Protein AF-A0A932UEW8-F1 (afdb_monomer_lite)

Foldseek 3Di:
DPPPVRVLLVLLVVLCVLLVHDNPPPVSSVVSSVVCVVQPSVLLNVLSPVLSVVQVCCVVPVDDHDPDSSVSSVVQSLVLLVLLVVLVVLLVVLLVVLLVLVQQLQCVPPNFLSLVVLVVQFPPVLVVVLQVLCVVVVHHSVNDPGSSSSSVSDDLVSSLRSLLGNCVVDVPSVVSNFPPQPPPPPPDDGCDSVNLSVLSVLSVVSVVCSVVSHGQDPVSSVVNVVSSCVSQVSVVRPPVVVVVVVVVVVVVVLVVDPPVSVDPVNVLSVVPPPVVLVVQLLVLCLVLQVCCVVVQKDFQFKFWFSDVQIEIETAIEGPPDDCPVSGDDPPDPSQVSSCVSRVHPYYHYDYDDPPCVLRRLVRLQPPAHFPDWADPDPAEIETEHEQVCVVVVVPTRSQRRSCRSSVHHYHYHYD

Sequence (415 aa):
MTTGADLATHRALHIMGELNLDPGDAETLRRIRGFILVNGYPGVLHAAEITKNRSLDHVRRGRSPIRDRWHYCRSVNNRATGYASWAFLLLNLVEVSLRAWIDGAFGEYDGPDWHLRLRQHFRTDTVDRIEADLQLRKLSLAGFQSGADFLDALELGALRSMIRDGYNAAPHRARLLLPRLPTDKASGPYLEPKRLQSQLWRLNDVRNDVMHHRLLTTTQFQRFLGDVRDLLLRRDFDIDRTIERVETGRLQAVDDAPEWLRAPASRAVMTHTPNLLTQQLLRALRAEVPEIARGDVQIGGIGVTPASPPRVVVAVTARGVDPLPRCPSPGSAAMQKLLHATGVLDIRFVRRSFRDPIRLVNAILAPLRVTSLTAVDSDTVILTFPLTSRDAVLAHDGIEQVAQILQTRVQLEFL

pLDDT: mean 82.03, std 14.42, range [33.97, 98.19]

Structure (mmCIF, N/CA/C/O backbone):
data_AF-A0A932UEW8-F1
#
_entry.id   AF-A0A932UEW8-F1
#
loop_
_atom_site.group_PDB
_atom_site.id
_atom_site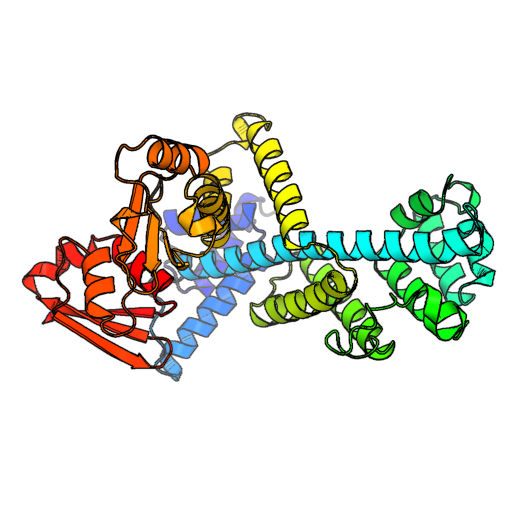.type_symbol
_atom_site.label_atom_id
_atom_site.label_alt_id
_atom_site.label_comp_id
_atom_site.label_asym_id
_atom_site.label_entity_id
_atom_site.label_seq_id
_atom_site.pdbx_PDB_ins_code
_atom_site.Cartn_x
_atom_site.Cartn_y
_atom_site.Cartn_z
_atom_site.occupancy
_atom_site.B_iso_or_equiv
_atom_site.auth_seq_id
_atom_site.auth_comp_id
_atom_site.auth_asym_id
_atom_site.auth_atom_id
_atom_site.pdbx_PDB_model_num
ATOM 1 N N . MET A 1 1 ? 19.575 26.192 24.443 1.00 48.09 1 MET A N 1
ATOM 2 C CA . MET A 1 1 ? 19.633 24.841 23.849 1.00 48.09 1 MET A CA 1
ATOM 3 C C . MET A 1 1 ? 18.652 23.964 24.604 1.00 48.09 1 MET A C 1
ATOM 5 O O . MET A 1 1 ? 18.963 23.534 25.704 1.00 48.09 1 MET A O 1
ATOM 9 N N . THR A 1 2 ? 17.444 23.778 24.080 1.00 49.12 2 THR A N 1
ATOM 10 C CA . THR A 1 2 ? 16.517 22.772 24.608 1.00 49.12 2 THR A CA 1
ATOM 11 C C . THR A 1 2 ? 17.099 21.397 24.298 1.00 49.12 2 THR A C 1
ATOM 13 O O . THR A 1 2 ? 17.494 21.114 23.167 1.00 49.12 2 THR A O 1
ATOM 16 N N . THR A 1 3 ? 17.263 20.568 25.324 1.00 69.75 3 THR A N 1
ATOM 17 C CA . THR A 1 3 ? 17.805 19.216 25.166 1.00 69.75 3 THR A CA 1
ATOM 18 C C . THR A 1 3 ? 16.851 18.391 24.291 1.00 69.75 3 THR A C 1
ATOM 20 O O . THR A 1 3 ? 15.642 18.616 24.289 1.00 69.75 3 THR A O 1
ATOM 23 N N . GLY A 1 4 ? 17.354 17.417 23.524 1.00 64.25 4 GLY A N 1
ATOM 24 C CA . GLY A 1 4 ? 16.503 16.602 22.635 1.00 64.25 4 GLY A CA 1
ATOM 25 C C . GLY A 1 4 ? 15.344 15.884 23.353 1.00 64.25 4 GLY A C 1
ATOM 26 O O . GLY A 1 4 ? 14.296 15.640 22.752 1.00 64.25 4 GLY A O 1
ATOM 27 N N . ALA A 1 5 ? 15.498 15.608 24.654 1.00 67.44 5 ALA A N 1
ATOM 28 C CA . ALA A 1 5 ? 14.455 15.048 25.515 1.00 67.44 5 ALA A CA 1
ATOM 29 C C . ALA A 1 5 ? 13.260 16.000 25.719 1.00 67.44 5 ALA A C 1
ATOM 31 O O . ALA A 1 5 ? 12.117 15.546 25.834 1.00 67.44 5 ALA A O 1
ATOM 32 N N . ASP A 1 6 ? 13.512 17.307 25.705 1.00 83.69 6 ASP A N 1
ATOM 33 C CA . ASP A 1 6 ? 12.499 18.345 25.875 1.00 83.69 6 ASP A CA 1
ATOM 34 C C . ASP A 1 6 ? 11.636 18.484 24.608 1.00 83.69 6 ASP A C 1
ATOM 36 O O . ASP A 1 6 ? 10.407 18.478 24.662 1.00 83.69 6 ASP A O 1
ATOM 40 N N . LEU A 1 7 ? 12.265 18.433 23.425 1.00 89.19 7 LEU A N 1
ATOM 41 C CA . LEU A 1 7 ? 11.550 18.502 22.145 1.00 89.19 7 LEU A CA 1
ATOM 42 C C . LEU A 1 7 ? 10.615 17.302 21.919 1.00 89.19 7 LEU A C 1
ATOM 44 O O . LEU A 1 7 ? 9.499 17.469 21.422 1.00 89.19 7 LEU A O 1
ATOM 48 N N . ALA A 1 8 ? 11.047 16.086 22.268 1.00 85.00 8 ALA A N 1
ATOM 49 C CA . ALA A 1 8 ? 10.214 14.891 22.129 1.00 85.00 8 ALA A CA 1
ATOM 50 C C . ALA A 1 8 ? 8.998 14.929 23.071 1.00 85.00 8 ALA A C 1
ATOM 52 O O . ALA A 1 8 ? 7.901 14.523 22.684 1.00 85.00 8 ALA A O 1
ATOM 53 N N . THR A 1 9 ? 9.186 15.453 24.283 1.00 93.44 9 THR A N 1
ATOM 54 C CA . THR A 1 9 ? 8.119 15.614 25.277 1.00 93.44 9 THR A CA 1
ATOM 55 C C . THR A 1 9 ? 7.124 16.689 24.842 1.00 93.44 9 THR A C 1
ATOM 57 O O . THR A 1 9 ? 5.925 16.425 24.819 1.00 93.44 9 THR A O 1
ATOM 60 N N . HIS A 1 10 ? 7.604 17.843 24.371 1.00 96.12 10 HIS A N 1
ATOM 61 C CA . HIS A 1 10 ? 6.759 18.896 23.803 1.00 96.12 10 HIS A CA 1
ATOM 62 C C . HIS A 1 10 ? 5.911 18.387 22.627 1.00 96.12 10 HIS A C 1
ATOM 64 O O . HIS A 1 10 ? 4.706 18.624 22.556 1.00 96.12 10 HIS A O 1
ATOM 70 N N . ARG A 1 11 ? 6.522 17.639 21.700 1.00 96.50 11 ARG A N 1
ATOM 71 C CA . ARG A 1 11 ? 5.811 17.026 20.567 1.00 96.50 11 ARG A CA 1
ATOM 72 C C . ARG A 1 11 ? 4.741 16.039 21.026 1.00 96.50 11 ARG A C 1
ATOM 74 O O . ARG A 1 11 ? 3.647 16.051 20.474 1.00 96.50 11 ARG A O 1
ATOM 81 N N . ALA A 1 12 ? 5.033 15.209 22.026 1.00 96.38 12 ALA A N 1
ATOM 82 C CA . ALA A 1 12 ? 4.059 14.268 22.568 1.00 96.38 12 ALA A CA 1
ATOM 83 C C . ALA A 1 12 ? 2.879 14.986 23.245 1.00 96.38 12 ALA A C 1
ATOM 85 O O . ALA A 1 12 ? 1.732 14.640 22.972 1.00 96.38 12 ALA A O 1
ATOM 86 N N . LEU A 1 13 ? 3.145 16.034 24.031 1.00 97.44 13 LEU A N 1
ATOM 87 C CA . LEU A 1 13 ? 2.106 16.879 24.629 1.00 97.44 13 LEU A CA 1
ATOM 88 C C . LEU A 1 13 ? 1.234 17.562 23.569 1.00 97.44 13 LEU A C 1
ATOM 90 O O . LEU A 1 13 ? 0.019 17.631 23.733 1.00 97.44 13 LEU A O 1
ATOM 94 N N . HIS A 1 14 ? 1.815 18.000 22.449 1.00 97.69 14 HIS A N 1
ATOM 95 C CA . HIS A 1 14 ? 1.031 18.551 21.344 1.00 97.69 14 HIS A CA 1
ATOM 96 C C . HIS A 1 14 ? 0.079 17.512 20.730 1.00 97.69 14 HIS A C 1
ATOM 98 O O . HIS A 1 14 ? -1.098 17.808 20.539 1.00 97.69 14 HIS A O 1
ATOM 104 N N . ILE A 1 15 ? 0.538 16.274 20.499 1.00 97.75 15 ILE A N 1
ATOM 105 C CA . ILE A 1 15 ? -0.341 15.179 20.048 1.00 97.75 15 ILE A CA 1
ATOM 106 C C . ILE A 1 15 ? -1.455 14.905 21.066 1.00 97.75 15 ILE A C 1
ATOM 108 O O . ILE A 1 15 ? -2.605 14.708 20.677 1.00 97.75 15 ILE A O 1
ATOM 112 N N . MET A 1 16 ? -1.145 14.918 22.366 1.00 98.19 16 MET A N 1
ATOM 113 C CA . MET A 1 16 ? -2.157 14.766 23.418 1.00 98.19 16 MET A CA 1
ATOM 114 C C . MET A 1 16 ? -3.196 15.888 23.371 1.00 98.19 16 MET A C 1
ATOM 116 O O . MET A 1 16 ? -4.386 15.599 23.468 1.00 98.19 16 MET A O 1
ATOM 120 N N . GLY A 1 17 ? -2.766 17.131 23.137 1.00 97.19 17 GLY A N 1
ATOM 121 C CA . GLY A 1 17 ? -3.653 18.277 22.940 1.00 97.19 17 GLY A CA 1
ATOM 122 C C . GLY A 1 17 ? -4.578 18.107 21.733 1.00 97.19 17 GLY A C 1
ATOM 123 O O . GLY A 1 17 ? -5.792 18.255 21.865 1.00 97.19 17 GLY A O 1
ATOM 124 N N . GLU A 1 18 ? -4.042 17.699 20.580 1.00 97.25 18 GLU A N 1
ATOM 125 C CA . GLU A 1 18 ? -4.843 17.429 19.376 1.00 97.25 18 GLU A CA 1
ATOM 126 C C . GLU A 1 18 ? -5.884 16.322 19.598 1.00 97.25 18 GLU A C 1
ATOM 128 O O . GLU A 1 18 ? -7.007 16.390 19.092 1.00 97.25 18 GLU A O 1
ATOM 133 N N . LEU A 1 19 ? -5.541 15.319 20.405 1.00 96.19 19 LEU A N 1
ATOM 134 C CA . LEU A 1 19 ? -6.432 14.217 20.748 1.00 96.19 19 LEU A CA 1
ATOM 135 C C . LEU A 1 19 ? -7.342 14.519 21.951 1.00 96.19 19 LEU A C 1
ATOM 137 O O . LEU A 1 19 ? -8.266 13.742 22.199 1.00 96.19 19 LEU A O 1
ATOM 141 N N . ASN A 1 20 ? -7.161 15.646 22.649 1.00 96.06 20 ASN A N 1
ATOM 142 C CA . ASN A 1 20 ? -7.815 15.974 23.924 1.00 96.06 20 ASN A CA 1
ATOM 143 C C . ASN A 1 20 ? -7.648 14.854 24.972 1.00 96.06 20 ASN A C 1
ATOM 145 O O . ASN A 1 20 ? -8.626 14.387 25.561 1.00 96.06 20 ASN A O 1
ATOM 149 N N . LEU A 1 21 ? -6.415 14.374 25.125 1.00 96.12 21 LEU A N 1
ATOM 150 C CA . LEU A 1 21 ? -6.003 13.424 26.159 1.00 96.12 21 LEU A CA 1
ATOM 151 C C . LEU A 1 21 ? -5.498 14.188 27.385 1.00 96.12 21 LEU A C 1
ATOM 153 O O . LEU A 1 21 ? -5.005 15.306 27.248 1.00 96.12 21 LEU A O 1
ATOM 157 N N . ASP A 1 22 ? -5.599 13.580 28.566 1.00 96.56 22 ASP A N 1
ATOM 158 C CA . ASP A 1 22 ? -5.108 14.181 29.809 1.00 96.56 22 ASP A CA 1
ATOM 159 C C . ASP A 1 22 ? -3.575 14.327 29.773 1.00 96.56 22 ASP A C 1
ATOM 161 O O . ASP A 1 22 ? -2.888 13.304 29.794 1.00 96.56 22 ASP A O 1
ATOM 165 N N . PRO A 1 23 ? -3.010 15.553 29.741 1.00 94.94 23 PRO A N 1
ATOM 166 C CA . PRO A 1 23 ? -1.561 15.752 29.720 1.00 94.94 23 PRO A CA 1
ATOM 167 C C . PRO A 1 23 ? -0.858 15.237 30.990 1.00 94.94 23 PRO A C 1
ATOM 169 O O . PRO A 1 23 ? 0.359 15.055 30.963 1.00 94.94 23 PRO A O 1
ATOM 172 N N . GLY A 1 24 ? -1.597 14.994 32.081 1.00 95.19 24 GLY A N 1
ATOM 173 C CA . GLY A 1 24 ? -1.095 14.379 33.311 1.00 95.19 24 GLY A CA 1
ATOM 174 C C . GLY A 1 24 ? -0.889 12.861 33.225 1.00 95.19 24 GLY A C 1
ATOM 175 O O . GLY A 1 24 ? -0.195 12.295 34.073 1.00 95.19 24 GLY A O 1
ATOM 176 N N . ASP A 1 25 ? -1.424 12.190 32.198 1.00 96.44 25 ASP A N 1
ATOM 177 C CA . ASP A 1 25 ? -1.238 10.751 31.996 1.00 96.44 25 ASP A CA 1
ATOM 178 C C . ASP A 1 25 ? 0.184 10.446 31.495 1.00 96.44 25 ASP A C 1
ATOM 180 O O . ASP A 1 25 ? 0.482 10.398 30.295 1.00 96.44 25 ASP A O 1
ATOM 184 N N . ALA A 1 26 ? 1.080 10.212 32.455 1.00 94.00 26 ALA A N 1
ATOM 185 C CA . ALA A 1 26 ? 2.489 9.935 32.212 1.00 94.00 26 ALA A CA 1
ATOM 186 C C . ALA A 1 26 ? 2.733 8.671 31.366 1.00 94.00 26 ALA A C 1
ATOM 188 O O . ALA A 1 26 ? 3.743 8.593 30.660 1.00 94.00 26 ALA A O 1
ATOM 189 N N . GLU A 1 27 ? 1.842 7.677 31.422 1.00 94.06 27 GLU A N 1
ATOM 190 C CA . GLU A 1 27 ? 1.974 6.447 30.638 1.00 94.06 27 GLU A CA 1
ATOM 191 C C . GLU A 1 27 ? 1.584 6.693 29.178 1.00 94.06 27 GLU A C 1
ATOM 193 O O . GLU A 1 27 ? 2.331 6.322 28.266 1.00 94.06 27 GLU A O 1
ATOM 198 N N . THR A 1 28 ? 0.473 7.390 28.932 1.00 93.25 28 THR A N 1
ATOM 199 C CA . THR A 1 28 ? 0.081 7.799 27.575 1.00 93.25 28 THR A CA 1
ATOM 200 C C . THR A 1 28 ? 1.119 8.732 26.951 1.00 93.25 28 THR A C 1
ATOM 202 O O . THR A 1 28 ? 1.534 8.506 25.810 1.00 93.25 28 THR A O 1
ATOM 205 N N . LEU A 1 29 ? 1.635 9.706 27.707 1.00 95.25 29 LEU A N 1
ATOM 206 C CA . LEU A 1 29 ? 2.713 10.591 27.258 1.00 95.25 29 LEU A CA 1
ATOM 207 C C . LEU A 1 29 ? 3.959 9.798 26.835 1.00 95.25 29 LEU A C 1
ATOM 209 O O . LEU A 1 29 ? 4.522 10.027 25.760 1.00 95.25 29 LEU A O 1
ATOM 213 N N . ARG A 1 30 ? 4.376 8.819 27.651 1.00 91.56 30 ARG A N 1
ATOM 214 C CA . ARG A 1 30 ? 5.518 7.940 27.357 1.00 91.56 30 ARG A CA 1
ATOM 215 C C . ARG A 1 30 ? 5.290 7.121 26.086 1.00 91.56 30 ARG A C 1
ATOM 217 O O . ARG A 1 30 ? 6.195 7.044 25.251 1.00 91.56 30 ARG A O 1
ATOM 224 N N . ARG A 1 31 ? 4.091 6.553 25.911 1.00 90.12 31 ARG A N 1
ATOM 225 C CA . ARG A 1 31 ? 3.701 5.787 24.713 1.00 90.12 31 ARG A CA 1
ATOM 226 C C . ARG A 1 31 ? 3.732 6.645 23.454 1.00 90.12 31 ARG A C 1
ATOM 228 O O . ARG A 1 31 ? 4.317 6.225 22.459 1.00 90.12 31 ARG A O 1
ATOM 235 N N . ILE A 1 32 ? 3.161 7.848 23.499 1.00 92.94 32 ILE A N 1
ATOM 236 C CA . ILE A 1 32 ? 3.152 8.787 22.368 1.00 92.94 32 ILE A CA 1
ATOM 237 C C . ILE A 1 32 ? 4.578 9.205 22.014 1.00 92.94 32 ILE A C 1
ATOM 239 O O . ILE A 1 32 ? 4.950 9.181 20.842 1.00 92.94 32 ILE A O 1
ATOM 243 N N . ARG A 1 33 ? 5.410 9.520 23.014 1.00 92.06 33 ARG A N 1
ATOM 244 C CA . ARG A 1 33 ? 6.819 9.869 22.797 1.00 92.06 33 ARG A CA 1
ATOM 245 C C . ARG A 1 33 ? 7.581 8.737 22.108 1.00 92.06 33 ARG A C 1
ATOM 247 O O . ARG A 1 33 ? 8.261 8.985 21.116 1.00 92.06 33 ARG A O 1
ATOM 254 N N . GLY A 1 34 ? 7.435 7.502 22.595 1.00 82.06 34 GLY A N 1
ATOM 255 C CA . GLY A 1 34 ? 8.018 6.316 21.960 1.00 82.06 34 GLY A CA 1
ATOM 256 C C . GLY A 1 34 ? 7.524 6.124 20.525 1.00 82.06 34 GLY A C 1
ATOM 257 O O . GLY A 1 34 ? 8.311 5.864 19.621 1.00 82.06 34 GLY A O 1
ATOM 258 N N . PHE A 1 35 ? 6.232 6.337 20.285 1.00 85.00 35 PHE A N 1
ATOM 259 C CA . PHE A 1 35 ? 5.643 6.202 18.957 1.00 85.00 35 PHE A CA 1
ATOM 260 C C . PHE A 1 35 ? 6.138 7.268 17.967 1.00 85.00 35 PHE A C 1
ATOM 262 O O . PHE A 1 35 ? 6.421 6.931 16.819 1.00 85.00 35 PHE A O 1
ATOM 269 N N . ILE A 1 36 ? 6.300 8.521 18.410 1.00 85.56 36 ILE A N 1
ATOM 270 C CA . ILE A 1 36 ? 6.891 9.619 17.625 1.00 85.56 36 ILE A CA 1
ATOM 271 C C . ILE A 1 36 ? 8.349 9.321 17.270 1.00 85.56 36 ILE A C 1
ATOM 273 O O . ILE A 1 36 ? 8.766 9.617 16.152 1.00 85.56 36 ILE A O 1
ATOM 277 N N . LEU A 1 37 ? 9.120 8.744 18.197 1.00 77.44 37 LEU A N 1
ATOM 278 C CA . LEU A 1 37 ? 10.509 8.359 17.936 1.00 77.44 37 LEU A CA 1
ATOM 279 C C . LEU A 1 37 ? 10.608 7.314 16.817 1.00 77.44 37 LEU A C 1
ATOM 281 O O . LEU A 1 37 ? 11.505 7.408 15.989 1.00 77.44 37 LEU A O 1
ATOM 285 N N . VAL A 1 38 ? 9.674 6.359 16.773 1.00 72.69 38 VAL A N 1
ATOM 286 C CA . VAL A 1 38 ? 9.658 5.291 15.759 1.00 72.69 38 VAL A CA 1
ATOM 287 C C . VAL A 1 38 ? 9.081 5.763 14.421 1.00 72.69 38 VAL A C 1
ATOM 289 O O . VAL A 1 38 ? 9.621 5.433 13.373 1.00 72.69 38 VAL A O 1
ATOM 292 N N . ASN A 1 39 ? 7.982 6.522 14.436 1.00 73.81 39 ASN A N 1
ATOM 293 C CA . ASN A 1 39 ? 7.201 6.827 13.227 1.00 73.81 39 ASN A CA 1
ATOM 294 C C . ASN A 1 39 ? 7.444 8.232 12.661 1.00 73.81 39 ASN A C 1
ATOM 296 O O . ASN A 1 39 ? 6.933 8.563 11.594 1.00 73.81 39 ASN A O 1
ATOM 300 N N . GLY A 1 40 ? 8.191 9.071 13.377 1.00 81.19 40 GLY A N 1
ATOM 301 C CA . GLY A 1 40 ? 8.363 10.476 13.039 1.00 81.19 40 GLY A CA 1
ATOM 302 C C . GLY A 1 40 ? 7.162 11.332 13.450 1.00 81.19 40 GLY A C 1
ATOM 303 O O . GLY A 1 40 ? 5.998 10.956 13.340 1.00 81.19 40 GLY A O 1
ATOM 304 N N . TYR A 1 41 ? 7.450 12.541 13.925 1.00 88.44 41 TYR A N 1
ATOM 305 C CA . TYR A 1 41 ? 6.431 13.467 14.420 1.00 88.44 41 TYR A CA 1
ATOM 306 C C . TYR A 1 41 ? 5.387 13.909 13.370 1.00 88.44 41 TYR A C 1
ATOM 308 O O . TYR A 1 41 ? 4.206 13.903 13.716 1.00 88.44 41 TYR A O 1
ATOM 316 N N . PRO A 1 42 ? 5.747 14.246 12.112 1.00 84.88 42 PRO A N 1
ATOM 317 C CA . PRO A 1 42 ? 4.767 14.720 11.129 1.00 84.88 42 PRO A CA 1
ATOM 318 C C . PRO A 1 42 ? 3.645 13.716 10.827 1.00 84.88 42 PRO A C 1
ATOM 320 O O . PRO A 1 42 ? 2.483 14.108 10.753 1.00 84.88 42 PRO A O 1
ATOM 323 N N . GLY A 1 43 ? 3.971 12.422 10.708 1.00 78.00 43 GLY A N 1
ATOM 324 C CA . GLY A 1 43 ? 2.976 11.371 10.461 1.00 78.00 43 GLY A CA 1
ATOM 325 C C . GLY A 1 43 ? 2.013 11.203 11.636 1.00 78.00 43 GLY A C 1
ATOM 326 O O . GLY A 1 43 ? 0.795 11.189 11.455 1.00 78.00 43 GLY A O 1
ATOM 327 N N . VAL A 1 44 ? 2.551 11.182 12.860 1.00 86.38 44 VAL A N 1
ATOM 328 C CA . VAL A 1 44 ? 1.739 11.088 14.084 1.00 86.38 44 VAL A CA 1
ATOM 329 C C . VAL A 1 44 ? 0.837 12.314 14.249 1.00 86.38 44 VAL A C 1
ATOM 331 O O . VAL A 1 44 ? -0.330 12.155 14.602 1.00 86.38 44 VAL A O 1
ATOM 334 N N . LEU A 1 45 ? 1.338 13.518 13.951 1.00 93.44 45 LEU A N 1
ATOM 335 C CA . LEU A 1 45 ? 0.548 14.751 14.004 1.00 93.44 45 LEU A CA 1
ATOM 336 C C . LEU A 1 45 ? -0.612 14.720 13.015 1.00 93.44 45 LEU A C 1
ATOM 338 O O . LEU A 1 45 ? -1.752 14.945 13.406 1.00 93.44 45 LEU A O 1
ATOM 342 N N . HIS A 1 46 ? -0.354 14.356 11.763 1.00 85.19 46 HIS A N 1
ATOM 343 C CA . HIS A 1 46 ? -1.417 14.280 10.771 1.00 85.19 46 HIS A CA 1
ATOM 344 C C . HIS A 1 46 ? -2.462 13.200 11.114 1.00 85.19 46 HIS A C 1
ATOM 346 O O . HIS A 1 46 ? -3.668 13.407 10.959 1.00 85.19 46 HIS A O 1
ATOM 352 N N . ALA A 1 47 ? -2.036 12.056 11.662 1.00 86.00 47 ALA A N 1
ATOM 353 C CA . ALA A 1 47 ? -2.961 11.050 12.183 1.00 86.00 47 ALA A CA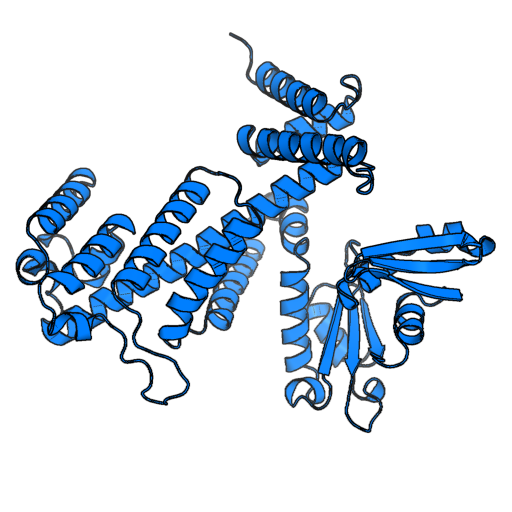 1
ATOM 354 C C . ALA A 1 47 ? -3.808 11.587 13.355 1.00 86.00 47 ALA A C 1
ATOM 356 O O . ALA A 1 47 ? -5.003 11.273 13.449 1.00 86.00 47 ALA A O 1
ATOM 357 N N . ALA A 1 48 ? -3.227 12.427 14.217 1.00 94.50 48 ALA A N 1
ATOM 358 C CA . ALA A 1 48 ? -3.941 13.086 15.305 1.00 94.50 48 ALA A CA 1
ATOM 359 C C . ALA A 1 48 ? -4.974 14.097 14.783 1.00 94.50 48 ALA A C 1
ATOM 361 O O . ALA A 1 48 ? -6.126 14.053 15.214 1.00 94.50 48 ALA A O 1
ATOM 362 N N . GLU A 1 49 ? -4.627 14.908 13.781 1.00 93.06 49 GLU A N 1
ATOM 363 C CA . GLU A 1 49 ? -5.545 15.840 13.107 1.00 93.06 49 GLU A CA 1
ATOM 364 C C . GLU A 1 49 ? -6.742 15.110 12.475 1.00 93.06 49 GLU A C 1
ATOM 366 O O . GLU A 1 49 ? -7.896 15.509 12.653 1.00 93.06 49 GLU A O 1
ATOM 371 N N . ILE A 1 50 ? -6.501 13.991 11.776 1.00 85.94 50 ILE A N 1
ATOM 372 C CA . ILE A 1 50 ? -7.569 13.142 11.221 1.00 85.94 50 ILE A CA 1
ATOM 373 C C . ILE A 1 50 ? -8.478 12.627 12.343 1.00 85.94 50 ILE A C 1
ATOM 375 O O . ILE A 1 50 ? -9.706 12.640 12.214 1.00 85.94 50 ILE A O 1
ATOM 379 N N . THR A 1 51 ? -7.889 12.181 13.452 1.00 90.50 51 THR A N 1
ATOM 380 C CA . THR A 1 51 ? -8.619 11.657 14.615 1.00 90.50 51 THR A CA 1
ATOM 381 C C . THR A 1 51 ? -9.474 12.737 15.282 1.00 90.50 51 THR A C 1
ATOM 383 O O . THR A 1 51 ? -10.643 12.496 15.608 1.00 90.50 51 THR A O 1
ATOM 386 N N . LYS A 1 52 ? -8.933 13.950 15.425 1.00 94.00 52 LYS A N 1
ATOM 387 C CA . LYS A 1 52 ? -9.632 15.135 15.929 1.00 94.00 52 LYS A CA 1
ATOM 388 C C . LYS A 1 52 ? -10.809 15.505 15.036 1.00 94.00 52 LYS A C 1
ATOM 390 O O . LYS A 1 52 ? -11.942 15.557 15.510 1.00 94.00 52 LYS A O 1
ATOM 395 N N . ASN A 1 53 ? -10.578 15.652 13.732 1.00 89.00 53 ASN A N 1
ATOM 396 C CA . ASN A 1 53 ? -11.625 15.969 12.758 1.00 89.00 53 ASN A CA 1
ATOM 397 C C . ASN A 1 53 ? -12.733 14.909 12.749 1.00 89.00 53 ASN A C 1
ATOM 399 O O . ASN A 1 53 ? -13.918 15.238 12.731 1.00 89.00 53 ASN A O 1
ATOM 403 N N . ARG A 1 54 ? -12.368 13.626 12.850 1.00 84.50 54 ARG A N 1
ATOM 404 C CA . ARG A 1 54 ? -13.333 12.523 12.947 1.00 84.50 54 ARG A CA 1
ATOM 405 C C . ARG A 1 54 ? -14.177 12.590 14.222 1.00 84.50 54 ARG A C 1
ATOM 407 O O . ARG A 1 54 ? -15.362 12.257 14.163 1.00 84.50 54 ARG A O 1
ATOM 414 N N . SER A 1 55 ? -13.575 13.011 15.336 1.00 87.06 55 SER A N 1
ATOM 415 C CA . SER A 1 55 ? -14.256 13.213 16.621 1.00 87.06 55 SER A CA 1
ATOM 416 C C . SER A 1 55 ? -15.224 14.398 16.561 1.00 87.06 55 SER A C 1
ATOM 418 O O . SER A 1 55 ? -16.335 14.302 17.071 1.00 87.06 55 SER A O 1
ATOM 420 N N . LEU A 1 56 ? -14.853 15.483 15.873 1.00 85.88 56 LEU A N 1
ATOM 421 C CA . LEU A 1 56 ? -15.739 16.627 15.625 1.00 85.88 56 LEU A CA 1
ATOM 422 C C . LEU A 1 56 ? -16.913 16.259 14.702 1.00 85.88 56 LEU A C 1
ATOM 424 O O . LEU A 1 56 ? -18.044 16.689 14.922 1.00 85.88 56 LEU A O 1
ATOM 428 N N . ASP A 1 57 ? -16.673 15.411 13.701 1.00 80.31 57 ASP A N 1
ATOM 429 C CA . ASP A 1 57 ? -17.711 14.906 12.798 1.00 80.31 57 ASP A CA 1
ATOM 430 C C . ASP A 1 57 ? -18.761 14.038 13.511 1.00 80.31 57 ASP A C 1
ATOM 432 O O . ASP A 1 57 ? -19.911 14.016 13.077 1.00 80.31 57 ASP A O 1
ATOM 436 N N . HIS A 1 58 ? -18.408 13.329 14.594 1.00 75.50 58 HIS A N 1
ATOM 437 C CA . HIS A 1 58 ? -19.397 12.634 15.434 1.00 75.50 58 HIS A CA 1
ATOM 438 C C . HIS A 1 58 ? -20.412 13.628 16.001 1.00 75.50 58 HIS A C 1
ATOM 440 O O . HIS A 1 58 ? -21.613 13.442 15.819 1.00 75.50 58 HIS A O 1
ATOM 446 N N . VAL A 1 59 ? -19.915 14.713 16.603 1.00 73.88 59 VAL A N 1
ATOM 447 C CA . VAL A 1 59 ? -20.746 15.759 17.215 1.00 73.88 59 VAL A CA 1
ATOM 448 C C . VAL A 1 59 ? -21.659 16.412 16.176 1.00 73.88 59 VAL A C 1
ATOM 450 O O . VAL A 1 59 ? -22.816 16.694 16.459 1.00 73.88 59 VAL A O 1
ATOM 453 N N . ARG A 1 60 ? -21.157 16.626 14.953 1.00 77.50 60 ARG A N 1
ATOM 454 C CA . ARG A 1 60 ? -21.898 17.329 13.893 1.00 77.50 60 ARG A CA 1
ATOM 455 C C . ARG A 1 60 ? -22.846 16.447 13.079 1.00 77.50 60 ARG A C 1
ATOM 457 O O . ARG A 1 60 ? -23.834 16.954 12.565 1.00 77.50 60 ARG A O 1
ATOM 464 N N . ARG A 1 61 ? -22.515 15.168 12.872 1.00 77.38 61 ARG A N 1
ATOM 465 C CA . ARG A 1 61 ? -23.178 14.290 11.882 1.00 77.38 61 ARG A CA 1
ATOM 466 C C . ARG A 1 61 ? -23.680 12.963 12.461 1.00 77.38 61 ARG A C 1
ATOM 468 O O . ARG A 1 61 ? -24.007 12.064 11.693 1.00 77.38 61 ARG A O 1
ATOM 475 N N . GLY A 1 62 ? -23.663 12.784 13.783 1.00 74.75 62 GLY A N 1
ATOM 476 C CA . GLY A 1 62 ? -24.187 11.584 14.451 1.00 74.75 62 GLY A CA 1
ATOM 477 C C . GLY A 1 62 ? -23.412 10.284 14.185 1.00 74.75 62 GLY A C 1
ATOM 478 O O . GLY A 1 62 ? -23.874 9.204 14.533 1.00 74.75 62 GLY A O 1
ATOM 479 N N . ARG A 1 63 ? -22.220 10.340 13.576 1.00 75.25 63 ARG A N 1
ATOM 480 C CA . ARG A 1 63 ? -21.378 9.146 13.339 1.00 75.25 63 ARG A CA 1
ATOM 481 C C . ARG A 1 63 ? -20.849 8.593 14.657 1.00 75.25 63 ARG A C 1
ATOM 483 O O . ARG A 1 63 ? -20.420 9.408 15.437 1.00 75.25 63 ARG A O 1
ATOM 490 N N . SER A 1 64 ? -20.729 7.284 14.879 1.00 73.81 64 SER A N 1
ATOM 491 C CA . SER A 1 64 ? -20.302 6.712 16.178 1.00 73.81 64 SER A CA 1
ATOM 492 C C . SER A 1 64 ? -19.056 7.371 16.821 1.00 73.81 64 SER A C 1
ATOM 494 O O . SER A 1 64 ? -18.090 7.663 16.102 1.00 73.81 64 SER A O 1
ATOM 496 N N . PRO A 1 65 ? -19.047 7.571 18.157 1.00 83.50 65 PRO A N 1
ATOM 497 C CA . PRO A 1 65 ? -17.933 8.194 18.869 1.00 83.50 65 PRO A CA 1
ATOM 498 C C . PRO A 1 65 ? -16.670 7.328 18.834 1.00 83.50 65 PRO A C 1
ATOM 500 O O . PRO A 1 65 ? -16.730 6.100 18.923 1.00 83.50 65 PRO A O 1
ATOM 503 N N . ILE A 1 66 ? -15.507 7.979 18.763 1.00 87.75 66 ILE A N 1
ATOM 504 C CA . ILE A 1 66 ? -14.214 7.321 18.974 1.00 87.75 66 ILE A CA 1
ATOM 505 C C . ILE A 1 66 ? -14.026 7.130 20.484 1.00 87.75 66 ILE A C 1
ATOM 507 O O . ILE A 1 66 ? -13.845 8.110 21.202 1.00 87.75 66 ILE A O 1
ATOM 511 N N . ARG A 1 67 ? -14.083 5.875 20.953 1.00 85.88 67 ARG A N 1
ATOM 512 C CA . ARG A 1 67 ? -13.942 5.526 22.381 1.00 85.88 67 ARG A CA 1
ATOM 513 C C . ARG A 1 67 ? -12.533 5.775 22.917 1.00 85.88 67 ARG A C 1
ATOM 515 O O . ARG A 1 67 ? -12.383 6.315 24.002 1.00 85.88 67 ARG A O 1
ATOM 522 N N . ASP A 1 68 ? -11.522 5.410 22.133 1.00 89.19 68 ASP A N 1
ATOM 523 C CA . ASP A 1 68 ? -10.110 5.624 22.450 1.00 89.19 68 ASP A CA 1
ATOM 524 C C . ASP A 1 68 ? -9.441 6.347 21.276 1.00 89.19 68 ASP A C 1
ATOM 526 O O . ASP A 1 68 ? -9.215 5.784 20.198 1.00 89.19 68 ASP A O 1
ATOM 530 N N . ARG A 1 69 ? -9.169 7.637 21.480 1.00 92.06 69 ARG A N 1
ATOM 531 C CA . ARG A 1 69 ? -8.591 8.515 20.459 1.00 92.06 69 ARG A CA 1
ATOM 532 C C . ARG A 1 69 ? -7.124 8.200 20.201 1.00 92.06 69 ARG A C 1
ATOM 534 O O . ARG A 1 69 ? -6.689 8.306 19.057 1.00 92.06 69 ARG A O 1
ATOM 541 N N . TRP A 1 70 ? -6.377 7.768 21.216 1.00 93.38 70 TRP A N 1
ATOM 542 C CA . TRP A 1 70 ? -4.986 7.370 21.026 1.00 93.38 70 TRP A CA 1
ATOM 543 C C . TRP A 1 70 ? -4.895 6.088 20.202 1.00 93.38 70 TRP A C 1
ATOM 545 O O . TRP A 1 70 ? -4.171 6.045 19.205 1.00 93.38 70 TRP A O 1
ATOM 555 N N . HIS A 1 71 ? -5.688 5.074 20.551 1.00 83.19 71 HIS A N 1
ATOM 556 C CA . HIS A 1 71 ? -5.747 3.834 19.787 1.00 83.19 71 HIS A CA 1
ATOM 557 C C . HIS A 1 71 ? -6.140 4.089 18.327 1.00 83.19 71 HIS A C 1
ATOM 559 O O . HIS A 1 71 ? -5.480 3.591 17.414 1.00 83.19 71 HIS A O 1
ATOM 565 N N . TYR A 1 72 ? -7.169 4.911 18.090 1.00 82.56 72 TYR A N 1
ATOM 566 C CA . TYR A 1 72 ? -7.592 5.270 16.735 1.00 82.56 72 TYR A CA 1
ATOM 567 C C . TYR A 1 72 ? -6.493 6.017 15.961 1.00 82.56 72 TYR A C 1
ATOM 569 O O . TYR A 1 72 ? -6.204 5.649 14.823 1.00 82.56 72 TYR A O 1
ATOM 577 N N . CYS A 1 73 ? -5.833 7.005 16.576 1.00 89.06 73 CYS A N 1
ATOM 578 C CA . CYS A 1 73 ? -4.706 7.730 15.979 1.00 89.06 73 CYS A CA 1
ATOM 579 C C . CYS A 1 73 ? -3.571 6.781 15.575 1.00 89.06 73 CYS A C 1
ATOM 581 O O . CYS A 1 73 ? -3.075 6.834 14.447 1.00 89.06 73 CYS A O 1
ATOM 583 N N . ARG A 1 74 ? -3.201 5.855 16.466 1.00 85.75 74 ARG A N 1
ATOM 584 C CA . ARG A 1 74 ? -2.203 4.817 16.190 1.00 85.75 74 ARG A CA 1
ATOM 585 C C . ARG A 1 74 ? -2.612 3.943 15.004 1.00 85.75 74 ARG A C 1
ATOM 587 O O . ARG A 1 74 ? -1.789 3.692 14.128 1.00 85.75 74 ARG A O 1
ATOM 594 N N . SER A 1 75 ? -3.873 3.512 14.938 1.00 70.62 75 SER A N 1
ATOM 595 C CA . SER A 1 75 ? -4.395 2.733 13.808 1.00 70.62 75 SER A CA 1
ATOM 596 C C . SER A 1 75 ? -4.373 3.517 12.493 1.00 70.62 75 SER A C 1
ATOM 598 O O . SER A 1 75 ? -4.027 2.941 11.463 1.00 70.62 75 SER A O 1
ATOM 600 N N . VAL A 1 76 ? -4.702 4.815 12.510 1.00 74.19 76 VAL A N 1
ATOM 601 C CA . VAL A 1 76 ? -4.618 5.692 11.329 1.00 74.19 76 VAL A CA 1
ATOM 602 C C . VAL A 1 76 ? -3.177 5.777 10.827 1.00 74.19 76 VAL A C 1
ATOM 604 O O . VAL A 1 76 ? -2.944 5.529 9.644 1.00 74.19 76 VAL A O 1
ATOM 607 N N . ASN A 1 77 ? -2.220 6.053 11.719 1.00 82.50 77 ASN A N 1
ATOM 608 C CA . ASN A 1 77 ? -0.808 6.134 11.351 1.00 82.50 77 ASN A CA 1
ATOM 609 C C . ASN A 1 77 ? -0.291 4.792 10.818 1.00 82.50 77 ASN A C 1
ATOM 611 O O . ASN A 1 77 ? 0.190 4.732 9.694 1.00 82.50 77 ASN A O 1
ATOM 615 N N . ASN A 1 78 ? -0.476 3.699 11.566 1.00 72.56 78 ASN A N 1
ATOM 616 C CA . ASN A 1 78 ? -0.001 2.370 11.170 1.00 72.56 78 ASN A CA 1
ATOM 617 C C . ASN A 1 78 ? -0.586 1.916 9.829 1.00 72.56 78 ASN A C 1
ATOM 619 O O . ASN A 1 78 ? 0.114 1.305 9.024 1.00 72.56 78 ASN A O 1
ATOM 623 N N . ARG A 1 79 ? -1.861 2.224 9.562 1.00 71.00 79 ARG A N 1
ATOM 624 C CA . ARG A 1 79 ? -2.497 1.907 8.280 1.00 71.00 79 ARG A CA 1
ATOM 625 C C . ARG A 1 79 ? -1.857 2.680 7.133 1.00 71.00 79 ARG A C 1
ATOM 627 O O . ARG A 1 79 ? -1.602 2.098 6.085 1.00 71.00 79 ARG A O 1
ATOM 634 N N . ALA A 1 80 ? -1.599 3.969 7.323 1.00 69.94 80 ALA A N 1
ATOM 635 C CA . ALA A 1 80 ? -0.977 4.799 6.304 1.00 69.94 80 ALA A CA 1
ATOM 636 C C . ALA A 1 80 ? 0.510 4.457 6.095 1.00 69.94 80 ALA A C 1
ATOM 638 O O . ALA A 1 80 ? 0.952 4.417 4.949 1.00 69.94 80 ALA A O 1
ATOM 639 N N . THR A 1 81 ? 1.251 4.100 7.148 1.00 70.69 81 THR A N 1
ATOM 640 C CA . THR A 1 81 ? 2.600 3.522 7.028 1.00 70.69 81 THR A CA 1
ATOM 641 C C . THR A 1 81 ? 2.560 2.199 6.267 1.00 70.69 81 THR A C 1
ATOM 643 O O . THR A 1 81 ? 3.334 2.014 5.335 1.00 70.69 81 THR A O 1
ATOM 646 N N . GLY A 1 82 ? 1.609 1.313 6.584 1.00 71.69 82 GLY A N 1
ATOM 647 C CA . GLY A 1 82 ? 1.411 0.061 5.850 1.00 71.69 82 GLY A CA 1
ATOM 648 C C . GLY A 1 82 ? 1.118 0.292 4.365 1.00 71.69 82 GLY A C 1
ATOM 649 O O . GLY A 1 82 ? 1.701 -0.371 3.510 1.00 71.69 82 GLY A O 1
ATOM 650 N N . TYR A 1 83 ? 0.277 1.276 4.038 1.00 78.12 83 TYR A N 1
ATOM 651 C CA . TYR A 1 83 ? 0.043 1.685 2.652 1.00 78.12 83 TYR A CA 1
ATOM 652 C C . TYR A 1 83 ? 1.287 2.253 1.980 1.00 78.12 83 TYR A C 1
ATOM 654 O O . TYR A 1 83 ? 1.527 1.926 0.824 1.00 78.12 83 TYR A O 1
ATOM 662 N N . ALA A 1 84 ? 2.081 3.073 2.669 1.00 74.12 84 ALA A N 1
ATOM 663 C CA . ALA A 1 84 ? 3.307 3.631 2.112 1.00 74.12 84 ALA A CA 1
ATOM 664 C C . ALA A 1 84 ? 4.352 2.540 1.833 1.00 74.12 84 ALA A C 1
ATOM 666 O O . ALA A 1 84 ? 4.916 2.505 0.743 1.00 74.12 84 ALA A O 1
ATOM 667 N N . SER A 1 85 ? 4.554 1.600 2.762 1.00 75.12 85 SER A N 1
ATOM 668 C CA . SER A 1 85 ? 5.444 0.450 2.562 1.00 75.12 85 SER A CA 1
ATOM 669 C C . SER A 1 85 ? 4.983 -0.435 1.406 1.00 75.12 85 SER A C 1
ATOM 671 O O . SER A 1 85 ? 5.792 -0.851 0.578 1.00 75.12 85 SER A O 1
ATOM 673 N N . TRP A 1 86 ? 3.678 -0.691 1.300 1.00 78.75 86 TRP A N 1
ATOM 674 C CA . TRP A 1 86 ? 3.150 -1.476 0.189 1.00 78.75 86 TRP A CA 1
ATOM 675 C C . TRP A 1 86 ? 3.256 -0.718 -1.140 1.00 78.75 86 TRP A C 1
ATOM 677 O O . TRP A 1 86 ? 3.639 -1.294 -2.157 1.00 78.75 86 TRP A O 1
ATOM 687 N N . ALA A 1 87 ? 2.985 0.587 -1.137 1.00 83.38 87 ALA A N 1
ATOM 688 C CA . ALA A 1 87 ? 3.156 1.432 -2.309 1.00 83.38 87 ALA A CA 1
ATOM 689 C C . ALA A 1 87 ? 4.614 1.479 -2.772 1.00 83.38 87 ALA A C 1
ATOM 691 O O . ALA A 1 87 ? 4.852 1.385 -3.969 1.00 83.38 87 ALA A O 1
ATOM 692 N N . PHE A 1 88 ? 5.581 1.533 -1.852 1.00 82.88 88 PHE A N 1
ATOM 693 C CA . PHE A 1 88 ? 7.008 1.441 -2.166 1.00 82.88 88 PHE A CA 1
ATOM 694 C C . PHE A 1 88 ? 7.349 0.149 -2.918 1.00 82.88 88 PHE A C 1
ATOM 696 O O . PHE A 1 88 ? 7.974 0.188 -3.975 1.00 82.88 88 PHE A O 1
ATOM 703 N N . LEU A 1 89 ? 6.886 -0.997 -2.410 1.00 82.94 89 LEU A N 1
ATOM 704 C CA . LEU A 1 89 ? 7.100 -2.292 -3.056 1.00 82.94 89 LEU A CA 1
ATOM 705 C C . LEU A 1 89 ? 6.492 -2.320 -4.463 1.00 82.94 89 LEU A C 1
ATOM 707 O O . LEU A 1 89 ? 7.153 -2.710 -5.421 1.00 82.94 89 LEU A O 1
ATOM 711 N N . LEU A 1 90 ? 5.250 -1.856 -4.597 1.00 84.31 90 LEU A N 1
ATOM 712 C CA . LEU A 1 90 ? 4.550 -1.796 -5.877 1.00 84.31 90 LEU A CA 1
ATOM 713 C C . LEU A 1 90 ? 5.223 -0.836 -6.870 1.00 84.31 90 LEU A C 1
ATOM 715 O O . LEU A 1 90 ? 5.319 -1.157 -8.052 1.00 84.31 90 LEU A O 1
ATOM 719 N N . LEU A 1 91 ? 5.727 0.307 -6.401 1.00 87.44 91 LEU A N 1
ATOM 720 C CA . LEU A 1 91 ? 6.497 1.251 -7.211 1.00 87.44 91 LEU A CA 1
ATOM 721 C C . LEU A 1 91 ? 7.786 0.619 -7.723 1.00 87.44 91 LEU A C 1
ATOM 723 O O . LEU A 1 91 ? 8.059 0.731 -8.912 1.00 87.44 91 LEU A O 1
ATOM 727 N N . ASN A 1 92 ? 8.527 -0.103 -6.879 1.00 86.19 92 ASN A N 1
ATOM 728 C CA . ASN A 1 92 ? 9.728 -0.815 -7.317 1.00 86.19 92 ASN A CA 1
ATOM 729 C C . ASN A 1 92 ? 9.408 -1.855 -8.393 1.00 86.19 92 ASN A C 1
ATOM 731 O O . ASN A 1 92 ? 10.127 -1.942 -9.384 1.00 86.19 92 ASN A O 1
ATOM 735 N N . LEU A 1 93 ? 8.311 -2.607 -8.246 1.00 85.19 93 LEU A N 1
ATOM 736 C CA . LEU A 1 93 ? 7.882 -3.559 -9.276 1.00 85.19 93 LEU A CA 1
ATOM 737 C C . LEU A 1 93 ? 7.555 -2.864 -10.596 1.00 85.19 93 LEU A C 1
ATOM 739 O O . LEU A 1 93 ? 7.941 -3.356 -11.657 1.00 85.19 93 LEU A O 1
ATOM 743 N N . VAL A 1 94 ? 6.879 -1.714 -10.540 1.00 86.75 94 VAL A N 1
ATOM 744 C CA . VAL A 1 94 ? 6.641 -0.907 -11.737 1.00 86.75 94 VAL A CA 1
ATOM 745 C C . VAL A 1 94 ? 7.966 -0.441 -12.326 1.00 86.75 94 VAL A C 1
ATOM 747 O O . VAL A 1 94 ? 8.187 -0.674 -13.505 1.00 86.75 94 VAL A O 1
ATOM 750 N N . GLU A 1 95 ? 8.861 0.160 -11.545 1.00 89.69 95 GLU A N 1
ATOM 751 C CA . GLU A 1 95 ? 10.144 0.657 -12.045 1.00 89.69 95 GLU A CA 1
ATOM 752 C C . GLU A 1 95 ? 10.973 -0.448 -12.716 1.00 89.69 95 GLU A C 1
ATOM 754 O O . GLU A 1 95 ? 11.415 -0.267 -13.848 1.00 89.69 95 GLU A O 1
ATOM 759 N N . VAL A 1 96 ? 11.118 -1.611 -12.074 1.00 86.62 96 VAL A N 1
ATOM 760 C CA . VAL A 1 96 ? 11.795 -2.785 -12.653 1.00 86.62 96 VAL A CA 1
ATOM 761 C C . VAL A 1 96 ? 11.121 -3.215 -13.956 1.00 86.62 96 VAL A C 1
ATOM 763 O O . VAL A 1 96 ? 11.800 -3.473 -14.948 1.00 86.62 96 VAL A O 1
ATOM 766 N N . SER A 1 97 ? 9.787 -3.218 -13.997 1.00 84.31 97 SER A N 1
ATOM 767 C CA . SER A 1 97 ? 9.040 -3.541 -15.216 1.00 84.31 97 SER A CA 1
ATOM 768 C C . SER A 1 97 ? 9.262 -2.511 -16.328 1.00 84.31 97 SER A C 1
ATOM 770 O O . SER A 1 97 ? 9.351 -2.888 -17.493 1.00 84.31 97 SER A O 1
ATOM 772 N N . LEU A 1 98 ? 9.372 -1.217 -16.001 1.00 86.50 98 LEU A N 1
ATOM 773 C CA . LEU A 1 98 ? 9.679 -0.163 -16.974 1.00 86.50 98 LEU A CA 1
ATOM 774 C C . LEU A 1 98 ? 11.109 -0.295 -17.509 1.00 86.50 98 LEU A C 1
ATOM 776 O O . LEU A 1 98 ? 11.312 -0.103 -18.705 1.00 86.50 98 LEU A O 1
ATOM 780 N N . ARG A 1 99 ? 12.083 -0.644 -16.658 1.00 90.56 99 ARG A N 1
ATOM 781 C CA . ARG A 1 99 ? 13.470 -0.903 -17.080 1.00 90.56 99 ARG A CA 1
ATOM 782 C C . ARG A 1 99 ? 13.531 -2.088 -18.038 1.00 90.56 99 ARG A C 1
ATOM 784 O O . ARG A 1 99 ? 13.955 -1.917 -19.174 1.00 90.56 99 ARG A O 1
ATOM 791 N N . ALA A 1 100 ? 12.997 -3.241 -17.632 1.00 85.38 100 ALA A N 1
ATOM 792 C CA . ALA A 1 100 ? 12.938 -4.432 -18.482 1.00 85.38 100 ALA A CA 1
ATOM 793 C C . ALA A 1 100 ? 12.222 -4.157 -19.813 1.00 85.38 100 ALA A C 1
ATOM 795 O O . ALA A 1 100 ? 12.604 -4.671 -20.860 1.00 85.38 100 ALA A O 1
ATOM 796 N N . TRP A 1 101 ? 11.193 -3.310 -19.779 1.00 83.19 101 TRP A N 1
ATOM 797 C CA . TRP A 1 101 ? 10.491 -2.884 -20.975 1.00 83.19 101 TRP A CA 1
ATOM 798 C C . TRP A 1 101 ? 11.387 -2.060 -21.910 1.00 83.19 101 TRP A C 1
ATOM 800 O O . TRP A 1 101 ? 11.505 -2.399 -23.088 1.00 83.19 101 TRP A O 1
ATOM 810 N N . ILE A 1 102 ? 12.008 -0.992 -21.415 1.00 87.81 102 ILE A N 1
ATOM 811 C CA . ILE A 1 102 ? 12.884 -0.149 -22.234 1.00 87.81 102 ILE A CA 1
ATOM 812 C C . ILE A 1 102 ? 14.031 -0.993 -22.803 1.00 87.81 102 ILE A C 1
ATOM 814 O O . ILE A 1 102 ? 14.266 -0.946 -24.009 1.00 87.81 102 ILE A O 1
ATOM 818 N N . ASP A 1 103 ? 14.672 -1.815 -21.972 1.00 89.50 103 ASP A N 1
ATOM 819 C CA . ASP A 1 103 ? 15.791 -2.653 -22.401 1.00 89.50 103 ASP A CA 1
ATOM 820 C C . ASP A 1 103 ? 15.380 -3.660 -23.475 1.00 89.50 103 ASP A C 1
ATOM 822 O O . ASP A 1 103 ? 16.019 -3.735 -24.516 1.00 89.50 103 ASP A O 1
ATOM 826 N N . GLY A 1 104 ? 14.265 -4.375 -23.287 1.00 85.12 104 GLY A N 1
ATOM 827 C CA . GLY A 1 104 ? 13.775 -5.321 -24.289 1.00 85.12 104 GLY A CA 1
ATOM 828 C C . GLY A 1 104 ? 13.423 -4.642 -25.615 1.00 85.12 104 GLY A C 1
ATOM 829 O O . GLY A 1 104 ? 13.793 -5.132 -26.677 1.00 85.12 104 GLY A O 1
ATOM 830 N N . ALA A 1 105 ? 12.756 -3.485 -25.564 1.00 83.81 105 ALA A N 1
ATOM 831 C CA . ALA A 1 105 ? 12.304 -2.783 -26.763 1.00 83.81 105 ALA A CA 1
ATOM 832 C C . ALA A 1 105 ? 13.459 -2.246 -27.624 1.00 83.81 105 ALA A C 1
ATOM 834 O O . ALA A 1 105 ? 13.388 -2.314 -28.851 1.00 83.81 105 ALA A O 1
ATOM 835 N N . PHE A 1 106 ? 14.499 -1.689 -26.998 1.00 86.38 106 PHE A N 1
ATOM 836 C CA . PHE A 1 106 ? 15.648 -1.134 -27.720 1.00 86.38 106 PHE A CA 1
ATOM 837 C C . PHE A 1 106 ? 16.754 -2.168 -27.940 1.00 86.38 106 PHE A C 1
ATOM 839 O O . PHE A 1 106 ? 17.366 -2.176 -29.003 1.00 86.38 106 PHE A O 1
ATOM 846 N N . GLY A 1 107 ? 16.965 -3.085 -26.999 1.00 87.62 107 GLY A N 1
ATOM 847 C CA . GLY A 1 107 ? 17.934 -4.171 -27.118 1.00 87.62 107 GLY A CA 1
ATOM 848 C C . GLY A 1 107 ? 17.618 -5.127 -28.266 1.00 87.62 107 GLY A C 1
ATOM 849 O O . GLY A 1 107 ? 18.530 -5.518 -28.990 1.00 87.62 107 GLY A O 1
ATOM 850 N N . GLU A 1 108 ? 16.341 -5.449 -28.499 1.00 84.50 108 GLU A N 1
ATOM 851 C CA . GLU A 1 108 ? 15.930 -6.289 -29.636 1.00 84.50 108 GLU A CA 1
ATOM 852 C C . GLU A 1 108 ? 16.186 -5.605 -30.989 1.00 84.50 108 GLU A C 1
ATOM 854 O O . GLU A 1 108 ? 16.573 -6.261 -31.955 1.00 84.50 108 GLU A O 1
ATOM 859 N N . TYR A 1 109 ? 15.979 -4.288 -31.071 1.00 83.88 109 TYR A N 1
ATOM 860 C CA . TYR A 1 109 ? 16.038 -3.557 -32.338 1.00 83.88 109 TYR A CA 1
ATOM 861 C C . TYR A 1 109 ? 17.448 -3.060 -32.680 1.00 83.88 109 TYR A C 1
ATOM 863 O O . TYR A 1 109 ? 17.884 -3.150 -33.826 1.00 83.88 109 TYR A O 1
ATOM 871 N N . ASP A 1 110 ? 18.156 -2.519 -31.693 1.00 86.69 110 ASP A N 1
ATOM 872 C CA . ASP A 1 110 ? 19.441 -1.851 -31.877 1.00 86.69 110 ASP A CA 1
ATOM 873 C C . ASP A 1 110 ? 20.620 -2.688 -31.365 1.00 86.69 110 ASP A C 1
ATOM 875 O O . ASP A 1 110 ? 21.764 -2.389 -31.709 1.00 86.69 110 ASP A O 1
ATOM 879 N N . GLY A 1 111 ? 20.373 -3.746 -30.591 1.00 90.88 111 GLY A N 1
ATOM 880 C CA . GLY A 1 111 ? 21.407 -4.571 -29.969 1.00 90.88 111 GLY A CA 1
ATOM 881 C C . GLY A 1 111 ? 21.817 -4.089 -28.567 1.00 90.88 111 GLY A C 1
ATOM 882 O O . GLY A 1 111 ? 21.251 -3.128 -28.039 1.00 90.88 111 GLY A O 1
ATOM 883 N N . PRO A 1 112 ? 22.816 -4.740 -27.942 1.00 91.62 112 PRO A N 1
ATOM 884 C CA . PRO A 1 112 ? 23.172 -4.529 -26.530 1.00 91.62 112 PRO A CA 1
ATOM 885 C C . PRO A 1 112 ? 23.641 -3.096 -26.206 1.00 91.62 112 PRO A C 1
ATOM 887 O O . PRO A 1 112 ? 23.426 -2.598 -25.099 1.00 91.62 112 PRO A O 1
ATOM 890 N N . ASP A 1 113 ? 24.194 -2.393 -27.197 1.00 94.44 113 ASP A N 1
ATOM 891 C CA . ASP A 1 113 ? 24.738 -1.036 -27.058 1.00 94.44 113 ASP A CA 1
ATOM 892 C C . ASP A 1 113 ? 23.726 0.064 -27.428 1.00 94.44 113 ASP A C 1
ATOM 894 O O . ASP A 1 113 ? 24.095 1.163 -27.856 1.00 94.44 113 ASP A O 1
ATOM 898 N N . TRP A 1 114 ? 22.420 -0.213 -27.348 1.00 93.44 114 TRP A N 1
ATOM 899 C CA . TRP A 1 114 ? 21.379 0.780 -27.657 1.00 93.44 114 TRP A CA 1
ATOM 900 C C . TRP A 1 114 ? 21.491 2.033 -26.767 1.00 93.44 114 TRP A C 1
ATOM 902 O O . TRP A 1 114 ? 21.261 3.157 -27.218 1.00 93.44 114 TRP A O 1
ATOM 912 N N . HIS A 1 115 ? 21.923 1.855 -25.516 1.00 94.25 115 HIS A N 1
ATOM 913 C CA . HIS A 1 115 ? 22.062 2.919 -24.522 1.00 94.25 115 HIS A CA 1
ATOM 914 C C . HIS A 1 115 ? 23.146 3.953 -24.875 1.00 94.25 115 HIS A C 1
ATOM 916 O O . HIS A 1 115 ? 23.090 5.081 -24.398 1.00 94.25 115 HIS A O 1
ATOM 922 N N . LEU A 1 116 ? 24.096 3.631 -25.761 1.00 94.75 116 LEU A N 1
ATOM 923 C CA . LEU A 1 116 ? 25.085 4.593 -26.271 1.00 94.75 116 LEU A CA 1
ATOM 924 C C . LEU A 1 116 ? 24.520 5.484 -27.391 1.00 94.75 116 LEU A C 1
ATOM 926 O O . LEU A 1 116 ? 25.155 6.449 -27.814 1.00 94.75 116 LEU A O 1
ATOM 930 N N . ARG A 1 117 ? 23.311 5.183 -27.878 1.00 92.38 117 ARG A N 1
ATOM 931 C CA . ARG A 1 117 ? 22.657 5.848 -29.013 1.00 92.38 117 ARG A CA 1
ATOM 932 C C . ARG A 1 117 ? 21.380 6.587 -28.617 1.00 92.38 117 ARG A C 1
ATOM 934 O O . ARG A 1 117 ? 20.526 6.821 -29.465 1.00 92.38 117 ARG A O 1
ATOM 941 N N . LEU A 1 118 ? 21.252 7.044 -27.365 1.00 90.62 118 LEU A N 1
ATOM 942 C CA . LEU A 1 118 ? 20.034 7.703 -26.851 1.00 90.62 118 LEU A CA 1
ATOM 943 C C . LEU A 1 118 ? 19.481 8.805 -27.769 1.00 90.62 118 LEU A C 1
ATOM 945 O O . LEU A 1 118 ? 18.270 8.895 -27.954 1.00 90.62 118 LEU A O 1
ATOM 949 N N . ARG A 1 119 ? 20.350 9.613 -28.393 1.00 91.81 119 ARG A N 1
ATOM 950 C CA . ARG A 1 119 ? 19.951 10.707 -29.305 1.00 91.81 119 ARG A CA 1
ATOM 951 C C . ARG A 1 119 ? 19.257 10.222 -30.588 1.00 91.81 119 ARG A C 1
ATOM 953 O O . ARG A 1 119 ? 18.576 11.009 -31.233 1.00 91.81 119 ARG A O 1
ATOM 960 N N . GLN A 1 120 ? 19.396 8.945 -30.952 1.00 88.44 120 GLN A N 1
ATOM 961 C CA . GLN A 1 120 ? 18.667 8.319 -32.065 1.00 88.44 120 GLN A CA 1
ATOM 962 C C . GLN A 1 120 ? 17.235 7.910 -31.679 1.00 88.44 120 GLN A C 1
ATOM 964 O O . GLN A 1 120 ? 16.402 7.676 -32.558 1.00 88.44 120 GLN A O 1
ATOM 969 N N . HIS A 1 121 ? 16.947 7.803 -30.378 1.00 83.00 121 HIS A N 1
ATOM 970 C CA . HIS A 1 121 ? 15.687 7.265 -29.853 1.00 83.00 121 HIS A CA 1
ATOM 971 C C . HIS A 1 121 ? 14.846 8.310 -29.119 1.00 83.00 121 HIS A C 1
ATOM 973 O O . HIS A 1 121 ? 13.618 8.218 -29.111 1.00 83.00 121 HIS A O 1
ATOM 979 N N . PHE A 1 122 ? 15.491 9.308 -28.516 1.00 88.25 122 PHE A N 1
ATOM 980 C CA . PHE A 1 122 ? 14.854 10.282 -27.639 1.00 88.25 122 PHE A CA 1
ATOM 981 C C . PHE A 1 122 ? 15.165 11.710 -28.071 1.00 88.25 122 PHE A C 1
ATOM 983 O O . PHE A 1 122 ? 16.149 11.981 -28.758 1.00 88.25 122 PHE A O 1
ATOM 990 N N . ARG A 1 123 ? 14.315 12.648 -27.643 1.00 89.75 123 ARG A N 1
ATOM 991 C CA . ARG A 1 123 ? 14.536 14.068 -27.913 1.00 89.75 123 ARG A CA 1
ATOM 992 C C . ARG A 1 123 ? 15.799 14.548 -27.204 1.00 89.75 123 ARG A C 1
ATOM 994 O O . ARG A 1 123 ? 16.076 14.126 -26.080 1.00 89.75 123 ARG A O 1
ATOM 1001 N N . THR A 1 124 ? 16.494 15.501 -27.823 1.00 91.62 124 THR A N 1
ATOM 1002 C CA . THR A 1 124 ? 17.697 16.147 -27.277 1.00 91.62 124 THR A CA 1
ATOM 1003 C C . THR A 1 124 ? 17.510 16.595 -25.827 1.00 91.62 124 THR A C 1
ATOM 1005 O O . THR A 1 124 ? 18.322 16.248 -24.982 1.00 91.62 124 THR A O 1
ATOM 1008 N N . ASP A 1 125 ? 16.381 17.231 -25.495 1.00 92.31 125 ASP A N 1
ATOM 1009 C CA . ASP A 1 125 ? 16.109 17.721 -24.138 1.00 92.31 125 ASP A CA 1
ATOM 1010 C C . ASP A 1 125 ? 15.969 16.611 -23.083 1.00 92.31 125 ASP A C 1
ATOM 1012 O O . ASP A 1 125 ? 16.188 16.844 -21.895 1.00 92.31 125 ASP A O 1
ATOM 1016 N N . THR A 1 126 ? 15.567 15.403 -23.475 1.00 91.38 126 THR A N 1
ATOM 1017 C CA . THR A 1 126 ? 15.514 14.256 -22.560 1.00 91.38 126 THR A CA 1
ATOM 1018 C C . THR A 1 126 ? 16.882 13.621 -22.398 1.00 91.38 126 THR A C 1
ATOM 1020 O O . THR A 1 126 ? 17.241 13.295 -21.270 1.00 91.38 126 THR A O 1
ATOM 1023 N N . VAL A 1 127 ? 17.658 13.508 -23.478 1.00 93.56 127 VAL A N 1
ATOM 1024 C CA . VAL A 1 127 ? 19.036 13.004 -23.398 1.00 93.56 127 VAL A CA 1
ATOM 1025 C C . VAL A 1 127 ? 19.895 13.925 -22.540 1.00 93.56 127 VAL A C 1
ATOM 1027 O O . VAL A 1 127 ? 20.522 13.449 -21.602 1.00 93.56 127 VAL A O 1
ATOM 1030 N N . ASP A 1 128 ? 19.838 15.236 -22.776 1.00 93.12 128 ASP A N 1
ATOM 1031 C CA . ASP A 1 128 ? 20.630 16.212 -22.022 1.00 93.12 128 ASP A CA 1
ATOM 1032 C C . ASP A 1 128 ? 20.282 16.179 -20.520 1.00 93.12 128 ASP A C 1
ATOM 1034 O O . ASP A 1 128 ? 21.162 16.286 -19.668 1.00 93.12 128 ASP A O 1
ATOM 1038 N N . ARG A 1 129 ? 19.004 15.962 -20.166 1.00 92.56 129 ARG A N 1
ATOM 1039 C CA . ARG A 1 129 ? 18.579 15.792 -18.763 1.00 92.56 129 ARG A CA 1
ATOM 1040 C C . ARG A 1 129 ? 19.106 14.505 -18.131 1.00 92.56 129 ARG A C 1
ATOM 1042 O O . ARG A 1 129 ? 19.482 14.533 -16.964 1.00 92.56 129 ARG A O 1
ATOM 1049 N N . ILE A 1 130 ? 19.109 13.398 -18.873 1.00 92.88 130 ILE A N 1
ATOM 1050 C CA . ILE A 1 130 ? 19.663 12.122 -18.400 1.00 92.88 130 ILE A CA 1
ATOM 1051 C C . ILE A 1 130 ? 21.173 12.260 -18.191 1.00 92.88 130 ILE A C 1
ATOM 1053 O O . ILE A 1 130 ? 21.676 11.907 -17.131 1.00 92.88 130 ILE A O 1
ATOM 1057 N N . GLU A 1 131 ? 21.887 12.824 -19.167 1.00 92.94 131 GLU A N 1
ATOM 1058 C CA . GLU A 1 131 ? 23.329 13.064 -19.075 1.00 92.94 131 GLU A CA 1
ATOM 1059 C C . GLU A 1 131 ? 23.668 13.985 -17.894 1.00 92.94 131 GLU A C 1
ATOM 1061 O O . GLU A 1 131 ? 24.604 13.694 -17.152 1.00 92.94 131 GLU A O 1
ATOM 1066 N N . ALA A 1 132 ? 22.879 15.037 -17.652 1.00 91.44 132 ALA A N 1
ATOM 1067 C CA . ALA A 1 132 ? 23.057 15.914 -16.496 1.00 91.44 132 ALA A CA 1
ATOM 1068 C C . ALA A 1 132 ? 22.851 15.187 -15.150 1.00 91.44 132 ALA A C 1
ATOM 1070 O O . ALA A 1 132 ? 23.662 15.358 -14.240 1.00 91.44 132 ALA A O 1
ATOM 1071 N N . ASP A 1 133 ? 21.809 14.358 -15.007 1.00 89.38 133 ASP A N 1
ATOM 1072 C CA . ASP A 1 133 ? 21.573 13.574 -13.778 1.00 89.38 133 ASP A CA 1
ATOM 1073 C C . ASP A 1 133 ? 22.690 12.542 -13.536 1.00 89.38 133 ASP A C 1
ATOM 1075 O O . ASP A 1 133 ? 23.184 12.400 -12.417 1.00 89.38 133 ASP A O 1
ATOM 1079 N N . LEU A 1 134 ? 23.172 11.882 -14.594 1.00 89.88 134 LEU A N 1
ATOM 1080 C CA . LEU A 1 134 ? 24.322 10.979 -14.506 1.00 89.88 134 LEU A CA 1
ATOM 1081 C C . LEU A 1 134 ? 25.602 11.716 -14.097 1.00 89.88 134 LEU A C 1
ATOM 1083 O O . LEU A 1 134 ? 26.329 11.243 -13.222 1.00 89.88 134 LEU A O 1
ATOM 1087 N N . GLN A 1 135 ? 25.861 12.897 -14.663 1.00 90.25 135 GLN A N 1
ATOM 1088 C CA . GLN A 1 135 ? 27.018 13.719 -14.302 1.00 90.25 135 GLN A CA 1
ATOM 1089 C C . GLN A 1 135 ? 26.983 14.163 -12.837 1.00 90.25 135 GLN A C 1
ATOM 1091 O O . GLN A 1 135 ? 28.015 14.107 -12.166 1.00 90.25 135 GLN A O 1
ATOM 1096 N N . LEU A 1 136 ? 25.812 14.533 -12.304 1.00 87.56 136 LEU A N 1
ATOM 1097 C CA . LEU A 1 136 ? 25.648 14.835 -10.874 1.00 87.56 136 LEU A CA 1
ATOM 1098 C C . LEU A 1 136 ? 26.039 13.642 -9.983 1.00 87.56 136 LEU A C 1
ATOM 1100 O O . LEU A 1 136 ? 26.541 13.836 -8.875 1.00 87.56 136 LEU A O 1
ATOM 1104 N N . ARG A 1 137 ? 25.880 12.414 -10.488 1.00 84.50 137 ARG A N 1
ATOM 1105 C CA . ARG A 1 137 ? 26.284 11.157 -9.831 1.00 84.50 137 ARG A CA 1
ATOM 1106 C C . ARG A 1 137 ? 27.710 10.718 -10.176 1.00 84.50 137 ARG A C 1
ATOM 1108 O O . ARG A 1 137 ? 28.140 9.665 -9.714 1.00 84.50 137 ARG A O 1
ATOM 1115 N N . LYS A 1 138 ? 28.452 11.517 -10.952 1.00 91.94 138 LYS A N 1
ATOM 1116 C CA . LYS A 1 138 ? 29.794 11.207 -11.481 1.00 91.94 138 LYS A CA 1
ATOM 1117 C C . LYS A 1 138 ? 29.826 9.949 -12.360 1.00 91.94 138 LYS A C 1
ATOM 1119 O O . LYS A 1 138 ? 30.819 9.226 -12.374 1.00 91.94 138 LYS A O 1
ATOM 1124 N N . LEU A 1 139 ? 28.744 9.697 -13.091 1.00 90.81 139 LEU A N 1
ATOM 1125 C CA . LEU A 1 139 ? 28.612 8.605 -14.053 1.00 90.81 139 LEU A CA 1
ATOM 1126 C C . LEU A 1 139 ? 28.675 9.151 -15.486 1.00 90.81 139 LEU A C 1
ATOM 1128 O O . LEU A 1 139 ? 28.341 10.309 -15.740 1.00 90.81 139 LEU A O 1
ATOM 1132 N N . SER A 1 140 ? 29.090 8.313 -16.435 1.00 92.19 140 SER A N 1
ATOM 1133 C CA . SER A 1 140 ? 29.093 8.625 -17.868 1.00 92.19 140 SER A CA 1
ATOM 1134 C C . SER A 1 140 ? 28.433 7.496 -18.655 1.00 92.19 140 SER A C 1
ATOM 1136 O O . SER A 1 140 ? 28.480 6.342 -18.236 1.00 92.19 140 SER A O 1
ATOM 1138 N N . LEU A 1 141 ? 27.839 7.814 -19.812 1.00 89.25 141 LEU A N 1
ATOM 1139 C CA . LEU A 1 141 ? 27.177 6.808 -20.655 1.00 89.25 141 LEU A CA 1
ATOM 1140 C C . LEU A 1 141 ? 28.133 5.689 -21.092 1.00 89.25 141 LEU A C 1
ATOM 1142 O O . LEU A 1 141 ? 27.757 4.526 -21.068 1.00 89.25 141 LEU A O 1
ATOM 1146 N N . ALA A 1 142 ? 29.381 6.030 -21.424 1.00 90.44 142 ALA A N 1
ATOM 1147 C CA . ALA A 1 142 ? 30.401 5.058 -21.822 1.00 90.44 142 ALA A CA 1
ATOM 1148 C C . ALA A 1 142 ? 30.906 4.176 -20.662 1.00 90.44 142 ALA A C 1
ATOM 1150 O O . ALA A 1 142 ? 31.651 3.231 -20.898 1.00 90.44 142 ALA A O 1
ATOM 1151 N N . GLY A 1 143 ? 30.554 4.504 -19.413 1.00 90.50 143 GLY A N 1
ATOM 1152 C CA . GLY A 1 143 ? 30.927 3.725 -18.235 1.00 90.50 143 GLY A CA 1
ATOM 1153 C C . GLY A 1 143 ? 30.012 2.529 -17.957 1.00 90.50 143 GLY A C 1
ATOM 1154 O O . GLY A 1 143 ? 30.360 1.703 -17.116 1.00 90.50 143 GLY A O 1
ATOM 1155 N N . PHE A 1 144 ? 28.862 2.427 -18.629 1.00 93.56 144 PHE A N 1
ATOM 1156 C CA . PHE A 1 144 ? 27.942 1.299 -18.477 1.00 93.56 144 PHE A CA 1
ATOM 1157 C C . PHE A 1 144 ? 28.330 0.152 -19.413 1.00 93.56 144 PHE A C 1
ATOM 1159 O O . PHE A 1 144 ? 28.714 0.378 -20.557 1.00 93.56 144 PHE A O 1
ATOM 1166 N N . GLN A 1 145 ? 28.244 -1.085 -18.919 1.00 92.25 145 GLN A N 1
ATOM 1167 C CA . GLN A 1 145 ? 28.600 -2.280 -19.694 1.00 92.25 145 GLN A CA 1
ATOM 1168 C C . GLN A 1 145 ? 27.426 -2.799 -20.532 1.00 92.25 145 GLN A C 1
ATOM 1170 O O . GLN A 1 145 ? 27.632 -3.530 -21.498 1.00 92.25 145 GLN A O 1
ATOM 1175 N N . SER A 1 146 ? 26.196 -2.436 -20.165 1.00 93.00 146 SER A N 1
ATOM 1176 C CA . SER A 1 146 ? 24.974 -2.888 -20.821 1.00 93.00 146 SER A CA 1
ATOM 1177 C C . SER A 1 146 ? 23.842 -1.863 -20.698 1.00 93.00 146 SER A C 1
ATOM 1179 O O . SER A 1 146 ? 23.877 -0.956 -19.862 1.00 93.00 146 SER A O 1
ATOM 1181 N N . GLY A 1 147 ? 22.798 -2.036 -21.518 1.00 91.00 147 GLY A N 1
ATOM 1182 C CA . GLY A 1 147 ? 21.556 -1.267 -21.399 1.00 91.00 147 GLY A CA 1
ATOM 1183 C C . GLY A 1 147 ? 20.867 -1.439 -20.041 1.00 91.00 147 GLY A C 1
ATOM 1184 O O . GLY A 1 147 ? 20.374 -0.458 -19.484 1.00 91.00 147 GLY A O 1
ATOM 1185 N N . ALA A 1 148 ? 20.904 -2.646 -19.470 1.00 89.81 148 ALA A N 1
ATOM 1186 C CA . ALA A 1 148 ? 20.383 -2.928 -18.134 1.00 89.81 148 ALA A CA 1
ATOM 1187 C C . ALA A 1 148 ? 21.116 -2.124 -17.043 1.00 89.81 148 ALA A C 1
ATOM 1189 O O . ALA A 1 148 ? 20.461 -1.431 -16.264 1.00 89.81 148 ALA A O 1
ATOM 1190 N N . ASP A 1 149 ? 22.456 -2.125 -17.047 1.00 88.44 149 ASP A N 1
ATOM 1191 C CA . ASP A 1 149 ? 23.258 -1.373 -16.064 1.00 88.44 149 ASP A CA 1
ATOM 1192 C C . ASP A 1 149 ? 22.987 0.135 -16.147 1.00 88.44 149 ASP A C 1
ATOM 1194 O O . ASP A 1 149 ? 22.879 0.826 -15.131 1.00 88.44 149 ASP A O 1
ATOM 1198 N N . PHE A 1 150 ? 22.848 0.650 -17.372 1.00 94.88 150 PHE A N 1
ATOM 1199 C CA . PHE A 1 150 ? 22.468 2.039 -17.611 1.00 94.88 150 PHE A CA 1
ATOM 1200 C C . PHE A 1 150 ? 21.091 2.355 -17.013 1.00 94.88 150 PHE A C 1
ATOM 1202 O O . PHE A 1 150 ? 20.935 3.360 -16.319 1.00 94.88 150 PHE A O 1
ATOM 1209 N N . LEU A 1 151 ? 20.091 1.503 -17.251 1.00 92.88 151 LEU A N 1
ATOM 1210 C CA . LEU A 1 151 ? 18.728 1.713 -16.764 1.00 92.88 151 LEU A CA 1
ATOM 1211 C C . LEU A 1 151 ? 18.608 1.623 -15.240 1.00 92.88 151 LEU A C 1
ATOM 1213 O O . LEU A 1 151 ? 17.791 2.342 -14.657 1.00 92.88 151 LEU A O 1
ATOM 1217 N N . ASP A 1 152 ? 19.416 0.791 -14.588 1.00 89.81 152 ASP A N 1
ATOM 1218 C CA . ASP A 1 152 ? 19.465 0.686 -13.127 1.00 89.81 152 ASP A CA 1
ATOM 1219 C C . ASP A 1 152 ? 19.985 1.968 -12.462 1.00 89.81 152 ASP A C 1
ATOM 1221 O O . ASP A 1 152 ? 19.564 2.309 -11.354 1.00 89.81 152 ASP A O 1
ATOM 1225 N N . ALA A 1 153 ? 20.818 2.745 -13.161 1.00 90.06 153 ALA A N 1
ATOM 1226 C CA . ALA A 1 153 ? 21.279 4.047 -12.683 1.00 90.06 153 ALA A CA 1
ATOM 1227 C C . ALA A 1 153 ? 20.223 5.164 -12.804 1.00 90.06 153 ALA A C 1
ATOM 1229 O O . ALA A 1 153 ? 20.380 6.223 -12.183 1.00 90.06 153 ALA A O 1
ATOM 1230 N N . LEU A 1 154 ? 19.155 4.950 -13.584 1.00 91.56 154 LEU A N 1
ATOM 1231 C CA . LEU A 1 154 ? 18.126 5.956 -13.848 1.00 91.56 154 LEU A CA 1
ATOM 1232 C C . LEU A 1 154 ? 17.004 5.959 -12.806 1.00 91.56 154 LEU A C 1
ATOM 1234 O O . LEU A 1 154 ? 16.493 4.920 -12.385 1.00 91.56 154 LEU A O 1
ATOM 1238 N N . GLU A 1 155 ? 16.523 7.157 -12.475 1.00 89.31 155 GLU A N 1
ATOM 1239 C CA . GLU A 1 155 ? 15.307 7.331 -11.677 1.00 89.31 155 GLU A CA 1
ATOM 1240 C C . GLU A 1 155 ? 14.023 7.172 -12.501 1.00 89.31 155 GLU A C 1
ATOM 1242 O O . GLU A 1 155 ? 13.995 7.396 -13.715 1.00 89.31 155 GLU A O 1
ATOM 1247 N N . LEU A 1 156 ? 12.900 6.915 -11.818 1.00 87.56 156 LEU A N 1
ATOM 1248 C CA . LEU A 1 156 ? 11.565 6.854 -12.428 1.00 87.56 156 LEU A CA 1
ATOM 1249 C C . LEU A 1 156 ? 11.240 8.075 -13.308 1.00 87.56 156 LEU A C 1
ATOM 1251 O O . LEU A 1 156 ? 10.601 7.934 -14.352 1.00 87.56 156 LEU A O 1
ATOM 1255 N N . GLY A 1 157 ? 11.693 9.275 -12.928 1.00 88.31 157 GLY A N 1
ATOM 1256 C CA . GLY A 1 157 ? 11.495 10.493 -13.718 1.00 88.31 157 GLY A CA 1
ATOM 1257 C C . GLY A 1 157 ? 12.162 10.440 -15.101 1.00 88.31 157 GLY A C 1
ATOM 1258 O O . GLY A 1 157 ? 11.560 10.881 -16.092 1.00 88.31 157 GLY A O 1
ATOM 1259 N N . ALA A 1 158 ? 13.364 9.863 -15.181 1.00 91.00 158 ALA A N 1
ATOM 1260 C CA . ALA A 1 158 ? 14.095 9.638 -16.424 1.00 91.00 158 ALA A CA 1
ATOM 1261 C C . ALA A 1 158 ? 13.428 8.532 -17.254 1.00 91.00 158 ALA A C 1
ATOM 1263 O O . ALA A 1 158 ? 13.086 8.777 -18.411 1.00 91.00 158 ALA A O 1
ATOM 1264 N N . LEU A 1 159 ? 13.102 7.386 -16.638 1.00 91.31 159 LEU A N 1
ATOM 1265 C CA . LEU A 1 159 ? 12.386 6.279 -17.293 1.00 91.31 159 LEU A CA 1
ATOM 1266 C C . LEU A 1 159 ? 11.058 6.748 -17.912 1.00 91.31 159 LEU A C 1
ATOM 1268 O O . LEU A 1 159 ? 10.754 6.464 -19.071 1.00 91.31 159 LEU A O 1
ATOM 1272 N N . ARG A 1 160 ? 10.283 7.557 -17.179 1.00 90.12 160 ARG A N 1
ATOM 1273 C CA . ARG A 1 160 ? 9.043 8.168 -17.681 1.00 90.12 160 ARG A CA 1
ATOM 1274 C C . ARG A 1 160 ? 9.293 9.064 -18.892 1.00 90.12 160 ARG A C 1
ATOM 1276 O O . ARG A 1 160 ? 8.490 9.060 -19.825 1.00 90.12 160 ARG A O 1
ATOM 1283 N N . SER A 1 161 ? 10.360 9.861 -18.863 1.00 89.50 161 SER A N 1
ATOM 1284 C CA . SER A 1 161 ? 10.704 10.773 -19.960 1.00 89.50 161 SER A CA 1
ATOM 1285 C C . SER A 1 161 ? 11.119 9.995 -21.206 1.00 89.50 161 SER A C 1
ATOM 1287 O O . SER A 1 161 ? 10.652 10.325 -22.292 1.00 89.50 161 SER A O 1
ATOM 1289 N N . MET A 1 162 ? 11.887 8.914 -21.044 1.00 90.06 162 MET A N 1
ATOM 1290 C CA . MET A 1 162 ? 12.237 7.996 -22.132 1.00 90.06 162 MET A CA 1
ATOM 1291 C C . MET A 1 162 ? 10.994 7.359 -22.748 1.00 90.06 162 MET A C 1
ATOM 1293 O O . MET A 1 162 ? 10.832 7.387 -23.962 1.00 90.06 162 MET A O 1
ATOM 1297 N N . ILE A 1 163 ? 10.066 6.860 -21.928 1.00 86.50 163 ILE A N 1
ATOM 1298 C CA . ILE A 1 163 ? 8.811 6.278 -22.417 1.00 86.50 163 ILE A CA 1
ATOM 1299 C C . ILE A 1 163 ? 8.001 7.324 -23.187 1.00 86.50 163 ILE A C 1
ATOM 1301 O O . ILE A 1 163 ? 7.615 7.089 -24.330 1.00 86.50 163 ILE A O 1
ATOM 1305 N N . ARG A 1 164 ? 7.773 8.502 -22.592 1.00 86.19 164 ARG A N 1
ATOM 1306 C CA . ARG A 1 164 ? 7.050 9.618 -23.224 1.00 86.19 164 ARG A CA 1
ATOM 1307 C C . ARG A 1 164 ? 7.669 10.011 -24.566 1.00 86.19 164 ARG A C 1
ATOM 1309 O O . ARG A 1 164 ? 6.941 10.251 -25.526 1.00 86.19 164 ARG A O 1
ATOM 1316 N N . ASP A 1 165 ? 8.988 10.105 -24.631 1.00 84.38 165 ASP A N 1
ATOM 1317 C CA . ASP A 1 165 ? 9.685 10.548 -25.830 1.00 84.38 165 ASP A CA 1
ATOM 1318 C C . ASP A 1 165 ? 9.756 9.450 -26.884 1.00 84.38 165 ASP A C 1
ATOM 1320 O O . ASP A 1 165 ? 9.525 9.744 -28.050 1.00 84.38 165 ASP A O 1
ATOM 1324 N N . GLY A 1 166 ? 9.945 8.191 -26.488 1.00 78.50 166 GLY A N 1
ATOM 1325 C CA . GLY A 1 166 ? 9.852 7.047 -27.393 1.00 78.50 166 GLY A CA 1
ATOM 1326 C C . GLY A 1 166 ? 8.474 6.941 -28.060 1.00 78.50 166 GLY A C 1
ATOM 1327 O O . GLY A 1 166 ? 8.385 6.572 -29.230 1.00 78.50 166 GLY A O 1
ATOM 1328 N N . TYR A 1 167 ? 7.403 7.361 -27.371 1.00 75.50 167 TYR A N 1
ATOM 1329 C CA . TYR A 1 167 ? 6.078 7.526 -27.984 1.00 75.50 167 TYR A CA 1
ATOM 1330 C C . TYR A 1 167 ? 6.027 8.630 -29.037 1.00 75.50 167 TYR A C 1
ATOM 1332 O O . TYR A 1 167 ? 5.453 8.437 -30.109 1.00 75.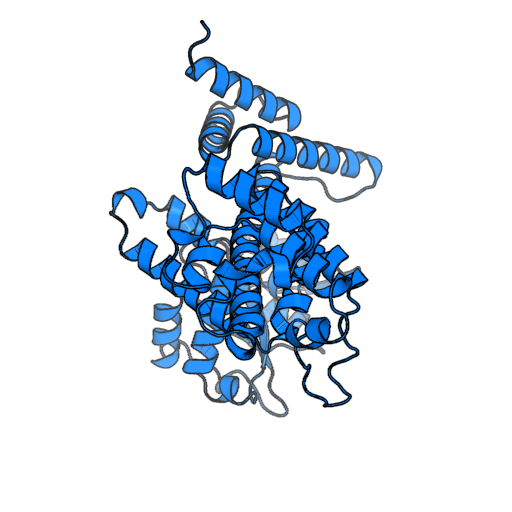50 167 TYR A O 1
ATOM 1340 N N . ASN A 1 168 ? 6.574 9.800 -28.712 1.00 74.88 168 ASN A N 1
ATOM 1341 C CA . ASN A 1 168 ? 6.396 11.010 -29.510 1.00 74.88 168 ASN A CA 1
ATOM 1342 C C . ASN A 1 168 ? 7.377 11.107 -30.689 1.00 74.88 168 ASN A C 1
ATOM 1344 O O . ASN A 1 168 ? 7.018 11.641 -31.733 1.00 74.88 168 ASN A O 1
ATOM 1348 N N . ALA A 1 169 ? 8.610 10.625 -30.524 1.00 68.56 169 ALA A N 1
ATOM 1349 C CA . ALA A 1 169 ? 9.695 10.802 -31.486 1.00 68.56 169 ALA A CA 1
ATOM 1350 C C . ALA A 1 169 ? 9.604 9.836 -32.676 1.00 68.56 169 ALA A C 1
ATOM 1352 O O . ALA A 1 169 ? 10.039 10.170 -33.775 1.00 68.56 169 ALA A O 1
ATOM 1353 N N . ALA A 1 170 ? 9.017 8.651 -32.487 1.00 65.56 170 ALA A N 1
ATOM 1354 C CA . ALA A 1 170 ? 8.918 7.650 -33.542 1.00 65.56 170 ALA A CA 1
ATOM 1355 C C . ALA A 1 170 ? 7.627 6.825 -33.403 1.00 65.56 170 ALA A C 1
ATOM 1357 O O . ALA A 1 170 ? 7.662 5.727 -32.854 1.00 65.56 170 ALA A O 1
ATOM 1358 N N . PRO A 1 171 ? 6.482 7.280 -33.949 1.00 64.75 171 PRO A N 1
ATOM 1359 C CA . PRO A 1 171 ? 5.192 6.584 -33.830 1.00 64.75 171 PRO A CA 1
ATOM 1360 C C . PRO A 1 171 ? 5.203 5.120 -34.307 1.00 64.75 171 PRO A C 1
ATOM 1362 O O . PRO A 1 171 ? 4.431 4.294 -33.826 1.00 64.75 171 PRO A O 1
ATOM 1365 N N . HIS A 1 172 ? 6.098 4.774 -35.236 1.00 66.31 172 HIS A N 1
ATOM 1366 C CA . HIS A 1 172 ? 6.303 3.400 -35.698 1.00 66.31 172 HIS A CA 1
ATOM 1367 C C . HIS A 1 172 ? 7.095 2.546 -34.687 1.00 66.31 172 HIS A C 1
ATOM 1369 O O . HIS A 1 172 ? 6.814 1.357 -34.560 1.00 66.31 172 HIS A O 1
ATOM 1375 N N . ARG A 1 173 ? 8.010 3.150 -33.913 1.00 62.31 173 ARG A N 1
ATOM 1376 C CA . ARG A 1 173 ? 8.767 2.515 -32.814 1.00 62.31 173 ARG A CA 1
ATOM 1377 C C . ARG A 1 173 ? 8.048 2.586 -31.469 1.00 62.31 173 ARG A C 1
ATOM 1379 O O . ARG A 1 173 ? 8.299 1.760 -30.605 1.00 62.31 173 ARG A O 1
ATOM 1386 N N . ALA A 1 174 ? 7.070 3.475 -31.309 1.00 61.06 174 ALA A N 1
ATOM 1387 C CA . ALA A 1 174 ? 6.150 3.477 -30.174 1.00 61.06 174 ALA A CA 1
ATOM 1388 C C . ALA A 1 174 ? 5.421 2.127 -30.005 1.00 61.06 174 ALA A C 1
ATOM 1390 O O . ALA A 1 174 ? 5.003 1.780 -28.903 1.00 61.06 174 ALA A O 1
ATOM 1391 N N . ARG A 1 175 ? 5.308 1.345 -31.091 1.00 62.25 175 ARG A N 1
ATOM 1392 C CA . ARG A 1 175 ? 4.828 -0.046 -31.087 1.00 62.25 175 ARG A CA 1
ATOM 1393 C C . ARG A 1 175 ? 5.801 -1.046 -30.454 1.00 62.25 175 ARG A C 1
ATOM 1395 O O . ARG A 1 175 ? 5.340 -2.092 -30.024 1.00 62.25 175 ARG A O 1
ATOM 1402 N N . LEU A 1 176 ? 7.105 -0.753 -30.431 1.00 62.16 176 LEU A N 1
ATOM 1403 C CA . LEU A 1 176 ? 8.116 -1.541 -29.710 1.00 62.16 176 LEU A CA 1
ATOM 1404 C C . LEU A 1 176 ? 7.989 -1.300 -28.213 1.00 62.16 176 LEU A C 1
ATOM 1406 O O . LEU A 1 176 ? 8.159 -2.208 -27.404 1.00 62.16 176 LEU A O 1
ATOM 1410 N N . LEU A 1 177 ? 7.629 -0.066 -27.846 1.00 66.50 177 LEU A N 1
ATOM 1411 C CA . LEU A 1 177 ? 7.301 0.222 -26.473 1.00 66.50 177 LEU A CA 1
ATOM 1412 C C . LEU A 1 177 ? 5.946 -0.444 -26.127 1.00 66.50 177 LEU A C 1
ATOM 1414 O O . LEU A 1 177 ? 5.896 -1.307 -25.263 1.00 66.50 177 LEU A O 1
ATOM 1418 N N . LEU A 1 178 ? 4.822 -0.152 -26.770 1.00 61.44 178 LEU A N 1
ATOM 1419 C CA . LEU A 1 178 ? 3.544 -0.735 -26.320 1.00 61.44 178 LEU A CA 1
ATOM 1420 C C . LEU A 1 178 ? 3.576 -2.274 -26.320 1.00 61.44 178 LEU A C 1
ATOM 1422 O O . LEU A 1 178 ? 3.805 -2.857 -27.380 1.00 61.44 178 LEU A O 1
ATOM 1426 N N . PRO A 1 179 ? 3.323 -2.950 -25.174 1.00 54.34 179 PRO A N 1
ATOM 1427 C CA . PRO A 1 179 ? 3.136 -4.391 -25.203 1.00 54.34 179 PRO A CA 1
ATOM 1428 C C . PRO A 1 179 ? 2.055 -4.695 -26.234 1.00 54.34 179 PRO A C 1
ATOM 1430 O O . PRO A 1 179 ? 0.976 -4.091 -26.203 1.00 54.34 179 PRO A O 1
ATOM 1433 N N . ARG A 1 180 ? 2.330 -5.629 -27.148 1.00 53.12 180 ARG A N 1
ATOM 1434 C CA . ARG A 1 180 ? 1.254 -6.286 -27.882 1.00 53.12 180 ARG A CA 1
ATOM 1435 C C . ARG A 1 180 ? 0.424 -7.010 -26.830 1.00 53.12 180 ARG A C 1
ATOM 1437 O O . ARG A 1 180 ? 0.815 -8.078 -26.378 1.00 53.12 180 ARG A O 1
ATOM 1444 N N . LEU A 1 181 ? -0.677 -6.397 -26.396 1.00 46.72 181 LEU A N 1
ATOM 1445 C CA . LEU A 1 181 ? -1.674 -7.118 -25.615 1.00 46.72 181 LEU A CA 1
ATOM 1446 C C . LEU A 1 181 ? -2.082 -8.352 -26.432 1.00 46.72 181 LEU A C 1
ATOM 1448 O O . LEU A 1 181 ? -2.214 -8.225 -27.660 1.00 46.72 181 LEU A O 1
ATOM 1452 N N . PRO A 1 182 ? -2.258 -9.521 -25.794 1.00 45.84 182 PRO A N 1
ATOM 1453 C CA . PRO A 1 182 ? -2.805 -10.691 -26.459 1.00 45.84 182 PRO A CA 1
ATOM 1454 C C . PRO A 1 182 ? -4.048 -10.266 -27.239 1.00 45.84 182 PRO A C 1
ATOM 1456 O O . PRO A 1 182 ? -4.947 -9.627 -26.690 1.00 45.84 182 PRO A O 1
ATOM 1459 N N . THR A 1 183 ? -4.058 -10.564 -28.536 1.00 44.31 183 THR A N 1
ATOM 1460 C CA . THR A 1 183 ? -5.075 -10.124 -29.508 1.00 44.31 183 THR A CA 1
ATOM 1461 C C . THR A 1 183 ? -6.450 -10.749 -29.278 1.00 44.31 183 THR A C 1
ATOM 1463 O O . THR A 1 183 ? -7.383 -10.486 -30.042 1.00 44.31 183 THR A O 1
ATOM 1466 N N . ASP A 1 184 ? -6.610 -11.519 -28.203 1.00 47.19 184 ASP A N 1
ATOM 1467 C CA . ASP A 1 184 ? -7.910 -11.929 -27.713 1.00 47.19 184 ASP A CA 1
ATOM 1468 C C . ASP A 1 184 ? -8.734 -10.685 -27.395 1.00 47.19 184 ASP A C 1
ATOM 1470 O O . ASP A 1 184 ? -8.438 -9.911 -26.485 1.00 47.19 184 ASP A O 1
ATOM 1474 N N . LYS A 1 185 ? -9.811 -10.513 -28.165 1.00 49.03 185 LYS A N 1
ATOM 1475 C CA . LYS A 1 185 ? -10.769 -9.395 -28.124 1.00 49.03 185 LYS A CA 1
ATOM 1476 C C . LYS A 1 185 ? -11.334 -9.077 -26.723 1.00 49.03 185 LYS A C 1
ATOM 1478 O O . LYS A 1 185 ? -12.025 -8.074 -26.572 1.00 49.03 185 LYS A O 1
ATOM 1483 N N . ALA A 1 186 ? -11.050 -9.899 -25.713 1.00 49.66 186 ALA A N 1
ATOM 1484 C CA . ALA A 1 186 ? -11.444 -9.730 -24.319 1.00 49.66 186 ALA A CA 1
ATOM 1485 C C . ALA A 1 186 ? -10.484 -8.862 -23.471 1.00 49.66 186 ALA A C 1
ATOM 1487 O O . ALA A 1 186 ? -10.916 -8.345 -22.444 1.00 49.66 186 ALA A O 1
ATOM 1488 N N . SER A 1 187 ? -9.220 -8.654 -23.869 1.00 49.47 187 SER A N 1
ATOM 1489 C CA . SER A 1 187 ? -8.206 -7.965 -23.036 1.00 49.47 187 SER A CA 1
ATOM 1490 C C . SER A 1 187 ? -8.243 -6.422 -23.102 1.00 49.47 187 SER A C 1
ATOM 1492 O O . SER A 1 187 ? -7.526 -5.735 -22.370 1.00 49.47 187 SER A O 1
ATOM 1494 N N . GLY A 1 188 ? -9.148 -5.856 -23.906 1.00 46.84 188 GLY A N 1
ATOM 1495 C CA . GLY A 1 188 ? -9.406 -4.416 -23.983 1.00 46.84 188 GLY A CA 1
ATOM 1496 C C . GLY A 1 188 ? -8.413 -3.637 -24.861 1.00 46.84 188 GLY A C 1
ATOM 1497 O O . GLY A 1 188 ? -7.359 -4.141 -25.244 1.00 46.84 188 GLY A O 1
ATOM 1498 N N . PRO A 1 189 ? -8.753 -2.390 -25.234 1.00 51.84 189 PRO A N 1
ATOM 1499 C CA . PRO A 1 189 ? -7.985 -1.620 -26.203 1.00 51.84 189 PRO A CA 1
ATOM 1500 C C . PRO A 1 189 ? -6.574 -1.287 -25.693 1.00 51.84 189 PRO A C 1
ATOM 1502 O O . PRO A 1 189 ? -6.334 -1.147 -24.485 1.00 51.84 189 PRO A O 1
ATOM 1505 N N . TYR A 1 190 ? -5.662 -1.133 -26.661 1.00 61.50 190 TYR A N 1
ATOM 1506 C CA . TYR A 1 190 ? -4.356 -0.474 -26.552 1.00 61.50 190 TYR A CA 1
ATOM 1507 C C . TYR A 1 190 ? -4.366 0.597 -25.449 1.00 61.50 190 TYR A C 1
ATOM 1509 O O . TYR A 1 190 ? -5.267 1.440 -25.413 1.00 61.50 190 TYR A O 1
ATOM 1517 N N . LEU A 1 191 ? -3.379 0.581 -24.545 1.00 64.19 191 LEU A N 1
ATOM 1518 C CA . LEU A 1 191 ? -3.272 1.648 -23.553 1.00 64.19 191 LEU A CA 1
ATOM 1519 C C . LEU A 1 191 ? -2.901 2.935 -24.296 1.00 64.19 191 LEU A C 1
ATOM 1521 O O . LEU A 1 191 ? -1.795 3.062 -24.818 1.00 64.19 191 LEU A O 1
ATOM 1525 N N . GLU A 1 192 ? -3.847 3.868 -24.384 1.00 75.25 192 GLU A N 1
ATOM 1526 C CA . GLU A 1 192 ? -3.612 5.145 -25.048 1.00 75.25 192 GLU A CA 1
ATOM 1527 C C . GLU A 1 192 ? -2.394 5.836 -24.400 1.00 75.25 192 GLU A C 1
ATOM 1529 O O . GLU A 1 192 ? -2.342 5.930 -23.167 1.00 75.25 192 GLU A O 1
ATOM 1534 N N . PRO A 1 193 ? -1.425 6.358 -25.179 1.00 78.12 193 PRO A N 1
ATOM 1535 C CA . PRO A 1 193 ? -0.216 6.982 -24.635 1.00 78.12 193 PRO A CA 1
ATOM 1536 C C . PRO A 1 193 ? -0.501 8.056 -23.579 1.00 78.12 193 PRO A C 1
ATOM 1538 O O . PRO A 1 193 ? 0.212 8.157 -22.582 1.00 78.12 193 PRO A O 1
ATOM 1541 N N . LYS A 1 194 ? -1.593 8.817 -23.742 1.00 81.94 194 LYS A N 1
ATOM 1542 C CA . LYS A 1 194 ? -2.046 9.814 -22.761 1.00 81.94 194 LYS A CA 1
ATOM 1543 C C . LYS A 1 194 ? -2.440 9.188 -21.421 1.00 81.94 194 LYS A C 1
ATOM 1545 O O . LYS A 1 194 ? -2.088 9.726 -20.372 1.00 81.94 194 LYS A O 1
ATOM 1550 N N . ARG A 1 195 ? -3.134 8.043 -21.436 1.00 84.06 195 ARG A N 1
ATOM 1551 C CA . ARG A 1 195 ? -3.513 7.314 -20.216 1.00 84.06 195 ARG A CA 1
ATOM 1552 C C . ARG A 1 195 ? -2.278 6.771 -19.505 1.00 84.06 195 ARG A C 1
ATOM 1554 O O . ARG A 1 195 ? -2.162 6.975 -18.301 1.00 84.06 195 ARG A O 1
ATOM 1561 N N . LEU A 1 196 ? -1.339 6.173 -20.241 1.00 82.81 196 LEU A N 1
ATOM 1562 C CA . LEU A 1 196 ? -0.067 5.700 -19.685 1.00 82.81 196 LEU A CA 1
ATOM 1563 C C . LEU A 1 196 ? 0.727 6.837 -19.034 1.00 82.81 196 LEU A C 1
ATOM 1565 O O . LEU A 1 196 ? 1.164 6.716 -17.894 1.00 82.81 196 LEU A O 1
ATOM 1569 N N . GLN A 1 197 ? 0.878 7.964 -19.734 1.00 83.88 197 GLN A N 1
ATOM 1570 C CA . GLN A 1 197 ? 1.564 9.136 -19.189 1.00 83.88 197 GLN A CA 1
ATOM 1571 C C . GLN A 1 197 ? 0.882 9.640 -17.917 1.00 83.88 197 GLN A C 1
ATOM 1573 O O . GLN A 1 197 ? 1.567 9.917 -16.937 1.00 83.88 197 GLN A O 1
ATOM 1578 N N . SER A 1 198 ? -0.453 9.707 -17.906 1.00 87.62 198 SER A N 1
ATOM 1579 C CA . SER A 1 198 ? -1.228 10.090 -16.723 1.00 87.62 198 SER A CA 1
ATOM 1580 C C . SER A 1 198 ? -0.996 9.133 -15.548 1.00 87.62 198 SER A C 1
ATOM 1582 O O . SER A 1 198 ? -0.788 9.591 -14.427 1.00 87.62 198 SER A O 1
ATOM 1584 N N . GLN A 1 199 ? -0.967 7.820 -15.797 1.00 88.50 199 GLN A N 1
ATOM 1585 C CA . GLN A 1 199 ? -0.674 6.811 -14.775 1.00 88.50 199 GLN A CA 1
ATOM 1586 C C . GLN A 1 199 ? 0.749 6.956 -14.228 1.00 88.50 199 GLN A C 1
ATOM 1588 O O . GLN A 1 199 ? 0.922 7.062 -13.019 1.00 88.50 199 GLN A O 1
ATOM 1593 N N . LEU A 1 200 ? 1.763 7.056 -15.094 1.00 87.06 200 LEU A N 1
ATOM 1594 C CA . LEU A 1 200 ? 3.159 7.250 -14.680 1.00 87.06 200 LEU A CA 1
ATOM 1595 C C . LEU A 1 200 ? 3.366 8.556 -13.899 1.00 87.06 200 LEU A C 1
ATOM 1597 O O . LEU A 1 200 ? 4.196 8.614 -12.995 1.00 87.06 200 LEU A O 1
ATOM 1601 N N . TRP A 1 201 ? 2.616 9.610 -14.229 1.00 88.62 201 TRP A N 1
ATOM 1602 C CA . TRP A 1 201 ? 2.638 10.865 -13.476 1.00 88.62 201 TRP A CA 1
ATOM 1603 C C . TRP A 1 201 ? 2.098 10.668 -12.056 1.00 88.62 201 TRP A C 1
ATOM 1605 O O . TRP A 1 201 ? 2.784 11.008 -11.098 1.00 88.62 201 TRP A O 1
ATOM 1615 N N . ARG A 1 202 ? 0.937 10.013 -11.916 1.00 88.50 202 ARG A N 1
ATOM 1616 C CA . ARG A 1 202 ? 0.354 9.682 -10.605 1.00 88.50 202 ARG A CA 1
ATOM 1617 C C . ARG A 1 202 ? 1.247 8.761 -9.774 1.00 88.50 202 ARG A C 1
ATOM 1619 O O . ARG A 1 202 ? 1.343 8.940 -8.565 1.00 88.50 202 ARG A O 1
ATOM 1626 N N . LEU A 1 203 ? 1.919 7.797 -10.403 1.00 87.62 203 LEU A N 1
ATOM 1627 C CA . LEU A 1 203 ? 2.896 6.944 -9.722 1.00 87.62 203 LEU A CA 1
ATOM 1628 C C . LEU A 1 203 ? 4.063 7.756 -9.164 1.00 87.62 203 LEU A C 1
ATOM 1630 O O . LEU A 1 203 ? 4.485 7.517 -8.038 1.00 87.62 203 LEU A O 1
ATOM 1634 N N . ASN A 1 204 ? 4.558 8.736 -9.920 1.00 87.50 204 ASN A N 1
ATOM 1635 C CA . ASN A 1 204 ? 5.619 9.619 -9.454 1.00 87.50 204 ASN A CA 1
ATOM 1636 C C . ASN A 1 204 ? 5.171 10.487 -8.265 1.00 87.50 204 ASN A C 1
ATOM 1638 O O . ASN A 1 204 ? 5.951 10.687 -7.338 1.00 87.50 204 ASN A O 1
ATOM 1642 N N . ASP A 1 205 ? 3.920 10.952 -8.253 1.00 87.25 205 ASP A N 1
ATOM 1643 C CA . ASP A 1 205 ? 3.362 11.682 -7.106 1.00 87.25 205 ASP A CA 1
ATOM 1644 C C . ASP A 1 205 ? 3.305 10.796 -5.859 1.00 87.25 205 ASP A C 1
ATOM 1646 O O . ASP A 1 205 ? 3.789 11.185 -4.798 1.00 87.25 205 ASP A O 1
ATOM 1650 N N . VAL A 1 206 ? 2.796 9.567 -6.000 1.00 85.69 206 VAL A N 1
ATOM 1651 C CA . VAL A 1 206 ? 2.752 8.600 -4.895 1.00 85.69 206 VAL A CA 1
ATOM 1652 C C . VAL A 1 206 ? 4.160 8.228 -4.437 1.00 85.69 206 VAL A C 1
ATOM 1654 O O . VAL A 1 206 ? 4.391 8.117 -3.239 1.00 85.69 206 VAL A O 1
ATOM 1657 N N . ARG A 1 207 ? 5.124 8.089 -5.354 1.00 86.25 207 ARG A N 1
ATOM 1658 C CA . ARG A 1 207 ? 6.536 7.876 -5.011 1.00 86.25 207 ARG A CA 1
ATOM 1659 C C . ARG A 1 207 ? 7.071 9.025 -4.174 1.00 86.25 207 ARG A C 1
ATOM 1661 O O . ARG A 1 207 ? 7.668 8.771 -3.137 1.00 86.25 207 ARG A O 1
ATOM 1668 N N . ASN A 1 208 ? 6.837 10.268 -4.582 1.00 82.19 208 ASN A N 1
ATOM 1669 C CA . ASN A 1 208 ? 7.250 11.431 -3.802 1.00 82.19 208 ASN A CA 1
ATOM 1670 C C . ASN A 1 208 ? 6.594 11.432 -2.418 1.00 82.19 208 ASN A C 1
ATOM 1672 O O . ASN A 1 208 ? 7.273 11.666 -1.421 1.00 82.19 208 ASN A O 1
ATOM 1676 N N . ASP A 1 209 ? 5.301 11.116 -2.335 1.00 80.69 209 ASP A N 1
ATOM 1677 C CA . ASP A 1 209 ? 4.607 11.012 -1.054 1.00 80.69 209 ASP A CA 1
ATOM 1678 C C . ASP A 1 209 ? 5.230 9.930 -0.161 1.00 80.69 209 ASP A C 1
ATOM 1680 O O . ASP A 1 209 ? 5.538 10.196 0.998 1.00 80.69 209 ASP A O 1
ATOM 1684 N N . VAL A 1 210 ? 5.520 8.750 -0.709 1.00 77.75 210 VAL A N 1
ATOM 1685 C CA . VAL A 1 210 ? 6.175 7.647 0.008 1.00 77.75 210 VAL A CA 1
ATOM 1686 C C . VAL A 1 210 ? 7.589 8.027 0.468 1.00 77.75 210 VAL A C 1
ATOM 1688 O O . VAL A 1 210 ? 7.912 7.847 1.641 1.00 77.75 210 VAL A O 1
ATOM 1691 N N . MET A 1 211 ? 8.417 8.595 -0.416 1.00 73.81 211 MET A N 1
ATOM 1692 C CA . MET A 1 211 ? 9.813 8.965 -0.127 1.00 73.81 211 MET A CA 1
ATOM 1693 C C . MET A 1 211 ? 9.925 10.117 0.878 1.00 73.81 211 MET A C 1
ATOM 1695 O O . MET A 1 211 ? 10.912 10.220 1.601 1.00 73.81 211 MET A O 1
ATOM 1699 N N . HIS A 1 212 ? 8.905 10.974 0.958 1.00 72.12 212 HIS A N 1
ATOM 1700 C CA . HIS A 1 212 ? 8.819 12.046 1.948 1.00 72.12 212 HIS A CA 1
ATOM 1701 C C . HIS A 1 212 ? 7.993 11.666 3.186 1.00 72.12 212 HIS A C 1
ATOM 1703 O O . HIS A 1 212 ? 7.628 12.550 3.963 1.00 72.12 212 HIS A O 1
ATOM 1709 N N . HIS A 1 213 ? 7.696 10.375 3.381 1.00 64.25 213 HIS A N 1
ATOM 1710 C CA . HIS A 1 213 ? 6.919 9.855 4.512 1.00 64.25 213 HIS A CA 1
ATOM 1711 C C . HIS A 1 213 ? 5.554 10.539 4.700 1.00 64.25 213 HIS A C 1
ATOM 1713 O O . HIS A 1 213 ? 5.065 10.703 5.821 1.00 64.25 213 HIS A O 1
ATOM 1719 N N . ARG A 1 214 ? 4.919 10.955 3.603 1.00 71.44 214 ARG A N 1
ATOM 1720 C CA . ARG A 1 214 ? 3.565 11.506 3.613 1.00 71.44 214 ARG A CA 1
ATOM 1721 C C . ARG A 1 214 ? 2.553 10.367 3.678 1.00 71.44 214 ARG A C 1
ATOM 1723 O O . ARG A 1 214 ? 2.719 9.317 3.059 1.00 71.44 214 ARG A O 1
ATOM 1730 N N . LEU A 1 215 ? 1.490 10.573 4.452 1.00 72.56 215 LEU A N 1
ATOM 1731 C CA . LEU A 1 215 ? 0.473 9.550 4.663 1.00 72.56 215 LEU A CA 1
ATOM 1732 C C . LEU A 1 215 ? -0.412 9.413 3.419 1.00 72.56 215 LEU A C 1
ATOM 1734 O O . LEU A 1 215 ? -1.052 10.371 2.990 1.00 72.56 215 LEU A O 1
ATOM 1738 N N . LEU A 1 216 ? -0.488 8.197 2.876 1.00 74.12 216 LEU A N 1
ATOM 1739 C CA . LEU A 1 216 ? -1.428 7.868 1.809 1.00 74.12 216 LEU A CA 1
ATOM 1740 C C . LEU A 1 216 ? -2.815 7.619 2.408 1.00 74.12 216 LEU A C 1
ATOM 1742 O O . LEU A 1 216 ? -3.007 6.731 3.244 1.00 74.12 216 LEU A O 1
ATOM 1746 N N . THR A 1 217 ? -3.817 8.370 1.956 1.00 76.75 217 THR A N 1
ATOM 1747 C CA . THR A 1 217 ? -5.215 8.069 2.292 1.00 76.75 217 THR A CA 1
ATOM 1748 C C . THR A 1 217 ? -5.649 6.745 1.654 1.00 76.75 217 THR A C 1
ATOM 1750 O O . THR A 1 217 ? -5.094 6.310 0.646 1.00 76.75 217 THR A O 1
ATOM 1753 N N . THR A 1 218 ? -6.702 6.108 2.187 1.00 73.81 218 THR A N 1
ATOM 1754 C CA . THR A 1 218 ? -7.249 4.875 1.577 1.00 73.81 218 THR A CA 1
ATOM 1755 C C . THR A 1 218 ? -7.658 5.109 0.123 1.00 73.81 218 THR A C 1
ATOM 1757 O O . THR A 1 218 ? -7.374 4.274 -0.726 1.00 73.81 218 THR A O 1
ATOM 1760 N N . THR A 1 219 ? -8.269 6.253 -0.191 1.00 79.38 219 THR A N 1
ATOM 1761 C CA . THR A 1 219 ? -8.677 6.586 -1.561 1.00 79.38 219 THR A CA 1
ATOM 1762 C C . THR A 1 219 ? -7.477 6.761 -2.492 1.00 79.38 219 THR A C 1
ATOM 1764 O O . THR A 1 219 ? -7.496 6.228 -3.599 1.00 79.38 219 THR A O 1
ATOM 1767 N N . GLN A 1 220 ? -6.424 7.464 -2.051 1.00 82.38 220 GLN A N 1
ATOM 1768 C CA . GLN A 1 220 ? -5.180 7.587 -2.822 1.00 82.38 220 GLN A CA 1
ATOM 1769 C C . GLN A 1 220 ? -4.538 6.219 -3.049 1.00 82.38 220 GLN A C 1
ATOM 1771 O O . GLN A 1 220 ? -4.217 5.891 -4.186 1.00 82.38 220 GLN A O 1
ATOM 1776 N N . PHE A 1 221 ? -4.423 5.400 -1.999 1.00 83.69 221 PHE A N 1
ATOM 1777 C CA . PHE A 1 221 ? -3.829 4.070 -2.091 1.00 83.69 221 PHE A CA 1
ATOM 1778 C C . PHE A 1 221 ? -4.619 3.135 -3.017 1.00 83.69 221 PHE A C 1
ATOM 1780 O O . PHE A 1 221 ? -4.025 2.462 -3.848 1.00 83.69 221 PHE A O 1
ATOM 1787 N N . GLN A 1 222 ? -5.954 3.113 -2.938 1.00 83.25 222 GLN A N 1
ATOM 1788 C CA . GLN A 1 222 ? -6.779 2.280 -3.824 1.00 83.25 222 GLN A CA 1
ATOM 1789 C C . GLN A 1 222 ? -6.711 2.737 -5.285 1.00 83.25 222 GLN A C 1
ATOM 1791 O O . GLN A 1 222 ? -6.632 1.906 -6.186 1.00 83.25 222 GLN A O 1
ATOM 1796 N N . ARG A 1 223 ? -6.688 4.055 -5.532 1.00 85.50 223 ARG A N 1
ATOM 1797 C CA . ARG A 1 223 ? -6.479 4.598 -6.882 1.00 85.50 223 ARG A CA 1
ATOM 1798 C C . ARG A 1 223 ? -5.103 4.204 -7.425 1.00 85.50 223 ARG A C 1
ATOM 1800 O O . ARG A 1 223 ? -5.020 3.710 -8.544 1.00 85.50 223 ARG A O 1
ATOM 1807 N N . PHE A 1 224 ? -4.060 4.368 -6.613 1.00 89.00 224 PHE A N 1
ATOM 1808 C CA . PHE A 1 224 ? -2.701 3.931 -6.924 1.00 89.00 224 PHE A CA 1
ATOM 1809 C C . PHE A 1 224 ? -2.640 2.430 -7.231 1.00 89.00 224 PHE A C 1
ATOM 1811 O O . PHE A 1 224 ? -2.081 2.037 -8.247 1.00 89.00 224 PHE A O 1
ATOM 1818 N N . LEU A 1 225 ? -3.268 1.593 -6.402 1.00 84.81 225 LEU A N 1
ATOM 1819 C CA . LEU A 1 225 ? -3.314 0.147 -6.603 1.00 84.81 225 LEU A CA 1
ATOM 1820 C C . LEU A 1 225 ? -3.999 -0.217 -7.926 1.00 84.81 225 LEU A C 1
ATOM 1822 O O . LEU A 1 225 ? -3.534 -1.119 -8.618 1.00 84.81 225 LEU A O 1
ATOM 1826 N N . GLY A 1 226 ? -5.071 0.492 -8.293 1.00 84.81 226 GLY A N 1
ATOM 1827 C CA . GLY A 1 226 ? -5.712 0.359 -9.601 1.00 84.81 226 GLY A CA 1
ATOM 1828 C C . GLY A 1 226 ? -4.768 0.708 -10.753 1.00 84.81 226 GLY A C 1
ATOM 1829 O O . GLY A 1 226 ? -4.637 -0.079 -11.685 1.00 84.81 226 GLY A O 1
ATOM 1830 N N . ASP A 1 227 ? -4.053 1.834 -10.661 1.00 86.75 227 ASP A N 1
ATOM 1831 C CA . ASP A 1 227 ? -3.085 2.255 -11.682 1.00 86.75 227 ASP A CA 1
ATOM 1832 C C . ASP A 1 227 ? -1.914 1.269 -11.828 1.00 86.75 227 ASP A C 1
ATOM 1834 O O . ASP A 1 227 ? -1.530 0.931 -12.946 1.00 86.75 227 ASP A O 1
ATOM 1838 N N . VAL A 1 228 ? -1.368 0.769 -10.715 1.00 85.88 228 VAL A N 1
ATOM 1839 C CA . VAL A 1 228 ? -0.293 -0.234 -10.724 1.00 85.88 228 VAL A CA 1
ATOM 1840 C C . VAL A 1 228 ? -0.775 -1.554 -11.312 1.00 85.88 228 VAL A C 1
ATOM 1842 O O . VAL A 1 228 ? -0.096 -2.124 -12.163 1.00 85.88 228 VAL A O 1
ATOM 1845 N N . ARG A 1 229 ? -1.943 -2.049 -10.881 1.00 81.81 229 ARG A N 1
ATOM 1846 C CA . ARG A 1 229 ? -2.511 -3.295 -11.410 1.00 81.81 229 ARG A CA 1
ATOM 1847 C C . ARG A 1 229 ? -2.759 -3.191 -12.903 1.00 81.81 229 ARG A C 1
ATOM 1849 O O . ARG A 1 229 ? -2.365 -4.096 -13.624 1.00 81.81 229 ARG A O 1
ATOM 1856 N N . ASP A 1 230 ? -3.330 -2.083 -1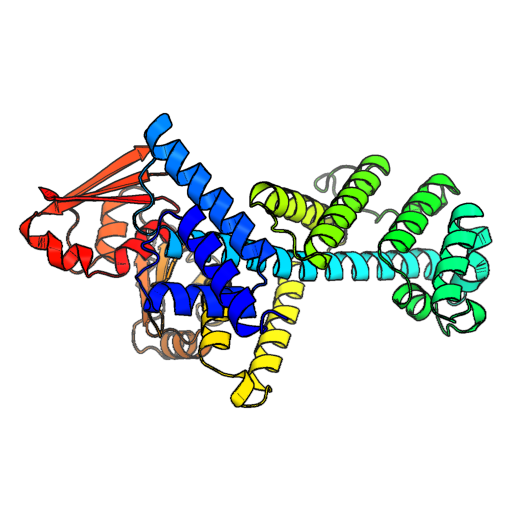3.368 1.00 79.81 230 ASP A N 1
ATOM 1857 C CA . ASP A 1 230 ? -3.525 -1.830 -14.795 1.00 79.81 230 ASP A CA 1
ATOM 1858 C C . ASP A 1 230 ? -2.201 -1.884 -15.575 1.00 79.81 230 ASP A C 1
ATOM 1860 O O . ASP A 1 230 ? -2.181 -2.398 -16.692 1.00 79.81 230 ASP A O 1
ATOM 1864 N N . LEU A 1 231 ? -1.103 -1.366 -15.013 1.00 81.06 231 LEU A N 1
ATOM 1865 C CA . LEU A 1 231 ? 0.211 -1.368 -15.664 1.00 81.06 231 LEU A CA 1
ATOM 1866 C C . LEU A 1 231 ? 0.876 -2.748 -15.665 1.00 81.06 231 LEU A C 1
ATOM 1868 O O . LEU A 1 231 ? 1.423 -3.155 -16.689 1.00 81.06 231 LEU A O 1
ATOM 1872 N N . LEU A 1 232 ? 0.823 -3.464 -14.540 1.00 77.25 232 LEU A N 1
ATOM 1873 C CA . LEU A 1 232 ? 1.482 -4.760 -14.373 1.00 77.25 232 LEU A CA 1
ATOM 1874 C C . LEU A 1 232 ? 0.684 -5.914 -15.018 1.00 77.25 232 LEU A C 1
ATOM 1876 O O . LEU A 1 232 ? 1.274 -6.742 -15.707 1.00 77.25 232 LEU A O 1
ATOM 1880 N N . LEU A 1 233 ? -0.652 -5.948 -14.893 1.00 68.50 233 LEU A N 1
ATOM 1881 C CA . LEU A 1 233 ? -1.496 -6.998 -15.500 1.00 68.50 233 LEU A CA 1
ATOM 1882 C C . LEU A 1 233 ? -1.378 -7.036 -17.027 1.00 68.50 233 LEU A C 1
ATOM 1884 O O . LEU A 1 233 ? -1.450 -8.098 -17.632 1.00 68.50 233 LEU A O 1
ATOM 1888 N N . ARG A 1 234 ? -1.158 -5.885 -17.669 1.00 67.25 234 ARG A N 1
ATOM 1889 C CA . ARG A 1 234 ? -1.027 -5.775 -19.133 1.00 67.25 234 ARG A CA 1
ATOM 1890 C C . ARG A 1 234 ? 0.275 -6.363 -19.694 1.00 67.25 234 ARG A C 1
ATOM 1892 O O . ARG A 1 234 ? 0.513 -6.266 -20.896 1.00 67.25 234 ARG A O 1
ATOM 1899 N N . ARG A 1 235 ? 1.124 -6.934 -18.838 1.00 61.84 235 ARG A N 1
ATOM 1900 C CA . ARG A 1 235 ? 2.409 -7.554 -19.186 1.00 61.84 235 ARG A CA 1
ATOM 1901 C C . ARG A 1 235 ? 2.465 -9.043 -18.861 1.00 61.84 235 ARG A C 1
ATOM 1903 O O . ARG A 1 235 ? 3.560 -9.590 -18.822 1.00 61.84 235 ARG A O 1
ATOM 1910 N N . ASP A 1 236 ? 1.321 -9.661 -18.560 1.00 64.00 236 ASP A N 1
ATOM 1911 C CA . ASP A 1 236 ? 1.263 -11.004 -17.970 1.00 64.00 236 ASP A CA 1
ATOM 1912 C C . ASP A 1 236 ? 2.154 -11.116 -16.716 1.00 64.00 236 ASP A C 1
ATOM 1914 O O . ASP A 1 236 ? 2.614 -12.194 -16.337 1.00 64.00 236 ASP A O 1
ATOM 1918 N N . PHE A 1 237 ? 2.425 -9.977 -16.061 1.00 65.88 237 PHE A N 1
ATOM 1919 C CA . PHE A 1 237 ? 3.226 -9.942 -14.853 1.00 65.88 237 PHE A CA 1
ATOM 1920 C C . PHE A 1 237 ? 2.371 -10.496 -13.723 1.00 65.88 237 PHE A C 1
ATOM 1922 O O . PHE A 1 237 ? 1.361 -9.901 -13.338 1.00 65.88 237 PHE A O 1
ATOM 1929 N N . ASP A 1 238 ? 2.777 -11.643 -13.190 1.00 67.69 238 ASP A N 1
ATOM 1930 C CA . ASP A 1 238 ? 2.107 -12.273 -12.060 1.00 67.69 238 ASP A CA 1
ATOM 1931 C C . ASP A 1 238 ? 2.427 -11.487 -10.778 1.00 67.69 238 ASP A C 1
ATOM 1933 O O . ASP A 1 238 ? 3.384 -11.768 -10.044 1.00 67.69 238 ASP A O 1
ATOM 1937 N N . ILE A 1 239 ? 1.650 -10.421 -10.564 1.00 65.12 239 ILE A N 1
ATOM 1938 C CA . ILE A 1 239 ? 1.767 -9.514 -9.417 1.00 65.12 239 ILE A CA 1
ATOM 1939 C C . ILE A 1 239 ? 1.681 -10.314 -8.121 1.00 65.12 239 ILE A C 1
ATOM 1941 O O . ILE A 1 239 ? 2.486 -10.101 -7.217 1.00 65.12 239 ILE A O 1
ATOM 1945 N N . ASP A 1 240 ? 0.731 -11.245 -8.038 1.00 65.31 240 ASP A N 1
ATOM 1946 C CA . ASP A 1 240 ? 0.461 -12.000 -6.821 1.00 65.31 240 ASP A CA 1
ATOM 1947 C C . ASP A 1 240 ? 1.634 -12.928 -6.483 1.00 65.31 240 ASP A C 1
ATOM 1949 O O . ASP A 1 240 ? 2.107 -12.925 -5.342 1.00 65.31 240 ASP A O 1
ATOM 1953 N N . ARG A 1 241 ? 2.182 -13.641 -7.476 1.00 70.19 241 ARG A N 1
ATOM 1954 C CA . ARG A 1 241 ? 3.379 -14.480 -7.303 1.00 70.19 241 ARG A CA 1
ATOM 1955 C C . ARG A 1 241 ? 4.638 -13.666 -7.013 1.00 70.19 241 ARG A C 1
ATOM 1957 O O . ARG A 1 241 ? 5.548 -14.137 -6.331 1.00 70.19 241 ARG A O 1
ATOM 1964 N N . THR A 1 242 ? 4.730 -12.446 -7.526 1.00 65.56 242 THR A N 1
ATOM 1965 C CA . THR A 1 242 ? 5.892 -11.587 -7.276 1.00 65.56 242 THR A CA 1
ATOM 1966 C C . THR A 1 242 ? 5.847 -10.995 -5.873 1.00 65.56 242 THR A C 1
ATOM 1968 O O . THR A 1 242 ? 6.840 -11.072 -5.153 1.00 65.56 242 THR A O 1
ATOM 1971 N N . ILE A 1 243 ? 4.690 -10.477 -5.450 1.00 64.81 243 ILE A N 1
ATOM 1972 C CA . ILE A 1 243 ? 4.456 -10.046 -4.065 1.00 64.81 243 ILE A CA 1
ATOM 1973 C C . ILE A 1 243 ? 4.726 -11.211 -3.113 1.00 64.81 243 ILE A C 1
ATOM 1975 O O . ILE A 1 243 ? 5.395 -11.024 -2.103 1.00 64.81 243 ILE A O 1
ATOM 1979 N N . GLU A 1 244 ? 4.280 -12.421 -3.457 1.00 65.06 244 GLU A N 1
ATOM 1980 C CA . GLU A 1 244 ? 4.604 -13.635 -2.710 1.00 65.06 244 GLU A CA 1
ATOM 1981 C C . GLU A 1 244 ? 6.107 -13.827 -2.523 1.00 65.06 244 GLU A C 1
ATOM 1983 O O . GLU A 1 244 ? 6.554 -13.947 -1.387 1.00 65.06 244 GLU A O 1
ATOM 1988 N N . ARG A 1 245 ? 6.889 -13.823 -3.607 1.00 68.00 245 ARG A N 1
ATOM 1989 C CA . ARG A 1 245 ? 8.344 -14.018 -3.527 1.00 68.00 245 ARG A CA 1
ATOM 1990 C C . ARG A 1 245 ? 9.021 -12.945 -2.682 1.00 68.00 245 ARG A C 1
ATOM 1992 O O . ARG A 1 245 ? 9.917 -13.272 -1.906 1.00 68.00 245 ARG A O 1
ATOM 1999 N N . VAL A 1 246 ? 8.600 -11.688 -2.826 1.00 62.94 246 VAL A N 1
ATOM 2000 C CA . VAL A 1 246 ? 9.166 -10.577 -2.051 1.00 62.94 246 VAL A CA 1
ATOM 2001 C C . VAL A 1 246 ? 8.819 -10.716 -0.570 1.00 62.94 246 VAL A C 1
ATOM 2003 O O . VAL A 1 246 ? 9.703 -10.571 0.269 1.00 62.94 246 VAL A O 1
ATOM 2006 N N . GLU A 1 247 ? 7.576 -11.059 -0.227 1.00 62.50 247 GLU A N 1
ATOM 2007 C CA . GLU A 1 247 ? 7.178 -11.291 1.166 1.00 62.50 247 GLU A CA 1
ATOM 2008 C C . GLU A 1 247 ? 7.872 -12.515 1.771 1.00 62.50 247 GLU A C 1
ATOM 2010 O O . GLU A 1 247 ? 8.333 -12.445 2.907 1.00 62.50 247 GLU A O 1
ATOM 2015 N N . THR A 1 248 ? 8.022 -13.612 1.024 1.00 65.81 248 THR A N 1
ATOM 2016 C CA . THR A 1 248 ? 8.785 -14.786 1.473 1.00 65.81 248 THR A CA 1
ATOM 2017 C C . THR A 1 248 ? 10.243 -14.422 1.746 1.00 65.81 248 THR A C 1
ATOM 2019 O O . THR A 1 248 ? 10.751 -14.738 2.819 1.00 65.81 248 THR A O 1
ATOM 2022 N N . GLY A 1 249 ? 10.899 -13.701 0.830 1.00 62.12 249 GLY A N 1
ATOM 2023 C CA . GLY A 1 249 ? 12.271 -13.229 1.035 1.00 62.12 249 GLY A CA 1
ATOM 2024 C C . GLY A 1 249 ? 12.392 -12.266 2.219 1.00 62.12 249 GLY A C 1
ATOM 2025 O O . GLY A 1 249 ? 13.352 -12.337 2.981 1.00 62.12 249 GLY A O 1
ATOM 2026 N N . ARG A 1 250 ? 11.389 -11.407 2.432 1.00 59.09 250 ARG A N 1
ATOM 2027 C CA . ARG A 1 250 ? 11.330 -10.493 3.579 1.00 59.09 250 ARG A CA 1
ATOM 2028 C C . ARG A 1 250 ? 11.181 -11.240 4.904 1.00 59.09 250 ARG A C 1
ATOM 2030 O O . ARG A 1 250 ? 11.839 -10.873 5.870 1.00 59.09 250 ARG A O 1
ATOM 2037 N N . LEU A 1 251 ? 10.325 -12.262 4.961 1.00 57.06 251 LEU A N 1
ATOM 2038 C CA . LEU A 1 251 ? 10.150 -13.105 6.148 1.00 57.06 251 LEU A CA 1
ATOM 2039 C C . LEU A 1 251 ? 11.434 -13.869 6.470 1.00 57.06 251 LEU A C 1
ATOM 2041 O O . LEU A 1 251 ? 11.884 -13.835 7.610 1.00 57.06 251 LEU A O 1
ATOM 2045 N N . GLN A 1 252 ? 12.068 -14.452 5.454 1.00 61.81 252 GLN A N 1
ATOM 2046 C CA . GLN A 1 252 ? 13.345 -15.139 5.605 1.00 61.81 252 GLN A CA 1
ATOM 2047 C C . GLN A 1 252 ? 14.439 -14.194 6.126 1.00 61.81 252 GLN A C 1
ATOM 2049 O O . GLN A 1 252 ? 15.101 -14.510 7.105 1.00 61.81 252 GLN A O 1
ATOM 2054 N N . ALA A 1 253 ? 14.544 -12.978 5.578 1.00 52.38 253 ALA A N 1
ATOM 2055 C CA . ALA A 1 253 ? 15.491 -11.970 6.059 1.00 52.38 253 ALA A CA 1
ATOM 2056 C C . ALA A 1 253 ? 15.247 -11.543 7.521 1.00 52.38 253 ALA A C 1
ATOM 2058 O O . ALA A 1 253 ? 16.185 -11.158 8.216 1.00 52.38 253 ALA A O 1
ATOM 2059 N N . VAL A 1 254 ? 13.999 -11.593 8.001 1.00 54.44 254 VAL A N 1
ATOM 2060 C CA . VAL A 1 254 ? 13.664 -11.333 9.411 1.00 54.44 254 VAL A CA 1
ATOM 2061 C C . VAL A 1 254 ? 14.074 -12.499 10.303 1.00 54.44 254 VAL A C 1
ATOM 2063 O O . VAL A 1 254 ? 14.577 -12.266 11.402 1.00 54.44 254 VAL A O 1
ATOM 2066 N N . ASP A 1 255 ? 13.885 -13.735 9.850 1.00 57.50 255 ASP A N 1
ATOM 2067 C CA . ASP A 1 255 ? 14.334 -14.916 10.589 1.00 57.50 255 ASP A CA 1
ATOM 2068 C C . ASP A 1 255 ? 15.871 -15.002 10.644 1.00 57.50 255 ASP A C 1
ATOM 2070 O O . ASP A 1 255 ? 16.428 -15.356 11.688 1.00 57.50 255 ASP A O 1
ATOM 2074 N N . ASP A 1 256 ? 16.544 -14.555 9.581 1.00 60.09 256 ASP A N 1
ATOM 2075 C CA . ASP A 1 256 ? 18.004 -14.458 9.476 1.00 60.09 256 ASP A CA 1
ATOM 2076 C C . ASP A 1 256 ? 18.589 -13.241 10.227 1.00 60.09 256 ASP A C 1
ATOM 2078 O O . ASP A 1 256 ? 19.798 -13.173 10.470 1.00 60.09 256 ASP A O 1
ATOM 2082 N N . ALA A 1 257 ? 17.760 -12.270 10.631 1.00 50.31 257 ALA A N 1
ATOM 2083 C CA . ALA A 1 257 ? 18.224 -11.069 11.322 1.00 50.31 257 ALA A CA 1
ATOM 2084 C C . ALA A 1 257 ? 18.814 -11.402 12.710 1.00 50.31 257 ALA A C 1
ATOM 2086 O O . ALA A 1 257 ? 18.422 -12.379 13.346 1.00 50.31 257 ALA A O 1
ATOM 2087 N N . PRO A 1 258 ? 19.729 -10.594 13.266 1.00 52.72 258 PRO A N 1
ATOM 2088 C CA . PRO A 1 258 ? 20.200 -10.762 14.642 1.00 52.72 258 PRO A CA 1
ATOM 2089 C C . PRO A 1 258 ? 19.053 -10.754 15.673 1.00 52.72 258 PRO A C 1
ATOM 2091 O O . PRO A 1 258 ? 18.051 -10.066 15.493 1.00 52.72 258 PRO A O 1
ATOM 2094 N N . GLU A 1 259 ? 19.193 -11.488 16.781 1.00 51.06 259 GLU A N 1
ATOM 2095 C CA . GLU A 1 259 ? 18.136 -11.669 17.798 1.00 51.06 259 GLU A CA 1
ATOM 2096 C C . GLU A 1 259 ? 17.575 -10.344 18.353 1.00 51.06 259 GLU A C 1
ATOM 2098 O O . GLU A 1 259 ? 16.372 -10.208 18.570 1.00 51.06 259 GLU A O 1
ATOM 2103 N N . TRP A 1 260 ? 18.419 -9.317 18.478 1.00 43.97 260 TRP A N 1
ATOM 2104 C CA . TRP A 1 260 ? 18.019 -7.982 18.935 1.00 43.97 260 TRP A CA 1
ATOM 2105 C C . TRP A 1 260 ? 17.118 -7.220 17.939 1.00 43.97 260 TRP A C 1
ATOM 2107 O O . TRP A 1 260 ? 16.368 -6.336 18.350 1.00 43.97 260 TRP A O 1
ATOM 2117 N N . LEU A 1 261 ? 17.138 -7.577 16.647 1.00 36.78 261 LEU A N 1
ATOM 2118 C CA . LEU A 1 261 ? 16.225 -7.079 15.602 1.00 36.78 261 LEU A CA 1
ATOM 2119 C C . LEU A 1 261 ? 14.932 -7.910 15.510 1.00 36.78 261 LEU A C 1
ATOM 2121 O O . LEU A 1 261 ? 13.889 -7.394 15.095 1.00 36.78 261 LEU A O 1
ATOM 2125 N N . ARG A 1 262 ? 14.969 -9.172 15.962 1.00 47.50 262 ARG A N 1
ATOM 2126 C CA . ARG A 1 262 ? 13.825 -10.104 16.033 1.00 47.50 262 ARG A CA 1
ATOM 2127 C C . ARG A 1 262 ? 12.852 -9.820 17.191 1.00 47.50 262 ARG A C 1
ATOM 2129 O O . ARG A 1 262 ? 11.970 -10.636 17.462 1.00 47.50 262 ARG A O 1
ATOM 2136 N N . ALA A 1 263 ? 12.988 -8.677 17.869 1.00 39.78 263 ALA A N 1
ATOM 2137 C CA . ALA A 1 263 ? 12.182 -8.305 19.030 1.00 39.78 263 ALA A CA 1
ATOM 2138 C C . ALA A 1 263 ? 10.655 -8.420 18.775 1.00 39.78 263 ALA A C 1
ATOM 2140 O O . ALA A 1 263 ? 10.190 -8.229 17.647 1.00 39.78 263 ALA A O 1
ATOM 2141 N N . PRO A 1 264 ? 9.832 -8.665 19.817 1.00 39.50 264 PRO A N 1
ATOM 2142 C CA . PRO A 1 264 ? 8.395 -8.938 19.673 1.00 39.50 264 PRO A CA 1
ATOM 2143 C C . PRO A 1 264 ? 7.610 -7.852 18.926 1.00 39.50 264 PRO A C 1
ATOM 2145 O O . PRO A 1 264 ? 6.635 -8.159 18.246 1.00 39.50 264 PRO A O 1
ATOM 2148 N N . ALA A 1 265 ? 8.051 -6.592 18.999 1.00 34.25 265 ALA A N 1
ATOM 2149 C CA . ALA A 1 265 ? 7.449 -5.476 18.272 1.00 34.25 265 ALA A CA 1
ATOM 2150 C C . ALA A 1 265 ? 7.591 -5.614 16.742 1.00 34.25 265 ALA A C 1
ATOM 2152 O O . ALA A 1 265 ? 6.661 -5.268 16.017 1.00 34.25 265 ALA A O 1
ATOM 2153 N N . SER A 1 266 ? 8.695 -6.182 16.248 1.00 33.97 266 SER A N 1
ATOM 2154 C CA . SER A 1 266 ? 8.948 -6.437 14.823 1.00 33.97 266 SER A CA 1
ATOM 2155 C C . SER A 1 266 ? 8.008 -7.522 14.279 1.00 33.97 266 SER A C 1
ATOM 2157 O O . SER A 1 266 ? 7.407 -7.357 13.219 1.00 33.97 266 SER A O 1
ATOM 2159 N N . ARG A 1 267 ? 7.794 -8.602 15.049 1.00 34.69 267 ARG A N 1
ATOM 2160 C CA . ARG A 1 267 ? 6.837 -9.676 14.712 1.00 34.69 267 ARG A CA 1
ATOM 2161 C C . ARG A 1 267 ? 5.375 -9.248 14.876 1.00 34.69 267 ARG A C 1
ATOM 2163 O O . ARG A 1 267 ? 4.545 -9.612 14.044 1.00 34.69 267 ARG A O 1
ATOM 2170 N N . ALA A 1 268 ? 5.052 -8.444 15.891 1.00 34.81 268 ALA A N 1
ATOM 2171 C CA . ALA A 1 268 ? 3.701 -7.929 16.126 1.00 34.81 268 ALA A CA 1
ATOM 2172 C C . ALA A 1 268 ? 3.263 -6.936 15.036 1.00 34.81 268 ALA A C 1
ATOM 2174 O O . ALA A 1 268 ? 2.152 -7.028 14.527 1.00 34.81 268 ALA A O 1
ATOM 2175 N N . VAL A 1 269 ? 4.150 -6.041 14.583 1.00 37.09 269 VAL A N 1
ATOM 2176 C CA . VAL A 1 269 ? 3.854 -5.130 13.458 1.00 37.09 269 VAL A CA 1
ATOM 2177 C C . VAL A 1 269 ? 3.621 -5.905 12.148 1.00 37.09 269 VAL A C 1
ATOM 2179 O O . VAL A 1 269 ? 2.830 -5.470 11.313 1.00 37.09 269 VAL A O 1
ATOM 2182 N N . MET A 1 270 ? 4.234 -7.084 11.991 1.00 36.31 270 MET A N 1
ATOM 2183 C CA . MET A 1 270 ? 4.148 -7.913 10.779 1.00 36.31 270 MET A CA 1
ATOM 2184 C C . MET A 1 270 ? 2.991 -8.926 10.767 1.00 36.31 270 MET A C 1
ATOM 2186 O O . MET A 1 270 ? 2.528 -9.293 9.691 1.00 36.31 270 MET A O 1
ATOM 2190 N N . THR A 1 271 ? 2.475 -9.330 11.929 1.00 36.25 271 THR A N 1
ATOM 2191 C CA . THR A 1 271 ? 1.274 -10.187 12.069 1.00 36.25 271 THR A CA 1
ATOM 2192 C C . THR A 1 271 ? -0.027 -9.381 12.175 1.00 36.25 271 THR A C 1
ATOM 2194 O O . THR A 1 271 ? -1.119 -9.935 12.076 1.00 36.25 271 THR A O 1
ATOM 2197 N N . HIS A 1 272 ? 0.065 -8.052 12.300 1.00 34.75 272 HIS A N 1
ATOM 2198 C CA . HIS A 1 272 ? -1.078 -7.139 12.416 1.00 34.75 272 HIS A CA 1
ATOM 2199 C C . HIS A 1 272 ? -1.692 -6.667 11.092 1.00 34.75 272 HIS A C 1
ATOM 2201 O O . HIS A 1 272 ? -2.546 -5.779 11.096 1.00 34.75 272 HIS A O 1
ATOM 2207 N N . THR A 1 273 ? -1.331 -7.264 9.956 1.00 41.16 273 THR A N 1
ATOM 2208 C CA . THR A 1 273 ? -2.173 -7.162 8.758 1.00 41.16 273 THR A CA 1
ATOM 2209 C C . THR A 1 273 ? -2.981 -8.448 8.621 1.00 41.16 273 THR A C 1
ATOM 2211 O O . THR A 1 273 ? -2.422 -9.457 8.192 1.00 41.16 273 THR A O 1
ATOM 2214 N N . PRO A 1 274 ? -4.301 -8.425 8.908 1.00 50.56 274 PRO A N 1
ATOM 2215 C CA . PRO A 1 274 ? -5.200 -9.550 8.645 1.00 50.56 274 PRO A CA 1
ATOM 2216 C C . PRO A 1 274 ? -5.000 -10.145 7.245 1.00 50.56 274 PRO A C 1
ATOM 2218 O O . PRO A 1 274 ? -5.132 -11.347 7.057 1.00 50.56 274 PRO A O 1
ATOM 2221 N N . ASN A 1 275 ? -4.586 -9.322 6.276 1.00 62.81 275 ASN A N 1
ATOM 2222 C CA . ASN A 1 275 ? -4.316 -9.727 4.902 1.00 62.81 275 ASN A CA 1
ATOM 2223 C C . ASN A 1 275 ? -3.146 -10.714 4.737 1.00 62.81 275 ASN A C 1
ATOM 2225 O O . ASN A 1 275 ? -3.288 -11.635 3.939 1.00 62.81 275 ASN A O 1
ATOM 2229 N N . LEU A 1 276 ? -2.023 -10.574 5.459 1.00 65.56 276 LEU A N 1
ATOM 2230 C CA . LEU A 1 276 ? -0.855 -11.449 5.251 1.00 65.56 276 LEU A CA 1
ATOM 2231 C C . LEU A 1 276 ? -1.111 -12.852 5.808 1.00 65.56 276 LEU A C 1
ATOM 2233 O O . LEU A 1 276 ? -0.948 -13.837 5.090 1.00 65.56 276 LEU A O 1
ATOM 2237 N N . LEU A 1 277 ? -1.598 -12.939 7.050 1.00 76.94 277 LEU A N 1
ATOM 2238 C CA . LEU A 1 277 ? -1.973 -14.216 7.658 1.00 76.94 277 LEU A CA 1
ATOM 2239 C C . LEU A 1 277 ? -3.091 -14.905 6.864 1.00 76.94 277 LEU A C 1
ATOM 2241 O O . LEU A 1 277 ? -3.031 -16.108 6.620 1.00 76.94 277 LEU A O 1
ATOM 2245 N N . THR A 1 278 ? -4.085 -14.142 6.398 1.00 79.94 278 THR A N 1
ATOM 2246 C CA . THR A 1 278 ? -5.153 -14.672 5.538 1.00 79.94 278 THR A CA 1
ATOM 2247 C C . THR A 1 278 ? -4.584 -15.258 4.247 1.00 79.94 278 THR A C 1
ATOM 2249 O O . THR A 1 278 ? -4.969 -16.357 3.860 1.00 79.94 278 THR A O 1
ATOM 2252 N N . GLN A 1 279 ? -3.644 -14.575 3.586 1.00 78.12 279 GLN A N 1
ATOM 2253 C CA . GLN A 1 279 ? -3.009 -15.084 2.366 1.00 78.12 279 GLN A CA 1
ATOM 2254 C C . GLN A 1 279 ? -2.178 -16.346 2.622 1.00 78.12 279 GLN A C 1
ATOM 2256 O O . GLN A 1 279 ? -2.307 -17.313 1.872 1.00 78.12 279 GLN A O 1
ATOM 2261 N N . GLN A 1 280 ? -1.372 -16.366 3.686 1.00 80.44 280 GLN A N 1
ATOM 2262 C CA . GLN A 1 280 ? -0.592 -17.543 4.076 1.00 80.44 280 GLN A CA 1
ATOM 2263 C C . GLN A 1 280 ? -1.498 -18.741 4.366 1.00 80.44 280 GLN A C 1
ATOM 2265 O O . GLN A 1 280 ? -1.271 -19.829 3.839 1.00 80.44 280 GLN A O 1
ATOM 2270 N N . LEU A 1 281 ? -2.576 -18.527 5.124 1.00 89.69 281 LEU A N 1
ATOM 2271 C CA . LEU A 1 281 ? -3.552 -19.569 5.409 1.00 89.69 281 LEU A CA 1
ATOM 2272 C C . LEU A 1 281 ? -4.244 -20.062 4.135 1.00 89.69 281 LEU A C 1
ATOM 2274 O O . LEU A 1 281 ? -4.368 -21.266 3.950 1.00 89.69 281 LEU A O 1
ATOM 2278 N N . LEU A 1 282 ? -4.657 -19.174 3.227 1.00 87.00 282 LEU A N 1
ATOM 2279 C CA . LEU A 1 282 ? -5.263 -19.577 1.951 1.00 87.00 282 LEU A CA 1
ATOM 2280 C C . LEU A 1 282 ? -4.328 -20.465 1.120 1.00 87.00 282 LEU A C 1
ATOM 2282 O O . LEU A 1 282 ? -4.791 -21.423 0.500 1.00 87.00 282 LEU A O 1
ATOM 2286 N N . ARG A 1 283 ? -3.023 -20.172 1.110 1.00 84.38 283 ARG A N 1
ATOM 2287 C CA . ARG A 1 283 ? -2.023 -21.007 0.427 1.00 84.38 283 ARG A CA 1
ATOM 2288 C C . ARG A 1 283 ? -1.859 -22.354 1.111 1.00 84.38 283 ARG A C 1
ATOM 2290 O O . ARG A 1 283 ? -1.954 -23.376 0.439 1.00 84.38 283 ARG A O 1
ATOM 2297 N N . ALA A 1 284 ? -1.689 -22.358 2.431 1.00 88.88 284 ALA A N 1
ATOM 2298 C CA . ALA A 1 284 ? -1.551 -23.586 3.205 1.00 88.88 284 ALA A CA 1
ATOM 2299 C C . ALA A 1 284 ? -2.794 -24.483 3.052 1.00 88.88 284 ALA A C 1
ATOM 2301 O O . ALA A 1 284 ? -2.671 -25.683 2.834 1.00 88.88 284 ALA A O 1
ATOM 2302 N N . LEU A 1 285 ? -3.995 -23.895 3.051 1.00 92.56 285 LEU A N 1
ATOM 2303 C CA . LEU A 1 285 ? -5.253 -24.605 2.810 1.00 92.56 285 LEU A CA 1
ATOM 2304 C C . LEU A 1 285 ? -5.321 -25.218 1.413 1.00 92.56 285 LEU A C 1
ATOM 2306 O O . LEU A 1 285 ? -5.752 -26.355 1.278 1.00 92.56 285 LEU A O 1
ATOM 2310 N N . ARG A 1 286 ? -4.891 -24.500 0.373 1.00 90.81 286 ARG A N 1
ATOM 2311 C CA . ARG A 1 286 ? -4.843 -25.053 -0.990 1.00 90.81 286 ARG A CA 1
ATOM 2312 C C . ARG A 1 286 ? -3.791 -26.152 -1.137 1.00 90.81 286 ARG A C 1
ATOM 2314 O O . ARG A 1 286 ? -3.993 -27.058 -1.932 1.00 90.81 286 ARG A O 1
ATOM 2321 N N . ALA A 1 287 ? -2.690 -26.079 -0.395 1.00 88.25 287 ALA A N 1
ATOM 2322 C CA . ALA A 1 287 ? -1.657 -27.110 -0.416 1.00 88.25 287 ALA A CA 1
ATOM 2323 C C . ALA A 1 287 ? -2.098 -28.388 0.319 1.00 88.25 287 ALA A C 1
ATOM 2325 O O . ALA A 1 287 ? -1.879 -29.488 -0.179 1.00 88.25 287 ALA A O 1
ATOM 2326 N N . GLU A 1 288 ? -2.738 -28.248 1.483 1.00 93.31 288 GLU A N 1
ATOM 2327 C CA . GLU A 1 288 ? -3.060 -29.380 2.363 1.00 93.31 288 GLU A CA 1
ATOM 2328 C C . GLU A 1 288 ? -4.486 -29.932 2.190 1.00 93.31 288 GLU A C 1
ATOM 2330 O O . GLU A 1 288 ? -4.763 -31.036 2.655 1.00 93.31 288 GLU A O 1
ATOM 2335 N N . VAL A 1 289 ? -5.403 -29.201 1.539 1.00 93.12 289 VAL A N 1
ATOM 2336 C CA . VAL A 1 289 ? -6.812 -29.605 1.362 1.00 93.12 289 VAL A CA 1
ATOM 2337 C C . VAL A 1 289 ? -7.159 -29.695 -0.131 1.00 93.12 289 VAL A C 1
ATOM 2339 O O . VAL A 1 289 ? -7.512 -28.681 -0.749 1.00 93.12 289 VAL A O 1
ATOM 2342 N N . PRO A 1 290 ? -7.099 -30.897 -0.738 1.00 91.81 290 PRO A N 1
ATOM 2343 C CA . PRO A 1 290 ? -7.336 -31.090 -2.170 1.00 91.81 290 PRO A CA 1
ATOM 2344 C C . PRO A 1 290 ? -8.689 -30.558 -2.652 1.00 91.81 290 PRO A C 1
ATOM 2346 O O . PRO A 1 290 ? -8.795 -30.025 -3.753 1.00 91.81 290 PRO A O 1
ATOM 2349 N N . GLU A 1 291 ? -9.732 -30.659 -1.831 1.00 94.31 291 GLU A N 1
ATOM 2350 C CA . GLU A 1 291 ? -11.075 -30.162 -2.130 1.00 94.31 291 GLU A CA 1
ATOM 2351 C C . GLU A 1 291 ? -11.112 -28.636 -2.262 1.00 94.31 291 GLU A C 1
ATOM 2353 O O . GLU A 1 291 ? -11.868 -28.109 -3.076 1.00 94.31 291 GLU A O 1
ATOM 2358 N N . ILE A 1 292 ? -10.283 -27.918 -1.498 1.00 92.38 292 ILE A N 1
ATOM 2359 C CA . ILE A 1 292 ? -10.142 -26.462 -1.626 1.00 92.38 292 ILE A CA 1
ATOM 2360 C C . ILE A 1 292 ? -9.327 -26.128 -2.879 1.00 92.38 292 ILE A C 1
ATOM 2362 O O . ILE A 1 292 ? -9.678 -25.198 -3.603 1.00 92.38 292 ILE A O 1
ATOM 2366 N N . ALA A 1 293 ? -8.280 -26.904 -3.177 1.00 88.81 293 ALA A N 1
ATOM 2367 C CA . ALA A 1 293 ? -7.468 -26.732 -4.382 1.00 88.81 293 ALA A CA 1
ATOM 2368 C C . ALA A 1 293 ? -8.279 -26.927 -5.675 1.00 88.81 293 ALA A C 1
ATOM 2370 O O . ALA A 1 293 ? -8.153 -26.138 -6.609 1.00 88.81 293 ALA A O 1
ATOM 2371 N N . ARG A 1 294 ? -9.148 -27.947 -5.712 1.00 89.50 294 ARG A N 1
ATOM 2372 C CA . ARG A 1 294 ? -10.054 -28.230 -6.840 1.00 89.50 294 ARG A CA 1
ATOM 2373 C C . ARG A 1 294 ? -11.257 -27.286 -6.916 1.00 89.50 294 ARG A C 1
ATOM 2375 O O . ARG A 1 294 ? -11.942 -27.263 -7.932 1.00 89.50 294 ARG A O 1
ATOM 2382 N N . GLY A 1 295 ? -11.528 -26.522 -5.856 1.00 87.94 295 GLY A N 1
ATOM 2383 C CA . GLY A 1 295 ? -12.695 -25.641 -5.764 1.00 87.94 295 GLY A CA 1
ATOM 2384 C C . GLY A 1 295 ? -14.006 -26.344 -5.388 1.00 87.94 295 GLY A C 1
ATOM 2385 O O . GLY A 1 295 ? -15.057 -25.702 -5.419 1.00 87.94 295 GLY A O 1
ATOM 2386 N N . ASP A 1 296 ? -13.956 -27.621 -4.991 1.00 91.06 296 ASP A N 1
ATOM 2387 C CA . ASP A 1 296 ? -15.099 -28.378 -4.455 1.00 91.06 296 ASP A CA 1
ATOM 2388 C C . ASP A 1 296 ? -15.614 -27.744 -3.150 1.00 91.06 296 ASP A C 1
ATOM 2390 O O . ASP A 1 296 ? -16.820 -27.704 -2.885 1.00 91.06 296 ASP A O 1
ATOM 2394 N N . VAL A 1 297 ? -14.681 -27.230 -2.340 1.00 94.44 297 VAL A N 1
ATOM 2395 C CA . VAL A 1 297 ? -14.937 -26.446 -1.129 1.00 94.44 297 VAL A CA 1
ATOM 2396 C C . VAL A 1 297 ? -14.417 -25.026 -1.346 1.00 94.44 297 VAL A C 1
ATOM 2398 O O . VAL A 1 297 ? -13.225 -24.795 -1.523 1.00 94.44 297 VAL A O 1
ATOM 2401 N N . GLN A 1 298 ? -15.317 -24.050 -1.308 1.00 92.19 298 GLN A N 1
ATOM 2402 C CA . GLN A 1 298 ? -14.996 -22.635 -1.456 1.00 92.19 298 GLN A CA 1
ATOM 2403 C C . GLN A 1 298 ? -14.852 -21.967 -0.090 1.00 92.19 298 GLN A C 1
ATOM 2405 O O . GLN A 1 298 ? -15.699 -22.124 0.793 1.00 92.19 298 GLN A O 1
ATOM 2410 N N . ILE A 1 299 ? -13.805 -21.158 0.061 1.00 91.94 299 ILE A N 1
ATOM 2411 C CA . ILE A 1 299 ? -13.598 -20.318 1.241 1.00 91.94 299 ILE A CA 1
ATOM 2412 C C . ILE A 1 299 ? -14.369 -19.017 1.038 1.00 91.94 299 ILE A C 1
ATOM 2414 O O . ILE A 1 299 ? -14.095 -18.245 0.124 1.00 91.94 299 ILE A O 1
ATOM 2418 N N . GLY A 1 300 ? -15.364 -18.787 1.885 1.00 83.81 300 GLY A N 1
ATOM 2419 C CA . GLY A 1 300 ? -16.243 -17.629 1.820 1.00 83.81 300 GLY A CA 1
ATOM 2420 C C . GLY A 1 300 ? -15.865 -16.470 2.741 1.00 83.81 300 GLY A C 1
ATOM 2421 O O . GLY A 1 300 ? -16.452 -15.401 2.609 1.00 83.81 300 GLY A O 1
ATOM 2422 N N . GLY A 1 301 ? -14.920 -16.671 3.656 1.00 88.56 301 GLY A N 1
ATOM 2423 C CA . GLY A 1 301 ? -14.405 -15.633 4.545 1.00 88.56 301 GLY A CA 1
ATOM 2424 C C . GLY A 1 301 ? -13.436 -16.213 5.569 1.00 88.56 301 GLY A C 1
ATOM 2425 O O . GLY A 1 301 ? -13.520 -17.396 5.901 1.00 88.56 301 GLY A O 1
ATOM 2426 N N . ILE A 1 302 ? -12.518 -15.383 6.056 1.00 91.44 302 ILE A N 1
ATOM 2427 C CA . ILE A 1 302 ? -11.557 -15.733 7.104 1.00 91.44 302 ILE A CA 1
ATOM 2428 C C . ILE A 1 302 ? -11.637 -14.648 8.176 1.00 91.44 302 ILE A C 1
ATOM 2430 O O . ILE A 1 302 ? -11.608 -13.463 7.854 1.00 91.44 302 ILE A O 1
ATOM 2434 N N . GLY A 1 303 ? -11.781 -15.060 9.433 1.00 89.75 303 GLY A N 1
ATOM 2435 C CA . GLY A 1 303 ? -11.797 -14.177 10.593 1.00 89.75 303 GLY A CA 1
ATOM 2436 C C . GLY A 1 303 ? -10.658 -14.526 11.540 1.00 89.75 303 GLY A C 1
ATOM 2437 O O . GLY A 1 303 ? -10.500 -15.683 11.913 1.00 89.75 303 GLY A O 1
ATOM 2438 N N . VAL A 1 304 ? -9.877 -13.536 11.950 1.00 88.44 304 VAL A N 1
ATOM 2439 C CA . VAL A 1 304 ? -8.682 -13.678 12.787 1.00 88.44 304 VAL A CA 1
ATOM 2440 C C . VAL A 1 304 ? -8.902 -12.931 14.101 1.00 88.44 304 VAL A C 1
ATOM 2442 O O . VAL A 1 304 ? -9.325 -11.774 14.076 1.00 88.44 304 VAL A O 1
ATOM 2445 N N . THR A 1 305 ? -8.629 -13.573 15.243 1.00 84.69 305 THR A N 1
ATOM 2446 C CA . THR A 1 305 ? -8.611 -12.873 16.537 1.00 84.69 305 THR A CA 1
ATOM 2447 C C . THR A 1 305 ? -7.310 -12.089 16.717 1.00 84.69 305 THR A C 1
ATOM 2449 O O . THR A 1 305 ? -6.256 -12.532 16.260 1.00 84.69 305 THR A O 1
ATOM 2452 N N . PRO A 1 306 ? -7.336 -10.965 17.449 1.00 64.88 306 PRO A N 1
ATOM 2453 C CA . PRO A 1 306 ? -6.140 -10.171 17.737 1.00 64.88 306 PRO A CA 1
ATOM 2454 C C . PRO A 1 306 ? -5.214 -10.797 18.802 1.00 64.88 306 PRO A C 1
ATOM 2456 O O . PRO A 1 306 ? -4.258 -10.152 19.232 1.00 64.88 306 PRO A O 1
ATOM 2459 N N . ALA A 1 307 ? -5.490 -12.024 19.257 1.00 74.88 307 ALA A N 1
ATOM 2460 C CA . ALA A 1 307 ? -4.701 -12.709 20.279 1.00 74.88 307 ALA A CA 1
ATOM 2461 C C . ALA A 1 307 ? -3.290 -13.077 19.778 1.00 74.88 307 ALA A C 1
ATOM 2463 O O . ALA A 1 307 ? -3.046 -13.175 18.576 1.00 74.88 307 ALA A O 1
ATOM 2464 N N . SER A 1 308 ? -2.363 -13.315 20.710 1.00 68.25 308 SER A N 1
ATOM 2465 C CA . SER A 1 308 ? -1.021 -13.832 20.419 1.00 68.25 308 SER A CA 1
ATOM 2466 C C .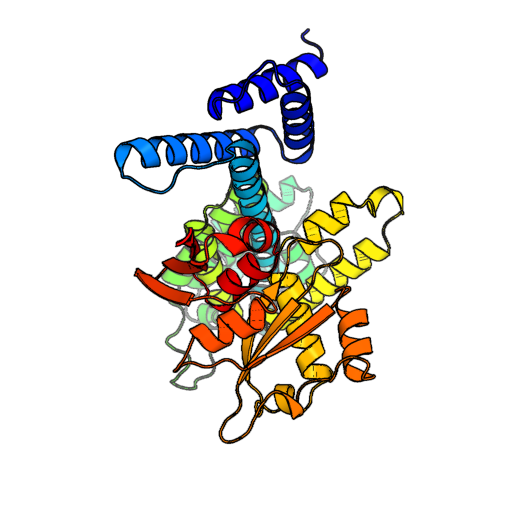 SER A 1 308 ? -0.811 -15.155 21.170 1.00 68.25 308 SER A C 1
ATOM 2468 O O . SER A 1 308 ? -0.712 -15.120 22.399 1.00 68.25 308 SER A O 1
ATOM 2470 N N . PRO A 1 309 ? -0.785 -16.314 20.482 1.00 75.81 309 PRO A N 1
ATOM 2471 C CA . PRO A 1 309 ? -0.951 -16.489 19.037 1.00 75.81 309 PRO A CA 1
ATOM 2472 C C . PRO A 1 309 ? -2.418 -16.316 18.580 1.00 75.81 309 PRO A C 1
ATOM 2474 O O . PRO A 1 309 ? -3.342 -16.568 19.361 1.00 75.81 309 PRO A O 1
ATOM 2477 N N . PRO A 1 310 ? -2.656 -15.898 17.322 1.00 83.44 310 PRO A N 1
ATOM 2478 C CA . PRO A 1 310 ? -4.002 -15.628 16.817 1.00 83.44 310 PRO A CA 1
ATOM 2479 C C . PRO A 1 310 ? -4.803 -16.917 16.621 1.00 83.44 310 PRO A C 1
ATOM 2481 O O . PRO A 1 310 ? -4.244 -17.978 16.344 1.00 83.44 310 PRO A O 1
ATOM 2484 N N . ARG A 1 311 ? -6.131 -16.825 16.724 1.00 90.00 311 ARG A N 1
ATOM 2485 C CA . ARG A 1 311 ? -7.069 -17.900 16.361 1.00 90.00 311 ARG A CA 1
ATOM 2486 C C . ARG A 1 311 ? -7.791 -17.528 15.080 1.00 90.00 311 ARG A C 1
ATOM 2488 O O . ARG A 1 311 ? -8.177 -16.372 14.895 1.00 90.00 311 ARG A O 1
ATOM 2495 N N . VAL A 1 312 ? -8.025 -18.507 14.217 1.00 92.81 312 VAL A N 1
ATOM 2496 C CA . VAL A 1 312 ? -8.625 -18.275 12.905 1.00 92.81 312 VAL A CA 1
ATOM 2497 C C . VAL A 1 312 ? -9.913 -19.063 12.738 1.00 92.81 312 VAL A C 1
ATOM 2499 O O . VAL A 1 312 ? -10.017 -20.223 13.125 1.00 92.81 312 VAL A O 1
ATOM 2502 N N . VAL A 1 313 ? -10.909 -18.429 12.131 1.00 94.56 313 VAL A N 1
ATOM 2503 C CA . VAL A 1 313 ? -12.134 -19.074 11.676 1.00 94.56 313 VAL A CA 1
ATOM 2504 C C . VAL A 1 313 ? -12.219 -18.976 10.163 1.00 94.56 313 VAL A C 1
ATOM 2506 O O . VAL A 1 313 ? -12.101 -17.891 9.599 1.00 94.56 313 VAL A O 1
ATOM 2509 N N . VAL A 1 314 ? -12.452 -20.109 9.507 1.00 95.12 314 VAL A N 1
ATOM 2510 C CA . VAL A 1 314 ? -12.580 -20.206 8.052 1.00 95.12 314 VAL A CA 1
ATOM 2511 C C . VAL A 1 314 ? -14.013 -20.593 7.714 1.00 95.12 314 VAL A C 1
ATOM 2513 O O . VAL A 1 314 ? -14.465 -21.698 8.015 1.00 95.12 314 VAL A O 1
ATOM 2516 N N . ALA A 1 315 ? -14.746 -19.675 7.088 1.00 93.44 315 ALA A N 1
ATOM 2517 C CA . ALA A 1 315 ? -16.096 -19.931 6.613 1.00 93.44 315 ALA A CA 1
ATOM 2518 C C . ALA A 1 315 ? -16.037 -20.649 5.260 1.00 93.44 315 ALA A C 1
ATOM 2520 O O . ALA A 1 315 ? -15.524 -20.095 4.290 1.00 93.44 315 ALA A O 1
ATOM 2521 N N . VAL A 1 316 ? -16.581 -21.862 5.177 1.00 95.69 316 VAL A N 1
ATOM 2522 C CA . VAL A 1 316 ? -16.509 -22.724 3.986 1.00 95.69 316 VAL A CA 1
ATOM 2523 C C . VAL A 1 316 ? -17.888 -23.059 3.421 1.00 95.69 316 VAL A C 1
ATOM 2525 O O . VAL A 1 316 ? -18.874 -23.151 4.152 1.00 95.69 316 VAL A O 1
ATOM 2528 N N . THR A 1 317 ? -17.978 -23.250 2.107 1.00 94.69 317 THR A N 1
ATOM 2529 C CA . THR A 1 317 ? -19.196 -23.686 1.409 1.00 94.69 317 THR A CA 1
ATOM 2530 C C . THR A 1 317 ? -18.861 -24.723 0.340 1.00 94.69 317 THR A C 1
ATOM 2532 O O . THR A 1 317 ? -17.755 -24.728 -0.185 1.00 94.69 317 THR A O 1
ATOM 2535 N N . ALA A 1 318 ? -19.796 -25.615 0.025 1.00 92.81 318 ALA A N 1
ATOM 2536 C CA . ALA A 1 318 ? -19.659 -26.615 -1.031 1.00 92.81 318 ALA A CA 1
ATOM 2537 C C . ALA A 1 318 ? -21.020 -26.831 -1.704 1.00 92.81 318 ALA A C 1
ATOM 2539 O O . ALA A 1 318 ? -22.073 -26.678 -1.074 1.00 92.81 318 ALA A O 1
ATOM 2540 N N . ARG A 1 319 ? -21.021 -27.167 -2.998 1.00 87.44 319 ARG A N 1
ATOM 2541 C CA . ARG A 1 319 ? -22.264 -27.371 -3.755 1.00 87.44 319 ARG A CA 1
ATOM 2542 C C . ARG A 1 319 ? -22.796 -28.785 -3.525 1.00 87.44 319 ARG A C 1
ATOM 2544 O O . ARG A 1 319 ? -22.137 -29.757 -3.864 1.00 87.44 319 ARG A O 1
ATOM 2551 N N . GLY A 1 320 ? -24.010 -28.891 -2.984 1.00 87.81 320 GLY A N 1
ATOM 2552 C CA . GLY A 1 320 ? -24.736 -30.164 -2.858 1.00 87.81 320 GLY A CA 1
ATOM 2553 C C . GLY A 1 320 ? -24.234 -31.117 -1.765 1.00 87.81 320 GLY A C 1
ATOM 2554 O O . GLY A 1 320 ? -24.829 -32.172 -1.584 1.00 87.81 320 GLY A O 1
ATOM 2555 N N . VAL A 1 321 ? -23.188 -30.753 -1.018 1.00 90.06 321 VAL A N 1
ATOM 2556 C CA . VAL A 1 321 ? -22.603 -31.567 0.060 1.00 90.06 321 VAL A CA 1
ATOM 2557 C C . VAL A 1 321 ? -22.226 -30.697 1.259 1.00 90.06 321 VAL A C 1
ATOM 2559 O O . VAL A 1 321 ? -22.087 -29.478 1.132 1.00 90.06 321 VAL A O 1
ATOM 2562 N N . ASP A 1 322 ? -22.069 -31.309 2.433 1.00 90.62 322 ASP A N 1
ATOM 2563 C CA . ASP A 1 322 ? -21.530 -30.615 3.606 1.00 90.62 322 ASP A CA 1
ATOM 2564 C C . ASP A 1 322 ? -20.025 -30.344 3.407 1.00 90.62 322 ASP A C 1
ATOM 2566 O O . ASP A 1 322 ? -19.278 -31.291 3.138 1.00 90.62 322 ASP A O 1
ATOM 2570 N N . PRO A 1 323 ? -19.557 -29.083 3.496 1.00 93.88 323 PRO A N 1
ATOM 2571 C CA . PRO A 1 323 ? -18.136 -28.776 3.380 1.00 93.88 323 PRO A CA 1
ATOM 2572 C C . PRO A 1 323 ? -17.308 -29.234 4.589 1.00 93.88 323 PRO A C 1
ATOM 2574 O O . PRO A 1 323 ? -16.120 -29.483 4.421 1.00 93.88 323 PRO A O 1
ATOM 2577 N N . LEU A 1 324 ? -17.886 -29.344 5.794 1.00 95.00 324 LEU A N 1
ATOM 2578 C CA . LEU A 1 324 ? -17.098 -29.550 7.020 1.00 95.00 324 LEU A CA 1
ATOM 2579 C C . LEU A 1 324 ? -16.346 -30.891 7.073 1.00 95.00 324 LEU A C 1
ATOM 2581 O O . LEU A 1 324 ? -15.167 -30.863 7.418 1.00 95.00 324 LEU A O 1
ATOM 2585 N N . PRO A 1 325 ? -16.934 -32.042 6.683 1.00 95.06 325 PRO A N 1
ATOM 2586 C CA . PRO A 1 325 ? -16.216 -33.322 6.669 1.00 95.06 325 PRO A CA 1
ATOM 2587 C C . PRO A 1 325 ? -15.037 -33.376 5.688 1.00 95.06 325 PRO A C 1
ATOM 2589 O O . PRO A 1 325 ? -14.230 -34.296 5.748 1.00 95.06 325 PRO A O 1
ATOM 2592 N N . ARG A 1 326 ? -14.964 -32.418 4.756 1.00 93.31 326 ARG A N 1
ATOM 2593 C CA . ARG A 1 326 ? -13.888 -32.283 3.764 1.00 93.31 326 ARG A CA 1
ATOM 2594 C C . ARG A 1 326 ? -12.785 -31.333 4.226 1.00 93.31 326 ARG A C 1
ATOM 2596 O O . ARG A 1 326 ? -11.765 -31.209 3.559 1.00 93.31 326 ARG A O 1
ATOM 2603 N N . CYS A 1 327 ? -12.993 -30.627 5.332 1.00 94.38 327 CYS A N 1
ATOM 2604 C CA . CYS A 1 327 ? -11.971 -29.793 5.938 1.00 94.38 327 CYS A CA 1
ATOM 2605 C C . CYS A 1 327 ? -11.125 -30.621 6.918 1.00 94.38 327 CYS A C 1
ATOM 2607 O O . CYS A 1 327 ? -11.618 -31.599 7.482 1.00 94.38 327 CYS A O 1
ATOM 2609 N N . PRO A 1 328 ? -9.864 -30.229 7.168 1.00 95.00 328 PRO A N 1
ATOM 2610 C CA . PRO A 1 328 ? -9.029 -30.880 8.166 1.00 95.00 328 PRO A CA 1
ATOM 2611 C C . PRO A 1 328 ? -9.699 -30.911 9.539 1.00 95.00 328 PRO A C 1
ATOM 2613 O O . PRO A 1 328 ? -10.057 -29.872 10.097 1.00 95.00 328 PRO A O 1
ATOM 2616 N N . SER A 1 329 ? -9.838 -32.109 10.098 1.00 93.62 329 SER A N 1
ATOM 2617 C CA . SER A 1 329 ? -10.338 -32.290 11.459 1.00 93.62 329 SER A CA 1
ATOM 2618 C C . SER A 1 329 ? -9.304 -31.820 12.489 1.00 93.62 329 SER A C 1
ATOM 2620 O O . SER A 1 329 ? -8.095 -31.944 12.235 1.00 93.62 329 SER A O 1
ATOM 2622 N N . PRO A 1 330 ? -9.738 -31.346 13.673 1.00 91.94 330 PRO A N 1
ATOM 2623 C CA . PRO A 1 330 ? -8.836 -31.077 14.790 1.00 91.94 330 PRO A CA 1
ATOM 2624 C C . PRO A 1 330 ? -7.933 -32.284 15.076 1.00 91.94 330 PRO A C 1
ATOM 2626 O O . PRO A 1 330 ? -8.401 -33.420 15.113 1.00 91.94 330 PRO A O 1
ATOM 2629 N N . GLY A 1 331 ? -6.628 -32.049 15.226 1.00 90.38 331 GLY A N 1
ATOM 2630 C CA . GLY A 1 331 ? -5.635 -33.100 15.484 1.00 90.38 331 GLY A CA 1
ATOM 2631 C C . GLY A 1 331 ? -5.171 -33.904 14.261 1.00 90.38 331 GLY A C 1
ATOM 2632 O O . GLY A 1 331 ? -4.215 -34.666 14.379 1.00 90.38 331 GLY A O 1
ATOM 2633 N N . SER A 1 332 ? -5.779 -33.725 13.083 1.00 95.50 332 SER A N 1
ATOM 2634 C CA . SER A 1 332 ? -5.292 -34.363 11.851 1.00 95.50 332 SER A CA 1
ATOM 2635 C C . SER A 1 332 ? -3.900 -33.853 11.457 1.00 95.50 332 SER A C 1
ATOM 2637 O O . SER A 1 332 ? -3.546 -32.706 11.733 1.00 95.50 332 SER A O 1
ATOM 2639 N N . ALA A 1 333 ? -3.117 -34.678 10.752 1.00 95.00 333 ALA A N 1
ATOM 2640 C CA . ALA A 1 333 ? -1.799 -34.276 10.252 1.00 95.00 333 ALA A CA 1
ATOM 2641 C C . ALA A 1 333 ? -1.873 -33.022 9.359 1.00 95.00 333 ALA A C 1
ATOM 2643 O O . ALA A 1 333 ? -1.027 -32.138 9.468 1.00 95.00 333 ALA A O 1
ATOM 2644 N N . ALA A 1 334 ? -2.919 -32.909 8.533 1.00 93.81 334 ALA A N 1
ATOM 2645 C CA . ALA A 1 334 ? -3.179 -31.719 7.725 1.00 93.81 334 ALA A CA 1
ATOM 2646 C C . ALA A 1 334 ? -3.417 -30.480 8.604 1.00 93.81 334 ALA A C 1
ATOM 2648 O O . ALA A 1 334 ? -2.803 -29.444 8.372 1.00 93.81 334 ALA A O 1
ATOM 2649 N N . MET A 1 335 ? -4.235 -30.588 9.660 1.00 96.75 335 MET A N 1
ATOM 2650 C CA . MET A 1 335 ? -4.438 -29.484 10.605 1.00 96.75 335 MET A CA 1
ATOM 2651 C C . MET A 1 335 ? -3.130 -29.082 11.295 1.00 96.75 335 MET A C 1
ATOM 2653 O O . MET A 1 335 ? -2.815 -27.900 11.352 1.00 96.75 335 MET A O 1
ATOM 2657 N N . GLN A 1 336 ? -2.330 -30.044 11.760 1.00 94.94 336 GLN A N 1
ATOM 2658 C CA . GLN A 1 336 ? -1.048 -29.749 12.411 1.00 94.94 336 GLN A CA 1
ATOM 2659 C C . GLN A 1 336 ? -0.083 -29.007 11.482 1.00 94.94 336 GLN A C 1
ATOM 2661 O O . GLN A 1 336 ? 0.555 -28.039 11.893 1.00 94.94 336 GLN A O 1
ATOM 2666 N N . LYS A 1 337 ? -0.024 -29.400 10.206 1.00 93.12 337 LYS A N 1
ATOM 2667 C CA . LYS A 1 337 ? 0.756 -28.672 9.202 1.00 93.12 337 LYS A CA 1
ATOM 2668 C C . LYS A 1 337 ? 0.227 -27.262 8.963 1.00 93.12 337 LYS A C 1
ATOM 2670 O O . LYS A 1 337 ? 1.031 -26.344 8.855 1.00 93.12 337 LYS A O 1
ATOM 2675 N N . LEU A 1 338 ? -1.094 -27.071 8.907 1.00 93.38 338 LEU A N 1
ATOM 2676 C CA . LEU A 1 338 ? -1.692 -25.740 8.770 1.00 93.38 338 LEU A CA 1
ATOM 2677 C C . LEU A 1 338 ? -1.327 -24.838 9.954 1.00 93.38 338 LEU A C 1
ATOM 2679 O O . LEU A 1 338 ? -0.904 -23.702 9.741 1.00 93.38 338 LEU A O 1
ATOM 2683 N N . LEU A 1 339 ? -1.448 -25.345 11.183 1.00 92.56 339 LEU A N 1
ATOM 2684 C CA . LEU A 1 339 ? -1.084 -24.613 12.399 1.00 92.56 339 LEU A CA 1
ATOM 2685 C C . LEU A 1 339 ? 0.404 -24.246 12.395 1.00 92.56 339 LEU A C 1
ATOM 2687 O O . LEU A 1 339 ? 0.752 -23.084 12.589 1.00 92.56 339 LEU A O 1
ATOM 2691 N N . HIS A 1 340 ? 1.274 -25.206 12.076 1.00 85.38 340 HIS A N 1
ATOM 2692 C CA . HIS A 1 340 ? 2.716 -24.981 11.988 1.00 85.38 340 HIS A CA 1
ATOM 2693 C C . HIS A 1 340 ? 3.085 -23.963 10.897 1.00 85.38 340 HIS A C 1
ATOM 2695 O O . HIS A 1 340 ? 3.884 -23.063 11.135 1.00 85.38 340 HIS A O 1
ATOM 2701 N N . ALA A 1 341 ? 2.489 -24.073 9.706 1.00 81.38 341 ALA A N 1
ATOM 2702 C CA . ALA A 1 341 ? 2.781 -23.195 8.574 1.00 81.38 341 ALA A CA 1
ATOM 2703 C C . ALA A 1 341 ? 2.310 -21.750 8.787 1.00 81.38 341 ALA A C 1
ATOM 2705 O O . ALA A 1 341 ? 2.881 -20.828 8.209 1.00 81.38 341 ALA A O 1
ATOM 2706 N N . THR A 1 342 ? 1.257 -21.545 9.580 1.00 82.69 342 THR A N 1
ATOM 2707 C CA . THR A 1 342 ? 0.652 -20.219 9.783 1.00 82.69 342 THR A CA 1
ATOM 2708 C C . THR A 1 342 ? 1.002 -19.584 11.128 1.00 82.69 342 THR A C 1
ATOM 2710 O O . THR A 1 342 ? 0.754 -18.395 11.317 1.00 82.69 342 THR A O 1
ATOM 2713 N N . GLY A 1 343 ? 1.578 -20.345 12.066 1.00 83.69 343 GLY A N 1
ATOM 2714 C CA . GLY A 1 343 ? 1.913 -19.867 13.412 1.00 83.69 343 GLY A CA 1
ATOM 2715 C C . GLY A 1 343 ? 0.690 -19.496 14.260 1.00 83.69 343 GLY A C 1
ATOM 2716 O O . GLY A 1 343 ? 0.819 -18.769 15.246 1.00 83.69 343 GLY A O 1
ATOM 2717 N N . VAL A 1 344 ? -0.503 -19.950 13.866 1.00 88.75 344 VAL A N 1
ATOM 2718 C CA . VAL A 1 344 ? -1.758 -19.679 14.578 1.00 88.75 344 VAL A CA 1
ATOM 2719 C C . VAL A 1 344 ? -1.984 -20.713 15.673 1.00 88.75 344 VAL A C 1
ATOM 2721 O O . VAL A 1 344 ? -1.551 -21.859 15.570 1.00 88.75 344 VAL A O 1
ATOM 2724 N N . LEU A 1 345 ? -2.698 -20.310 16.721 1.00 89.06 345 LEU A N 1
ATOM 2725 C CA . LEU A 1 345 ? -3.020 -21.179 17.849 1.00 89.06 345 LEU A CA 1
ATOM 2726 C C . LEU A 1 345 ? -4.058 -22.243 17.471 1.00 89.06 345 LEU A C 1
ATOM 2728 O O . LEU A 1 345 ? -3.978 -23.374 17.937 1.00 89.06 345 LEU A O 1
ATOM 2732 N N . ASP A 1 346 ? -5.054 -21.854 16.674 1.00 92.75 346 ASP A N 1
ATOM 2733 C CA . ASP A 1 346 ? -6.180 -22.708 16.298 1.00 92.75 346 ASP A CA 1
ATOM 2734 C C . ASP A 1 346 ? -6.802 -22.254 14.969 1.00 92.75 346 ASP A C 1
ATOM 2736 O O . ASP A 1 346 ? -6.834 -21.054 14.667 1.00 92.75 346 ASP A O 1
ATOM 2740 N N . ILE A 1 347 ? -7.324 -23.212 14.197 1.00 94.69 347 ILE A N 1
ATOM 2741 C CA . ILE A 1 347 ? -8.093 -22.985 12.969 1.00 94.69 347 ILE A CA 1
ATOM 2742 C C . ILE A 1 347 ? -9.402 -23.759 13.082 1.00 94.69 347 ILE A C 1
ATOM 2744 O O . ILE A 1 347 ? -9.430 -24.989 13.049 1.00 94.69 347 ILE A O 1
ATOM 2748 N N . ARG A 1 348 ? -10.516 -23.031 13.117 1.00 95.06 348 ARG A N 1
ATOM 2749 C CA . ARG A 1 348 ? -11.855 -23.615 13.150 1.00 95.06 348 ARG A CA 1
ATOM 2750 C C . ARG A 1 348 ? -12.577 -23.396 11.829 1.00 95.06 348 ARG A C 1
ATOM 2752 O O . ARG A 1 348 ? -12.769 -22.263 11.390 1.00 95.06 348 ARG A O 1
ATOM 2759 N N . PHE A 1 349 ? -13.053 -24.476 11.223 1.00 95.88 349 PHE A N 1
ATOM 2760 C CA . PHE A 1 349 ? -13.909 -24.399 10.042 1.00 95.88 349 PHE A CA 1
ATOM 2761 C C . PHE A 1 349 ? -15.373 -24.264 10.448 1.00 95.88 349 PHE A C 1
ATOM 2763 O O . PHE A 1 349 ? -15.863 -24.991 11.310 1.00 95.88 349 PHE A O 1
ATOM 2770 N N . VAL A 1 350 ? -16.083 -23.334 9.814 1.00 95.56 350 VAL A N 1
ATOM 2771 C CA . VAL A 1 350 ? -17.521 -23.131 10.014 1.00 95.56 350 VAL A CA 1
ATOM 2772 C C . VAL A 1 350 ? -18.236 -23.130 8.673 1.00 95.56 350 VAL A C 1
ATOM 2774 O O . VAL A 1 350 ? -17.722 -22.642 7.667 1.00 95.56 350 VAL A O 1
ATOM 2777 N N . ARG A 1 351 ? -19.452 -23.668 8.638 1.00 94.81 351 ARG A N 1
ATOM 2778 C CA . ARG A 1 351 ? -20.247 -23.679 7.412 1.00 94.81 351 ARG A CA 1
ATOM 2779 C C . ARG A 1 351 ? -20.794 -22.282 7.129 1.00 94.81 351 ARG A C 1
ATOM 2781 O O . ARG A 1 351 ? -21.549 -21.727 7.925 1.00 94.81 351 ARG A O 1
ATOM 2788 N N . ARG A 1 352 ? -20.482 -21.739 5.954 1.00 91.50 352 ARG A N 1
ATOM 2789 C CA . ARG A 1 352 ? -21.103 -20.515 5.449 1.00 91.50 352 ARG A CA 1
ATOM 2790 C C . ARG A 1 352 ? -22.520 -20.821 4.970 1.00 91.50 352 ARG A C 1
ATOM 2792 O O . ARG A 1 352 ? -22.723 -21.669 4.100 1.00 91.50 352 ARG A O 1
ATOM 2799 N N . SER A 1 353 ? -23.493 -20.100 5.517 1.00 84.56 353 SER A N 1
ATOM 2800 C CA . SER A 1 353 ? -24.894 -20.162 5.105 1.00 84.56 353 SER A CA 1
ATOM 2801 C C . SER A 1 353 ? -25.336 -18.794 4.597 1.00 84.56 353 SER A C 1
ATOM 2803 O O . SER A 1 353 ? -25.404 -17.842 5.366 1.00 84.56 353 SER A O 1
ATOM 2805 N N . PHE A 1 354 ? -25.641 -18.691 3.301 1.00 75.62 354 PHE A N 1
ATOM 2806 C CA . PHE A 1 354 ? -26.171 -17.454 2.710 1.00 75.62 354 PHE A CA 1
ATOM 2807 C C . PHE A 1 354 ? -27.635 -17.203 3.082 1.00 75.62 354 PHE A C 1
ATOM 2809 O O . PHE A 1 354 ? -28.069 -16.061 3.131 1.00 75.62 354 PHE A O 1
ATOM 2816 N N . ARG A 1 355 ? -28.400 -18.273 3.329 1.00 80.75 355 ARG A N 1
ATOM 2817 C CA . ARG A 1 355 ? -29.833 -18.185 3.651 1.00 80.75 355 ARG A CA 1
ATOM 2818 C C . ARG A 1 355 ? -30.100 -17.905 5.127 1.00 80.75 355 ARG A C 1
ATOM 2820 O O . ARG A 1 355 ? -31.194 -17.488 5.471 1.00 80.75 355 ARG A O 1
ATOM 2827 N N . ASP A 1 356 ? -29.120 -18.181 5.982 1.00 87.00 356 ASP A N 1
ATOM 2828 C CA . ASP A 1 356 ? -29.250 -18.061 7.431 1.00 87.00 356 ASP A CA 1
ATOM 2829 C C . ASP A 1 356 ? -27.910 -17.585 8.022 1.00 87.00 356 ASP A C 1
ATOM 2831 O O . ASP A 1 356 ? -27.081 -18.411 8.425 1.00 87.00 356 ASP A O 1
ATOM 2835 N N . PRO A 1 357 ? -27.651 -16.264 8.014 1.00 87.06 357 PRO A N 1
ATOM 2836 C CA . PRO A 1 357 ? -26.425 -15.695 8.565 1.00 87.06 357 PRO A CA 1
ATOM 2837 C C . PRO A 1 357 ? -26.335 -15.883 10.085 1.00 87.06 357 PRO A C 1
ATOM 2839 O O . PRO A 1 357 ? -25.229 -16.015 10.605 1.00 87.06 357 PRO A O 1
ATOM 2842 N N . ILE A 1 358 ? -27.465 -15.992 10.797 1.00 92.06 358 ILE A N 1
ATOM 2843 C CA . ILE A 1 358 ? -27.495 -16.261 12.244 1.00 92.06 358 ILE A CA 1
ATOM 2844 C C . ILE A 1 358 ? -26.816 -17.593 12.564 1.00 92.06 358 ILE A C 1
ATOM 2846 O O . ILE A 1 358 ? -26.044 -17.665 13.519 1.00 92.06 358 ILE A O 1
ATOM 2850 N N . ARG A 1 359 ? -27.028 -18.643 11.759 1.00 90.81 359 ARG A N 1
ATOM 2851 C CA . ARG A 1 359 ? -26.310 -19.921 11.944 1.00 90.81 359 ARG A CA 1
ATOM 2852 C C . ARG A 1 359 ? -24.799 -19.773 11.830 1.00 90.81 359 ARG A C 1
ATOM 2854 O O . ARG A 1 359 ? -24.082 -20.376 12.624 1.00 90.81 359 ARG A O 1
ATOM 2861 N N . LEU A 1 360 ? -24.320 -18.983 10.868 1.00 93.19 360 LEU A N 1
ATOM 2862 C CA . LEU A 1 360 ? -22.890 -18.711 10.718 1.00 93.19 360 LEU A CA 1
ATOM 2863 C C . LEU A 1 360 ? -22.353 -17.968 11.946 1.00 93.19 360 LEU A C 1
ATOM 2865 O O . LEU A 1 360 ? -21.359 -18.397 12.525 1.00 93.19 360 LEU A O 1
ATOM 2869 N N . VAL A 1 361 ? -23.031 -16.900 12.377 1.00 93.81 361 VAL A N 1
ATOM 2870 C CA . VAL A 1 361 ? -22.617 -16.130 13.559 1.00 93.81 361 VAL A CA 1
ATOM 2871 C C . VAL A 1 361 ? -22.605 -17.008 14.811 1.00 93.81 361 VAL A C 1
ATOM 2873 O O . VAL A 1 361 ? -21.610 -17.026 15.526 1.00 93.81 361 VAL A O 1
ATOM 2876 N N . ASN A 1 362 ? -23.644 -17.811 15.043 1.00 93.94 362 ASN A N 1
ATOM 2877 C CA . ASN A 1 362 ? -23.699 -18.732 16.180 1.00 93.94 362 ASN A CA 1
ATOM 2878 C C . ASN A 1 362 ? -22.611 -19.818 16.130 1.00 93.94 362 ASN A C 1
ATOM 2880 O O . ASN A 1 362 ? -22.120 -20.232 17.176 1.00 93.94 362 ASN A O 1
ATOM 2884 N N . ALA A 1 363 ? -22.202 -20.271 14.941 1.00 92.75 363 ALA A N 1
ATOM 2885 C CA . ALA A 1 363 ? -21.081 -21.201 14.807 1.00 92.75 363 ALA A CA 1
ATOM 2886 C C . ALA A 1 363 ? -19.738 -20.542 15.173 1.00 92.75 363 ALA A C 1
ATOM 2888 O O . ALA A 1 363 ? -18.884 -21.182 15.785 1.00 92.75 363 ALA A O 1
ATOM 2889 N N . ILE A 1 364 ? -19.559 -19.260 14.837 1.00 93.56 364 ILE A N 1
ATOM 2890 C CA . ILE A 1 364 ? -18.362 -18.481 15.190 1.00 93.56 364 ILE A CA 1
ATOM 2891 C C . ILE A 1 364 ? -18.356 -18.137 16.689 1.00 93.56 364 ILE A C 1
ATOM 2893 O O . ILE A 1 364 ? -17.314 -18.192 17.339 1.00 93.56 364 ILE A O 1
ATOM 2897 N N . LEU A 1 365 ? -19.504 -17.799 17.268 1.00 94.00 365 LEU A N 1
ATOM 2898 C CA . LEU A 1 365 ? -19.584 -17.325 18.651 1.00 94.00 365 LEU A CA 1
ATOM 2899 C C . LEU A 1 365 ? -19.819 -18.429 19.686 1.00 94.00 365 LEU A C 1
ATOM 2901 O O . LEU A 1 365 ? -19.916 -18.120 20.867 1.00 94.00 365 LEU A O 1
ATOM 2905 N N . ALA A 1 366 ? -19.891 -19.699 19.278 1.00 90.88 366 ALA A N 1
ATOM 2906 C CA . ALA A 1 366 ? -20.086 -20.814 20.201 1.00 90.88 366 ALA A CA 1
ATOM 2907 C C . ALA A 1 366 ? -19.069 -20.765 21.367 1.00 90.88 366 ALA A C 1
ATOM 2909 O O . ALA A 1 366 ? -17.868 -20.664 21.098 1.00 90.88 366 ALA A O 1
ATOM 2910 N N . PRO A 1 367 ? -19.524 -20.866 22.635 1.00 91.69 367 PRO A N 1
ATOM 2911 C CA . PRO A 1 367 ? -20.852 -21.326 23.068 1.00 91.69 367 PRO A CA 1
ATOM 2912 C C . PRO A 1 367 ? -21.953 -20.249 23.158 1.00 91.69 367 PRO A C 1
ATOM 2914 O O . PRO A 1 367 ? -23.088 -20.587 23.497 1.00 91.69 367 PRO A O 1
ATOM 2917 N N . LEU A 1 368 ? -21.663 -18.979 22.862 1.00 93.44 368 LEU A N 1
ATOM 2918 C CA . LEU A 1 368 ? -22.652 -17.900 22.922 1.00 93.44 368 LEU A CA 1
ATOM 2919 C C . LEU A 1 368 ? -23.784 -18.115 21.909 1.00 93.44 368 LEU A C 1
ATOM 2921 O O . LEU A 1 368 ? -23.586 -18.650 20.814 1.00 93.44 368 LEU A O 1
ATOM 2925 N N . ARG A 1 369 ? -24.985 -17.666 22.284 1.00 92.44 369 ARG A N 1
ATOM 2926 C CA . ARG A 1 369 ? -26.187 -17.717 21.447 1.00 92.44 369 ARG A CA 1
ATOM 2927 C C . ARG A 1 369 ? -26.659 -16.303 21.141 1.00 92.44 369 ARG A C 1
ATOM 2929 O O . ARG A 1 369 ? -27.033 -15.561 22.042 1.00 92.44 369 ARG A O 1
ATOM 2936 N N . VAL A 1 370 ? -26.640 -15.956 19.862 1.00 94.19 370 VAL A N 1
ATOM 2937 C CA . VAL A 1 370 ? -27.233 -14.732 19.321 1.00 94.19 370 VAL A CA 1
ATOM 2938 C C . VAL A 1 370 ? -28.736 -14.961 19.187 1.00 94.19 370 VAL A C 1
ATOM 2940 O O . VAL A 1 370 ? -29.152 -15.922 18.534 1.00 94.19 370 VAL A O 1
ATOM 2943 N N . THR A 1 371 ? -29.534 -14.082 19.789 1.00 94.56 371 THR A N 1
ATOM 2944 C CA . THR A 1 371 ? -31.002 -14.105 19.733 1.00 94.56 371 THR A CA 1
ATOM 2945 C C . THR A 1 371 ? -31.501 -13.644 18.366 1.00 94.56 371 THR A C 1
ATOM 2947 O O . THR A 1 371 ? -32.350 -14.295 17.762 1.00 94.56 371 THR A O 1
ATOM 2950 N N . SER A 1 372 ? -30.943 -12.546 17.850 1.00 94.81 372 SER A N 1
ATOM 2951 C CA . SER A 1 372 ? -31.281 -12.005 16.530 1.00 94.81 372 SER A CA 1
ATOM 2952 C C . SER A 1 372 ? -30.103 -11.284 15.882 1.00 94.81 372 SER A C 1
ATOM 2954 O O . SER A 1 372 ? -29.200 -10.794 16.559 1.00 94.81 372 SER A O 1
ATOM 2956 N N . LEU A 1 373 ? -30.127 -11.225 14.550 1.00 94.62 373 LEU A N 1
ATOM 2957 C CA . LEU A 1 373 ? -29.202 -10.454 13.726 1.00 94.62 373 LEU A CA 1
ATOM 2958 C C . LEU A 1 373 ? -30.026 -9.522 12.844 1.00 94.62 373 LEU A C 1
ATOM 2960 O O . LEU A 1 373 ? -30.796 -9.995 12.007 1.00 94.62 373 LEU A O 1
ATOM 2964 N N . THR A 1 374 ? -29.832 -8.219 13.011 1.00 94.00 374 THR A N 1
ATOM 2965 C CA . THR A 1 374 ? -30.557 -7.184 12.268 1.00 94.00 374 THR A CA 1
ATOM 2966 C C . THR A 1 374 ? -29.565 -6.377 11.442 1.00 94.00 374 THR A C 1
ATOM 2968 O O . THR A 1 374 ? -28.659 -5.754 11.993 1.00 94.00 374 THR A O 1
ATOM 2971 N N . ALA A 1 375 ? -29.708 -6.388 10.117 1.00 88.44 375 ALA A N 1
ATOM 2972 C CA . ALA A 1 375 ? -28.949 -5.486 9.254 1.00 88.44 375 ALA A CA 1
ATOM 2973 C C . ALA A 1 375 ? -29.553 -4.078 9.347 1.00 88.44 375 ALA A C 1
ATOM 2975 O O . ALA A 1 375 ? -30.742 -3.902 9.087 1.00 88.44 375 ALA A O 1
ATOM 2976 N N . VAL A 1 376 ? -28.746 -3.096 9.748 1.00 86.75 376 VAL A N 1
ATOM 2977 C CA . VAL A 1 376 ? -29.176 -1.692 9.873 1.00 86.75 376 VAL A CA 1
ATOM 2978 C C . VAL A 1 376 ? -28.952 -0.955 8.558 1.00 86.75 376 VAL A C 1
ATOM 2980 O O . VAL A 1 376 ? -29.814 -0.211 8.098 1.00 86.75 376 VAL A O 1
ATOM 2983 N N . ASP A 1 377 ? -27.792 -1.188 7.947 1.00 86.56 377 ASP A N 1
ATOM 2984 C CA . ASP A 1 377 ? -27.390 -0.661 6.648 1.00 86.56 377 ASP A CA 1
ATOM 2985 C C . ASP A 1 377 ? -26.481 -1.678 5.927 1.00 86.56 377 ASP A C 1
ATOM 2987 O O . ASP A 1 377 ? -26.326 -2.813 6.386 1.00 86.56 377 ASP A O 1
ATOM 2991 N N . SER A 1 378 ? -25.907 -1.303 4.778 1.00 77.12 378 SER A N 1
ATOM 2992 C CA . SER A 1 378 ? -25.036 -2.189 3.987 1.00 77.12 378 SER A CA 1
ATOM 2993 C C . SER A 1 378 ? -23.758 -2.612 4.713 1.00 77.12 378 SER A C 1
ATOM 2995 O O . SER A 1 378 ? -23.166 -3.625 4.349 1.00 77.12 378 SER A O 1
ATO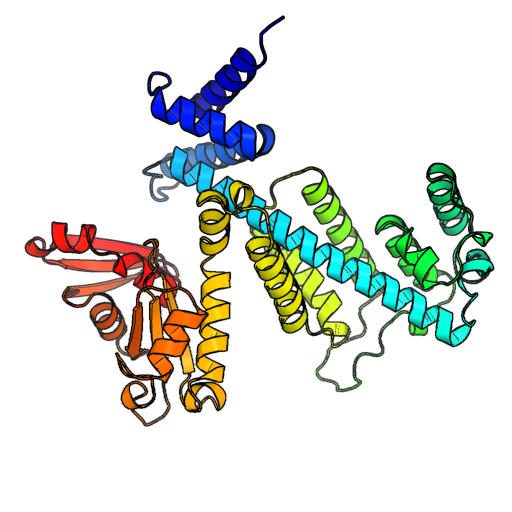M 2997 N N . ASP A 1 379 ? -23.344 -1.848 5.724 1.00 80.62 379 ASP A N 1
ATOM 2998 C CA . ASP A 1 379 ? -22.032 -1.942 6.354 1.00 80.62 379 ASP A CA 1
ATOM 2999 C C . ASP A 1 379 ? -22.138 -2.202 7.865 1.00 80.62 379 ASP A C 1
ATOM 3001 O O . ASP A 1 379 ? -21.111 -2.192 8.551 1.00 80.62 379 ASP A O 1
ATOM 3005 N N . THR A 1 380 ? -23.345 -2.396 8.411 1.00 82.25 380 THR A N 1
ATOM 3006 C CA . THR A 1 380 ? -23.588 -2.533 9.853 1.00 82.25 380 THR A CA 1
ATOM 3007 C C . THR A 1 380 ? -24.666 -3.567 10.163 1.00 82.25 380 THR A C 1
ATOM 3009 O O . THR A 1 380 ? -25.806 -3.474 9.703 1.00 82.25 380 THR A O 1
ATOM 3012 N N . VAL A 1 381 ? -24.331 -4.505 11.051 1.00 89.75 381 VAL A N 1
ATOM 3013 C CA . VAL A 1 381 ? -25.274 -5.460 11.646 1.00 89.75 381 VAL A CA 1
ATOM 3014 C C . VAL A 1 381 ? -25.303 -5.308 13.163 1.00 89.75 381 VAL A C 1
ATOM 3016 O O . VAL A 1 381 ? -24.267 -5.096 13.794 1.00 89.75 381 VAL A O 1
ATOM 3019 N N . ILE A 1 382 ? -26.488 -5.438 13.750 1.00 93.50 382 ILE A N 1
ATOM 3020 C CA . ILE A 1 382 ? -26.694 -5.538 15.195 1.00 93.50 382 ILE A CA 1
ATOM 3021 C C . ILE A 1 382 ? -26.872 -7.014 15.541 1.00 93.50 382 ILE A C 1
ATOM 3023 O O . ILE A 1 382 ? -27.705 -7.700 14.948 1.00 93.50 382 ILE A O 1
ATOM 3027 N N . LEU A 1 383 ? -26.077 -7.494 16.494 1.00 95.94 383 LEU A N 1
ATOM 3028 C CA . LEU A 1 383 ? -26.234 -8.799 17.119 1.00 95.94 383 LEU A CA 1
ATOM 3029 C C . LEU A 1 383 ? -26.869 -8.603 18.492 1.00 95.94 383 LEU A C 1
ATOM 3031 O O . LEU A 1 383 ? -26.291 -7.943 19.358 1.00 95.94 383 LEU A O 1
ATOM 3035 N N . THR A 1 384 ? -28.040 -9.194 18.683 1.00 96.31 384 THR A N 1
ATOM 3036 C CA . THR A 1 384 ? -28.792 -9.101 19.931 1.00 96.31 384 THR A CA 1
ATOM 3037 C C . THR A 1 384 ? -28.551 -10.349 20.776 1.00 96.31 384 THR A C 1
ATOM 3039 O O . THR A 1 384 ? -28.661 -11.471 20.276 1.00 96.31 384 THR A O 1
ATOM 3042 N N . PHE A 1 385 ? -28.243 -10.165 22.057 1.00 96.81 385 PHE A N 1
ATOM 3043 C CA . PHE A 1 385 ? -27.971 -11.230 23.025 1.00 96.81 385 PHE A CA 1
ATOM 3044 C C . PHE A 1 385 ? -28.866 -11.084 24.265 1.00 96.81 385 PHE A C 1
ATOM 3046 O O . PHE A 1 385 ? -29.321 -9.978 24.558 1.00 96.81 385 PHE A O 1
ATOM 3053 N N . PRO A 1 386 ? -29.084 -12.158 25.045 1.00 95.56 386 PRO A N 1
ATOM 3054 C CA . PRO A 1 386 ? -29.666 -12.033 26.380 1.00 95.56 386 PRO A CA 1
ATOM 3055 C C . PRO A 1 386 ? -28.759 -11.196 27.293 1.00 95.56 386 PRO A C 1
ATOM 3057 O O . PRO A 1 386 ? -27.539 -11.397 27.295 1.00 95.56 386 PRO A O 1
ATOM 3060 N N . LEU A 1 387 ? -29.328 -10.317 28.124 1.00 94.06 387 LEU A N 1
ATOM 3061 C CA . LEU A 1 387 ? -28.573 -9.492 29.076 1.00 94.06 387 LEU A CA 1
ATOM 3062 C C . LEU A 1 387 ? -27.713 -10.331 30.030 1.00 94.06 387 LEU A C 1
ATOM 3064 O O . LEU A 1 387 ? -26.601 -9.933 30.374 1.00 94.06 387 LEU A O 1
ATOM 3068 N N . THR A 1 388 ? -28.170 -11.536 30.380 1.00 95.06 388 THR A N 1
ATOM 3069 C CA . THR A 1 388 ? -27.423 -12.503 31.205 1.00 95.06 388 THR A CA 1
ATOM 3070 C C . THR A 1 388 ? -26.102 -12.956 30.581 1.00 95.06 388 THR A C 1
ATOM 3072 O O . THR A 1 388 ? -25.227 -13.439 31.292 1.00 95.06 388 THR A O 1
ATOM 3075 N N . SER A 1 389 ? -25.929 -12.796 29.266 1.00 94.44 389 SER A N 1
ATOM 3076 C CA . SER A 1 389 ? -24.707 -13.164 28.542 1.00 94.44 389 SER A CA 1
ATOM 3077 C C . SER A 1 389 ? -23.751 -11.986 28.332 1.00 94.44 389 SER A C 1
ATOM 3079 O O . SER A 1 389 ? -22.711 -12.169 27.704 1.00 94.44 389 SER A O 1
ATOM 3081 N N . ARG A 1 390 ? -24.074 -10.779 28.827 1.00 92.50 390 ARG A N 1
ATOM 3082 C CA . ARG A 1 390 ? -23.340 -9.541 28.516 1.00 92.50 390 ARG A CA 1
ATOM 3083 C C . ARG A 1 390 ? -21.839 -9.646 28.751 1.00 92.50 390 ARG A C 1
ATOM 3085 O O . ARG A 1 390 ? -21.066 -9.374 27.835 1.00 92.50 390 ARG A O 1
ATOM 3092 N N . ASP A 1 391 ? -21.432 -10.063 29.942 1.00 91.06 391 ASP A N 1
ATOM 3093 C CA . ASP A 1 391 ? -20.012 -10.116 30.299 1.00 91.06 391 ASP A CA 1
ATOM 3094 C C . ASP A 1 391 ? -19.267 -11.167 29.468 1.00 91.06 391 ASP A C 1
ATOM 3096 O O . ASP A 1 391 ? -18.164 -10.915 28.984 1.00 91.06 391 ASP A O 1
ATOM 3100 N N . ALA A 1 392 ? -19.915 -12.305 29.201 1.00 92.12 392 ALA A N 1
ATOM 3101 C CA . ALA A 1 392 ? -19.361 -13.352 28.352 1.00 92.12 392 ALA A CA 1
ATOM 3102 C C . ALA A 1 392 ? -19.196 -12.886 26.896 1.00 92.12 392 ALA A C 1
ATOM 3104 O O . ALA A 1 392 ? -18.177 -13.179 26.282 1.00 92.12 392 ALA A O 1
ATOM 3105 N N . VAL A 1 393 ? -20.157 -12.130 26.349 1.00 91.50 393 VAL A N 1
ATOM 3106 C CA . VAL A 1 393 ? -20.086 -11.562 24.990 1.00 91.50 393 VAL A CA 1
ATOM 3107 C C . VAL A 1 393 ? -18.966 -10.527 24.883 1.00 91.50 393 VAL A C 1
ATOM 3109 O O . VAL A 1 393 ? -18.212 -10.544 23.912 1.00 91.50 393 VAL A O 1
ATOM 3112 N N . LEU A 1 394 ? -18.833 -9.639 25.872 1.00 87.50 394 LEU A N 1
ATOM 3113 C CA . LEU A 1 394 ? -17.795 -8.602 25.879 1.00 87.50 394 LEU A CA 1
ATOM 3114 C C . LEU A 1 394 ? -16.381 -9.179 26.018 1.00 87.50 394 LEU A C 1
ATOM 3116 O O . LEU A 1 394 ? -15.437 -8.582 25.506 1.00 87.50 394 LEU A O 1
ATOM 3120 N N . ALA A 1 395 ? -16.244 -10.333 26.669 1.00 87.00 395 ALA A N 1
ATOM 3121 C CA . ALA A 1 395 ? -14.985 -11.061 26.791 1.00 87.00 395 ALA A CA 1
ATOM 3122 C C . ALA A 1 395 ? -14.689 -11.999 25.600 1.00 87.00 395 ALA A C 1
ATOM 3124 O O . ALA A 1 395 ? -13.651 -12.657 25.594 1.00 87.00 395 ALA A O 1
ATOM 3125 N N . HIS A 1 396 ? -15.587 -12.114 24.612 1.00 87.81 396 HIS A N 1
ATOM 3126 C CA . HIS A 1 396 ? -15.462 -13.103 23.542 1.00 87.81 396 HIS A CA 1
ATOM 3127 C C . HIS A 1 396 ? -14.787 -12.540 22.283 1.00 87.81 396 HIS A C 1
ATOM 3129 O O . HIS A 1 396 ? -15.379 -11.783 21.512 1.00 87.81 396 HIS A O 1
ATOM 3135 N N . ASP A 1 397 ? -13.583 -13.027 21.987 1.00 84.12 397 ASP A N 1
ATOM 3136 C CA . ASP A 1 397 ? -12.758 -12.572 20.853 1.00 84.12 397 ASP A CA 1
ATOM 3137 C C . ASP A 1 397 ? -13.376 -12.839 19.462 1.00 84.12 397 ASP A C 1
ATOM 3139 O O . ASP A 1 397 ? -12.964 -12.270 18.450 1.00 84.12 397 ASP A O 1
ATOM 3143 N N . GLY A 1 398 ? -14.381 -13.715 19.384 1.00 89.31 398 GLY A N 1
ATOM 3144 C CA . GLY A 1 398 ? -15.044 -14.087 18.129 1.00 89.31 398 GLY A CA 1
ATOM 3145 C C . GLY A 1 398 ? -15.876 -12.977 17.473 1.00 89.31 398 GLY A C 1
ATOM 3146 O O . GLY A 1 398 ? -16.197 -13.096 16.292 1.00 89.31 398 GLY A O 1
ATOM 3147 N N . ILE A 1 399 ? -16.216 -11.893 18.183 1.00 90.62 399 ILE A N 1
ATOM 3148 C CA . ILE A 1 399 ? -17.009 -10.784 17.613 1.00 90.62 399 ILE A CA 1
ATOM 3149 C C . ILE A 1 399 ? -16.274 -10.125 16.439 1.00 90.62 399 ILE A C 1
ATOM 3151 O O . ILE A 1 399 ? -16.878 -9.825 15.407 1.00 90.62 399 ILE A O 1
ATOM 3155 N N . GLU A 1 400 ? -14.958 -9.959 16.555 1.00 86.25 400 GLU A N 1
ATOM 3156 C CA . GLU A 1 400 ? -14.149 -9.375 15.486 1.00 86.25 400 GLU A CA 1
ATOM 3157 C C . GLU A 1 400 ? -14.051 -10.311 14.272 1.00 86.25 400 GLU A C 1
ATOM 3159 O O . GLU A 1 400 ? -14.126 -9.865 13.127 1.00 86.25 400 GLU A O 1
ATOM 3164 N N . GLN A 1 401 ? -13.992 -11.626 14.505 1.00 90.06 401 GLN A N 1
ATOM 3165 C CA . GLN A 1 401 ? -14.010 -12.622 13.432 1.00 90.06 401 GLN A CA 1
ATOM 3166 C C . GLN A 1 401 ? -15.325 -12.582 12.645 1.00 90.06 401 GLN A C 1
ATOM 3168 O O . GLN A 1 401 ? -15.305 -12.692 11.419 1.00 90.06 401 GLN A O 1
ATOM 3173 N N . VAL A 1 402 ? -16.463 -12.385 13.325 1.00 90.00 402 VAL A N 1
ATOM 3174 C CA . VAL A 1 402 ? -17.769 -12.200 12.668 1.00 90.00 402 VAL A CA 1
ATOM 3175 C C . VAL A 1 402 ? -17.740 -10.970 11.764 1.00 90.00 402 VAL A C 1
ATOM 3177 O O . VAL A 1 402 ? -18.115 -11.073 10.598 1.00 90.00 402 VAL A O 1
ATOM 3180 N N . ALA A 1 403 ? -17.250 -9.834 12.269 1.00 86.75 403 ALA A N 1
ATOM 3181 C CA . ALA A 1 403 ? -17.138 -8.599 11.494 1.00 86.75 403 ALA A CA 1
ATOM 3182 C C . ALA A 1 403 ? -16.277 -8.786 10.230 1.00 86.75 403 ALA A C 1
ATOM 3184 O O . ALA A 1 403 ? -16.668 -8.369 9.140 1.00 86.75 403 ALA A O 1
ATOM 3185 N N . GLN A 1 404 ? -15.138 -9.474 10.358 1.00 84.56 404 GLN A N 1
ATOM 3186 C CA . GLN A 1 404 ? -14.233 -9.757 9.241 1.00 84.56 404 GLN A CA 1
ATOM 3187 C C . GLN A 1 404 ? -14.862 -10.699 8.199 1.00 84.56 404 GLN A C 1
ATOM 3189 O O . GLN A 1 404 ? -14.815 -10.409 7.004 1.00 84.56 404 GLN A O 1
ATOM 3194 N N . ILE A 1 405 ? -15.495 -11.796 8.633 1.00 85.62 405 ILE A N 1
ATOM 3195 C CA . ILE A 1 405 ? -16.116 -12.788 7.733 1.00 85.62 405 ILE A CA 1
ATOM 3196 C C . ILE A 1 405 ? -17.322 -12.200 6.996 1.00 85.62 405 ILE A C 1
ATOM 3198 O O . ILE A 1 405 ? -17.523 -12.485 5.815 1.00 85.62 405 ILE A O 1
ATOM 3202 N N . LEU A 1 406 ? -18.128 -11.393 7.684 1.00 84.50 406 LEU A N 1
ATOM 3203 C CA . LEU A 1 406 ? -19.293 -10.732 7.100 1.00 84.50 406 LEU A CA 1
ATOM 3204 C C . LEU A 1 406 ? -18.933 -9.444 6.341 1.00 84.50 406 LEU A C 1
ATOM 3206 O O . LEU A 1 406 ? -19.797 -8.901 5.663 1.00 84.50 406 LEU A O 1
ATOM 3210 N N . GLN A 1 407 ? -17.684 -8.971 6.438 1.00 84.12 407 GLN A N 1
ATOM 3211 C CA . GLN A 1 407 ? -17.206 -7.710 5.854 1.00 84.12 407 GLN A CA 1
ATOM 3212 C C . GLN A 1 407 ? -18.061 -6.496 6.256 1.00 84.12 407 GLN A C 1
ATOM 3214 O O . GLN A 1 407 ? -18.285 -5.582 5.469 1.00 84.12 407 GLN A O 1
ATOM 3219 N N . THR A 1 408 ? -18.523 -6.486 7.505 1.00 83.38 408 THR A N 1
ATOM 3220 C CA . THR A 1 408 ? -19.454 -5.494 8.056 1.00 83.38 408 THR A CA 1
ATOM 3221 C C . THR A 1 408 ? -18.994 -5.060 9.442 1.00 83.38 408 THR A C 1
ATOM 3223 O O . THR A 1 408 ? -18.248 -5.763 10.125 1.00 83.38 408 THR A O 1
ATOM 3226 N N . ARG A 1 409 ? -19.473 -3.913 9.914 1.00 84.12 409 ARG A N 1
ATOM 3227 C CA . ARG A 1 409 ? -19.390 -3.533 11.324 1.00 84.12 409 ARG A CA 1
ATOM 3228 C C . ARG A 1 409 ? -20.410 -4.324 12.124 1.00 84.12 409 ARG A C 1
ATOM 3230 O O . ARG A 1 409 ? -21.521 -4.565 11.658 1.00 84.12 409 ARG A O 1
ATOM 3237 N N . VAL A 1 410 ? -20.027 -4.687 13.342 1.00 89.31 410 VAL A N 1
ATOM 3238 C CA . VAL A 1 410 ? -20.885 -5.394 14.292 1.00 89.31 410 VAL A CA 1
ATOM 3239 C C . VAL A 1 410 ? -21.159 -4.477 15.477 1.00 89.31 410 VAL A C 1
ATOM 3241 O O . VAL A 1 410 ? -20.231 -3.960 16.100 1.00 89.31 410 VAL A O 1
ATOM 3244 N N . GLN A 1 411 ? -22.435 -4.266 15.775 1.00 91.62 411 GLN A N 1
ATOM 3245 C CA . GLN A 1 411 ? -22.920 -3.637 16.998 1.00 91.62 411 GLN A CA 1
ATOM 3246 C C . GLN A 1 411 ? -23.546 -4.706 17.894 1.00 91.62 411 GLN A C 1
ATOM 3248 O O . GLN A 1 411 ? -24.067 -5.705 17.403 1.00 91.62 411 GLN A O 1
ATOM 3253 N N . LEU A 1 412 ? -23.465 -4.506 19.207 1.00 94.88 412 LEU A N 1
ATOM 3254 C CA . LEU A 1 412 ? -23.984 -5.442 20.200 1.00 94.88 412 LEU A CA 1
ATOM 3255 C C . LEU A 1 412 ? -25.165 -4.797 20.919 1.00 94.88 412 LEU A C 1
ATOM 3257 O O . LEU A 1 412 ? -25.051 -3.663 21.384 1.00 94.88 412 LEU A O 1
ATOM 3261 N N . GLU A 1 413 ? -26.259 -5.538 21.029 1.00 94.50 413 GLU A N 1
ATOM 3262 C CA . GLU A 1 413 ? -27.453 -5.169 21.784 1.00 94.50 413 GLU A CA 1
ATOM 3263 C C . GLU A 1 413 ? -27.753 -6.257 22.821 1.00 94.50 413 GLU A C 1
ATOM 3265 O O . GLU A 1 413 ? -27.539 -7.444 22.567 1.00 94.50 413 GLU A O 1
ATOM 3270 N N . PHE A 1 414 ? -28.226 -5.854 23.999 1.00 94.69 414 PHE A N 1
ATOM 3271 C CA . PHE A 1 414 ? -28.544 -6.757 25.103 1.00 94.69 414 PHE A CA 1
ATOM 3272 C C . PHE A 1 414 ? -29.984 -6.514 25.551 1.00 94.69 414 PHE A C 1
ATOM 3274 O O . PHE A 1 414 ? -30.326 -5.369 25.848 1.00 94.69 414 PHE A O 1
ATOM 3281 N N . LEU A 1 415 ? -30.791 -7.579 25.580 1.00 91.19 415 LEU A N 1
ATOM 3282 C CA . LEU A 1 415 ? -32.203 -7.562 25.984 1.00 91.19 415 LEU A CA 1
ATOM 3283 C C . LEU A 1 415 ? -32.415 -8.130 27.382 1.00 91.19 415 LEU A C 1
ATOM 3285 O O . LEU A 1 415 ? -31.834 -9.207 27.668 1.00 91.19 415 LEU A O 1
#

Radius of gyration: 26.43 Å; chains: 1; bounding box: 63×59×69 Å

Secondary structure (DSSP, 8-state):
---HHHHHHHHHHHHHHHHT--TT-HHHHHHHHHHHHHH-HHHHHHHHHHHHHHHHHHHHH-PPP-S-HHHHHHHHHHHHHHHHHHHHHHHHHHHHHHHHHHHHHHHHHH-TTGGGGHHHHS-HHHHHHHHHHHHHTT--GGG-SSHHHHHHTS-HHHHHHHHHHHHHH-TTTHHHHS----S-TTS-S---HHHHHHHHHHHHHHHHHHHTTPPPPHHHHHHHHHHHHHHHHTTT--HHHHHHHHHHHHHHHHHSS-TTTS-HHHHHHHH--HHHHHHHHHHHHHHH-HHHHTTSEEEEEEEE-SSSS-EEEEEEEESSS-SGGGSPPTT-HHHHHHHHHHT-SEEEEEE--SS-HHHHHHHHHTT---SEEEEEETTEEEEEE-GGGHHHHHT-THHHHHHHHHTSEEEEEE-